Protein 3GEE (pdb70)

Structure (mmCIF, N/CA/C/O backbone):
data_3GEE
#
_entry.id   3GEE
#
_cell.length_a   130.804
_cell.length_b   130.804
_cell.length_c   200.611
_cell.angle_alpha   90.00
_cell.angle_beta   90.00
_cell.angle_gamma   90.00
#
_symmetry.space_group_name_H-M   'I 41 2 2'
#
loop_
_entity.id
_entity.type
_entity.pdbx_description
1 polymer 'tRNA modification GTPase mnmE'
2 non-polymer "GUANOSINE-5'-DIPHOSPHATE"
3 non-polymer 'N-{[4-({[(6R)-2-amino-5-formyl-4-oxo-1,4,5,6,7,8-hexahydropteridin-6-yl]methyl}amino)phenyl]carbonyl}-L-glutamic acid'
#
loop_
_atom_site.group_PDB
_atom_site.id
_atom_site.type_symbol
_atom_site.label_atom_id
_atom_site.label_alt_id
_atom_site.label_comp_id
_atom_site.label_asym_id
_atom_site.label_entity_id
_atom_site.label_seq_id
_atom_site.pdbx_PDB_ins_code
_atom_site.Cartn_x
_atom_site.Cartn_y
_atom_site.Cartn_z
_atom_site.occupancy
_atom_site.B_iso_or_equiv
_atom_site.auth_seq_id
_atom_site.auth_comp_id
_atom_site.auth_asym_id
_atom_site.auth_atom_id
_atom_site.pdbx_PDB_model_num
ATOM 1 N N . PRO A 1 12 ? 12.104 21.881 47.739 1.00 103.99 9 PRO A N 1
ATOM 2 C CA . PRO A 1 12 ? 11.693 20.802 46.839 1.00 103.95 9 PRO A CA 1
ATOM 3 C C . PRO A 1 12 ? 10.446 21.147 46.010 1.00 103.75 9 PRO A C 1
ATOM 4 O O . PRO A 1 12 ? 9.662 20.251 45.683 1.00 104.15 9 PRO A O 1
ATOM 8 N N . VAL A 1 13 ? 10.304 22.427 45.656 1.00 103.27 10 VAL A N 1
ATOM 9 C CA . VAL A 1 13 ? 9.147 22.987 44.933 1.00 102.85 10 VAL A CA 1
ATOM 10 C C . VAL A 1 13 ? 8.450 22.052 43.933 1.00 102.74 10 VAL A C 1
ATOM 11 O O . VAL A 1 13 ? 9.074 21.590 42.975 1.00 102.82 10 VAL A O 1
ATOM 15 N N . PRO A 1 14 ? 7.148 21.780 44.147 1.00 102.52 11 PRO A N 1
ATOM 16 C CA . PRO A 1 14 ? 6.393 20.973 43.187 1.00 102.36 11 PRO A CA 1
ATOM 17 C C . PRO A 1 14 ? 6.021 21.771 41.939 1.00 102.24 11 PRO A C 1
ATOM 18 O O . PRO A 1 14 ? 5.876 22.994 42.010 1.00 102.23 11 PRO A O 1
ATOM 22 N N . GLY A 1 15 ? 5.873 21.080 40.808 1.00 102.04 12 GLY A N 1
ATOM 23 C CA . GLY A 1 15 ? 5.492 21.728 39.551 1.00 101.65 12 GLY A CA 1
ATOM 24 C C . GLY A 1 15 ? 3.987 21.810 39.385 1.00 101.38 12 GLY A C 1
ATOM 25 O O . GLY A 1 15 ? 3.236 21.358 40.254 1.00 101.56 12 GLY A O 1
ATOM 26 N N . HIS A 1 16 ? 3.542 22.387 38.271 1.00 100.89 13 HIS A N 1
ATOM 27 C CA . HIS A 1 16 ? 2.124 22.379 37.919 1.00 100.42 13 HIS A CA 1
ATOM 28 C C . HIS A 1 16 ? 1.618 20.933 37.844 1.00 100.36 13 HIS A C 1
ATOM 29 O O . HIS A 1 16 ? 2.323 20.058 37.333 1.00 100.14 13 HIS A O 1
ATOM 36 N N . PRO A 1 17 ? 0.409 20.664 38.376 1.00 100.30 14 PRO A N 1
ATOM 37 C CA . PRO A 1 17 ? -0.127 19.315 38.192 1.00 100.31 14 PRO A CA 1
ATOM 38 C C . PRO A 1 17 ? -0.251 18.993 36.708 1.00 100.37 14 PRO A C 1
ATOM 39 O O . PRO A 1 17 ? -0.795 19.791 35.938 1.00 100.47 14 PRO A O 1
ATOM 43 N N . ILE A 1 18 ? 0.295 17.850 36.313 1.00 100.31 15 ILE A N 1
ATOM 44 C CA . ILE A 1 18 ? 0.265 17.420 34.925 1.00 100.33 15 ILE A CA 1
ATOM 45 C C . ILE A 1 18 ? -0.248 15.996 34.849 1.00 100.59 15 ILE A C 1
ATOM 46 O O . ILE A 1 18 ? -0.002 15.200 35.756 1.00 100.77 15 ILE A O 1
ATOM 51 N N . ALA A 1 19 ? -0.963 15.686 33.769 1.00 100.69 16 ALA A N 1
ATOM 52 C CA . ALA A 1 19 ? -1.516 14.352 33.544 1.00 100.75 16 ALA A CA 1
ATOM 53 C C . ALA A 1 19 ? -1.090 13.828 32.175 1.00 100.89 16 ALA A C 1
ATOM 54 O O . ALA A 1 19 ? -0.792 14.617 31.274 1.00 101.16 16 ALA A O 1
ATOM 56 N N . ALA A 1 20 ? -1.068 12.502 32.028 1.00 100.72 17 ALA A N 1
ATOM 57 C CA . ALA A 1 20 ? -0.677 11.841 30.790 1.00 100.64 17 ALA A CA 1
ATOM 58 C C . ALA A 1 20 ? -1.021 10.358 30.808 1.00 100.92 17 ALA A C 1
ATOM 59 O O . ALA A 1 20 ? -0.944 9.705 31.851 1.00 101.13 17 ALA A O 1
ATOM 61 N N . ILE A 1 21 ? -1.410 9.835 29.647 1.00 101.17 18 ILE A N 1
ATOM 62 C CA . ILE A 1 21 ? -1.508 8.398 29.421 1.00 101.28 18 ILE A CA 1
ATOM 63 C C . ILE A 1 21 ? -0.071 7.913 29.454 1.00 101.78 18 ILE A C 1
ATOM 64 O O . ILE A 1 21 ? 0.779 8.485 28.781 1.00 102.01 18 ILE A O 1
ATOM 69 N N . ALA A 1 22 ? 0.216 6.885 30.245 1.00 102.41 19 ALA A N 1
ATOM 70 C CA . ALA A 1 22 ? 1.605 6.471 30.468 1.00 102.92 19 ALA A CA 1
ATOM 71 C C . ALA A 1 22 ? 1.941 5.169 29.757 1.00 103.42 19 ALA A C 1
ATOM 72 O O . ALA A 1 22 ? 3.112 4.793 29.635 1.00 103.36 19 ALA A O 1
ATOM 74 N N . THR A 1 23 ? 0.896 4.492 29.295 1.00 104.00 20 THR A N 1
ATOM 75 C CA . THR A 1 23 ? 1.006 3.210 28.606 1.00 104.43 20 THR A CA 1
ATOM 76 C C . THR A 1 23 ? 0.880 3.386 27.085 1.00 104.54 20 THR A C 1
ATOM 77 O O . THR A 1 23 ? 0.394 4.421 26.625 1.00 104.59 20 THR A O 1
ATOM 81 N N . PRO A 1 24 ? 1.326 2.387 26.297 1.00 104.68 21 PRO A N 1
ATOM 82 C CA . PRO A 1 24 ? 1.271 2.516 24.839 1.00 104.71 21 PRO A CA 1
ATOM 83 C C . PRO A 1 24 ? -0.152 2.659 24.331 1.00 104.75 21 PRO A C 1
ATOM 84 O O . PRO A 1 24 ? -1.077 2.112 24.920 1.00 104.99 21 PRO A O 1
ATOM 88 N N . VAL A 1 25 ? -0.312 3.399 23.242 1.00 104.94 22 VAL A N 1
ATOM 89 C CA . VAL A 1 25 ? -1.604 3.565 22.584 1.00 104.91 22 VAL A CA 1
ATOM 90 C C . VAL A 1 25 ? -2.149 2.206 22.155 1.00 104.86 22 VAL A C 1
ATOM 91 O O . VAL A 1 25 ? -1.392 1.337 21.709 1.00 105.09 22 VAL A O 1
ATOM 95 N N . GLY A 1 26 ? -3.454 2.018 22.295 1.00 104.58 23 GLY A N 1
ATOM 96 C CA . GLY A 1 26 ? -4.075 0.828 21.753 1.00 104.53 23 GLY A CA 1
ATOM 97 C C . GLY A 1 26 ? -5.028 0.105 22.669 1.00 104.64 23 GLY A C 1
ATOM 98 O O . GLY A 1 26 ? -5.602 0.686 23.592 1.00 104.80 23 GLY A O 1
ATOM 99 N N . VAL A 1 27 ? -5.198 -1.179 22.394 1.00 104.62 24 VAL A N 1
ATOM 100 C CA . VAL A 1 27 ? -6.175 -1.987 23.086 1.00 104.67 24 VAL A CA 1
ATOM 101 C C . VAL A 1 27 ? -5.452 -2.972 23.982 1.00 104.82 24 VAL A C 1
ATOM 102 O O . VAL A 1 27 ? -4.584 -3.727 23.529 1.00 105.01 24 VAL A O 1
ATOM 106 N N . GLY A 1 28 ? -5.808 -2.943 25.262 1.00 104.89 25 GLY A N 1
ATOM 107 C CA . GLY A 1 28 ? -5.262 -3.875 26.238 1.00 104.83 25 GLY A CA 1
ATOM 108 C C . GLY A 1 28 ? -6.180 -4.069 27.426 1.00 104.79 25 GLY A C 1
ATOM 109 O O . GLY A 1 28 ? -7.219 -3.412 27.538 1.00 104.71 25 GLY A O 1
ATOM 110 N N . ALA A 1 29 ? -5.792 -4.980 28.314 1.00 104.74 26 ALA A N 1
ATOM 111 C CA . ALA A 1 29 ? -6.498 -5.179 29.570 1.00 104.70 26 ALA A CA 1
ATOM 112 C C . ALA A 1 29 ? -6.456 -3.921 30.436 1.00 104.74 26 ALA A C 1
ATOM 113 O O . ALA A 1 29 ? -7.472 -3.510 30.991 1.00 105.18 26 ALA A O 1
ATOM 115 N N . LEU A 1 30 ? -5.289 -3.299 30.544 1.00 104.47 27 LEU A N 1
ATOM 116 C CA . LEU A 1 30 ? -5.139 -2.185 31.459 1.00 104.47 27 LEU A CA 1
ATOM 117 C C . LEU A 1 30 ? -4.355 -1.054 30.847 1.00 104.93 27 LEU A C 1
ATOM 118 O O . LEU A 1 30 ? -3.525 -1.276 29.970 1.00 105.51 27 LEU A O 1
ATOM 123 N N . ALA A 1 31 ? -4.612 0.154 31.337 1.00 105.14 28 ALA A N 1
ATOM 124 C CA . ALA A 1 31 ? -3.845 1.341 30.990 1.00 105.31 28 ALA A CA 1
ATOM 125 C C . ALA A 1 31 ? -3.553 2.131 32.267 1.00 105.67 28 ALA A C 1
ATOM 126 O O . ALA A 1 31 ? -4.242 1.960 33.272 1.00 105.74 28 ALA A O 1
ATOM 128 N N . ILE A 1 32 ? -2.550 3.005 32.217 1.00 105.82 29 ILE A N 1
ATOM 129 C CA . ILE A 1 32 ? -2.191 3.852 33.349 1.00 106.03 29 ILE A CA 1
ATOM 130 C C . ILE A 1 32 ? -2.232 5.332 32.961 1.00 106.48 29 ILE A C 1
ATOM 131 O O . ILE A 1 32 ? -1.458 5.777 32.106 1.00 106.82 29 ILE A O 1
ATOM 136 N N . VAL A 1 33 ? -3.127 6.092 33.582 1.00 106.65 30 VAL A N 1
ATOM 137 C CA . VAL A 1 33 ? -3.038 7.547 33.528 1.00 106.96 30 VAL A CA 1
ATOM 138 C C . VAL A 1 33 ? -2.262 7.977 34.766 1.00 107.34 30 VAL A C 1
ATOM 139 O O . VAL A 1 33 ? -2.653 7.626 35.891 1.00 107.80 30 VAL A O 1
ATOM 143 N N . ARG A 1 34 ? -1.159 8.706 34.576 1.00 107.29 31 ARG A N 1
ATOM 144 C CA . ARG A 1 34 ? -0.364 9.161 35.728 1.00 107.13 31 ARG A CA 1
ATOM 145 C C . ARG A 1 34 ? -0.284 10.676 35.865 1.00 106.97 31 ARG A C 1
ATOM 146 O O . ARG A 1 34 ? 0.106 11.379 34.935 1.00 107.18 31 ARG A O 1
ATOM 154 N N . ILE A 1 35 ? -0.681 11.175 37.033 1.00 106.70 32 ILE A N 1
ATOM 155 C CA . ILE A 1 35 ? -0.657 12.611 37.304 1.00 106.38 32 ILE A CA 1
ATOM 156 C C . ILE A 1 35 ? 0.340 12.954 38.408 1.00 105.90 32 ILE A C 1
ATOM 157 O O . ILE A 1 35 ? 0.564 12.153 39.312 1.00 106.02 32 ILE A O 1
ATOM 162 N N . SER A 1 36 ? 0.948 14.134 38.314 1.00 105.24 33 SER A N 1
ATOM 163 C CA . SER A 1 36 ? 2.009 14.533 39.233 1.00 104.80 33 SER A CA 1
ATOM 164 C C . SER A 1 36 ? 2.046 16.041 39.417 1.00 104.54 33 SER A C 1
ATOM 165 O O . SER A 1 36 ? 1.616 16.788 38.542 1.00 104.63 33 SER A O 1
ATOM 168 N N . GLY A 1 37 ? 2.554 16.485 40.563 1.00 104.21 34 GLY A N 1
ATOM 169 C CA . GLY A 1 37 ? 2.672 17.910 40.841 1.00 103.86 34 GLY A CA 1
ATOM 170 C C . GLY A 1 37 ? 1.911 18.401 42.054 1.00 103.54 34 GLY A C 1
ATOM 171 O O . GLY A 1 37 ? 1.338 17.618 42.807 1.00 103.46 34 GLY A O 1
ATOM 172 N N . ALA A 1 38 ? 1.903 19.717 42.221 1.00 103.32 35 ALA A N 1
ATOM 173 C CA . ALA A 1 38 ? 1.359 20.360 43.405 1.00 103.28 35 ALA A CA 1
ATOM 174 C C . ALA A 1 38 ? -0.112 20.050 43.661 1.00 103.28 35 ALA A C 1
ATOM 175 O O . ALA A 1 38 ? -0.977 20.417 42.868 1.00 103.41 35 ALA A O 1
ATOM 177 N N . GLY A 1 39 ? -0.382 19.375 44.776 1.00 103.30 36 GLY A N 1
ATOM 178 C CA . GLY A 1 39 ? -1.750 19.167 45.257 1.00 103.60 36 GLY A CA 1
ATOM 179 C C . GLY A 1 39 ? -2.506 18.125 44.465 1.00 103.83 36 GLY A C 1
ATOM 180 O O . GLY A 1 39 ? -3.737 18.115 44.423 1.00 103.77 36 GLY A O 1
ATOM 181 N N . VAL A 1 40 ? -1.749 17.233 43.848 1.00 104.11 37 VAL A N 1
ATOM 182 C CA . VAL A 1 40 ? -2.296 16.247 42.941 1.00 104.48 37 VAL A CA 1
ATOM 183 C C . VAL A 1 40 ? -3.327 15.304 43.583 1.00 104.77 37 VAL A C 1
ATOM 184 O O . VAL A 1 40 ? -4.384 15.048 43.003 1.00 104.84 37 VAL A O 1
ATOM 188 N N . LEU A 1 41 ? -3.052 14.811 44.786 1.00 105.05 38 LEU A N 1
ATOM 189 C CA . LEU A 1 41 ? -3.998 13.882 45.405 1.00 105.30 38 LEU A CA 1
ATOM 190 C C . LEU A 1 41 ? -5.226 14.557 46.031 1.00 105.29 38 LEU A C 1
ATOM 191 O O . LEU A 1 41 ? -6.224 13.894 46.317 1.00 105.16 38 LEU A O 1
ATOM 196 N N . ASP A 1 42 ? -5.162 15.874 46.214 1.00 105.44 39 ASP A N 1
ATOM 197 C CA . ASP A 1 42 ? -6.368 16.647 46.513 1.00 105.78 39 ASP A CA 1
ATOM 198 C C . ASP A 1 42 ? -7.248 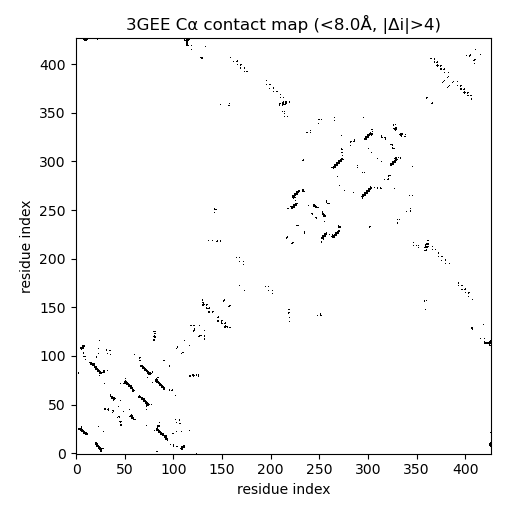16.742 45.277 1.00 105.77 39 ASP A C 1
ATOM 199 O O . ASP A 1 42 ? -8.471 16.669 45.376 1.00 105.84 39 ASP A O 1
ATOM 204 N N . LEU A 1 43 ? -6.611 16.904 44.118 1.00 105.79 40 LEU A N 1
ATOM 205 C CA . LEU A 1 43 ? -7.305 16.927 42.836 1.00 105.57 40 LEU A CA 1
ATOM 206 C C . LEU A 1 43 ? -7.935 15.570 42.577 1.00 105.53 40 LEU A C 1
ATOM 207 O O . LEU A 1 43 ? -9.112 15.480 42.233 1.00 105.60 40 LEU A O 1
ATOM 212 N N . ALA A 1 44 ? -7.147 14.517 42.774 1.00 105.47 41 ALA A N 1
ATOM 213 C CA . ALA A 1 44 ? -7.621 13.148 42.608 1.00 105.51 41 ALA A CA 1
ATOM 214 C C . ALA A 1 44 ? -8.892 12.921 43.403 1.00 105.62 41 ALA A C 1
ATOM 215 O O . ALA A 1 44 ? -9.826 12.286 42.922 1.00 105.86 41 ALA A O 1
ATOM 217 N N . ASP A 1 45 ? -8.924 13.472 44.613 1.00 105.71 42 ASP A N 1
ATOM 218 C CA . ASP A 1 45 ? -10.034 13.282 45.536 1.00 105.66 42 ASP A CA 1
ATOM 219 C C . ASP A 1 45 ? -11.355 13.860 45.048 1.00 105.75 42 ASP A C 1
ATOM 220 O O . ASP A 1 45 ? -12.419 13.404 45.465 1.00 105.74 42 ASP A O 1
ATOM 225 N N . ARG A 1 46 ? -11.292 14.855 44.167 1.00 106.01 43 ARG A N 1
ATOM 226 C CA . ARG A 1 46 ? -12.508 15.449 43.616 1.00 106.43 43 ARG A CA 1
ATOM 227 C C . ARG A 1 46 ? -13.246 14.449 42.732 1.00 106.33 43 ARG A C 1
ATOM 228 O O . ARG A 1 46 ? -14.469 14.501 42.619 1.00 106.38 43 ARG A O 1
ATOM 236 N N . VAL A 1 47 ? -12.496 13.532 42.122 1.00 106.25 44 VAL A N 1
ATOM 237 C CA . VAL A 1 47 ? -13.060 12.590 41.157 1.00 106.03 44 VAL A CA 1
ATOM 238 C C . VAL A 1 47 ? -13.010 11.118 41.593 1.00 106.10 44 VAL A C 1
ATOM 239 O O . VAL A 1 47 ? -13.848 10.320 41.167 1.00 106.13 44 VAL A O 1
ATOM 243 N N . PHE A 1 48 ? -12.037 10.759 42.430 1.00 106.01 45 PHE A N 1
ATOM 244 C CA . PHE A 1 48 ? -11.931 9.392 42.942 1.00 106.06 45 PHE A CA 1
ATOM 245 C C . PHE A 1 48 ? -12.872 9.170 44.127 1.00 106.26 45 PHE A C 1
ATOM 246 O O . PHE A 1 48 ? -13.014 10.040 44.979 1.00 106.47 45 PHE A O 1
ATOM 254 N N . ARG A 1 49 ? -13.515 8.007 44.168 1.00 106.60 46 ARG A N 1
ATOM 255 C CA . ARG A 1 49 ? -14.401 7.635 45.270 1.00 107.13 46 ARG A CA 1
ATOM 256 C C . ARG A 1 49 ? -14.121 6.199 45.681 1.00 107.51 46 ARG A C 1
ATOM 257 O O . ARG A 1 49 ? -14.410 5.276 44.924 1.00 107.50 46 ARG A O 1
ATOM 265 N N . LYS A 1 50 ? -13.563 6.018 46.877 1.00 108.13 47 LYS A N 1
ATOM 266 C CA . LYS A 1 50 ? -13.215 4.691 47.394 1.00 108.64 47 LYS A CA 1
ATOM 267 C C . LYS A 1 50 ? -14.472 3.838 47.522 1.00 108.97 47 LYS A C 1
ATOM 268 O O . LYS A 1 50 ? -15.488 4.301 48.042 1.00 108.90 47 LYS A O 1
ATOM 274 N N . VAL A 1 51 ? -14.406 2.603 47.033 1.00 109.49 48 VAL A N 1
ATOM 275 C CA . VAL A 1 51 ? -15.599 1.756 46.922 1.00 110.17 48 VAL A CA 1
ATOM 276 C C . VAL A 1 51 ? -16.106 1.243 48.277 1.00 110.53 48 VAL A C 1
ATOM 277 O O . VAL A 1 51 ? -17.308 1.297 48.555 1.00 110.74 48 VAL A O 1
ATOM 281 N N . HIS A 1 52 ? -15.192 0.741 49.105 1.00 110.88 49 HIS A N 1
ATOM 282 C CA . HIS A 1 52 ? -15.528 0.348 50.471 1.00 111.11 49 HIS A CA 1
ATOM 283 C C . HIS A 1 52 ? -14.871 1.320 51.444 1.00 111.06 49 HIS A C 1
ATOM 284 O O . HIS A 1 52 ? -13.645 1.502 51.434 1.00 110.98 49 HIS A O 1
ATOM 291 N N . GLY A 1 53 ? -15.701 1.962 52.264 1.00 110.96 50 GLY A N 1
ATOM 292 C CA . GLY A 1 53 ? -15.240 3.028 53.149 1.00 110.89 50 GLY A CA 1
ATOM 293 C C . GLY A 1 53 ? -14.854 4.271 52.367 1.00 110.77 50 GLY A C 1
ATOM 294 O O . GLY A 1 53 ? -14.854 4.264 51.131 1.00 110.76 50 GLY A O 1
ATOM 295 N N . SER A 1 54 ? -14.512 5.340 53.084 1.00 110.54 51 SER A N 1
ATOM 296 C CA . SER A 1 54 ? -14.215 6.620 52.441 1.00 110.23 51 SER A CA 1
ATOM 297 C C . SER A 1 54 ? -12.821 7.182 52.755 1.00 109.88 51 SER A C 1
ATOM 298 O O . SER A 1 54 ? -12.634 8.403 52.774 1.00 109.94 51 SER A O 1
ATOM 301 N N . GLY A 1 55 ? -11.849 6.297 52.985 1.00 109.34 52 GLY A N 1
ATOM 302 C CA . GLY A 1 55 ? -10.466 6.719 53.221 1.00 108.63 52 GLY A CA 1
ATOM 303 C C . GLY A 1 55 ? -9.959 7.563 52.065 1.00 108.13 52 GLY A C 1
ATOM 304 O O . GLY A 1 55 ? -9.637 7.033 50.998 1.00 108.34 52 GLY A O 1
ATOM 305 N N . LYS A 1 56 ? -9.910 8.879 52.263 1.00 107.34 53 LYS A N 1
ATOM 306 C CA . LYS A 1 56 ? -9.500 9.800 51.202 1.00 106.70 53 LYS A CA 1
ATOM 307 C C . LYS A 1 56 ? -8.046 9.596 50.774 1.00 106.37 53 LYS A C 1
ATOM 308 O O . LYS A 1 56 ? -7.194 9.218 51.580 1.00 106.46 53 LYS A O 1
ATOM 314 N N . LEU A 1 57 ? -7.784 9.840 49.494 1.00 105.78 54 LEU A N 1
ATOM 315 C CA . LEU A 1 57 ? -6.447 9.709 48.923 1.00 105.24 54 LEU A CA 1
ATOM 316 C C . LEU A 1 57 ? -5.439 10.663 49.562 1.00 104.79 54 LEU A C 1
ATOM 317 O O . LEU A 1 57 ? -4.312 10.270 49.861 1.00 104.62 54 LEU A O 1
ATOM 322 N N . ALA A 1 58 ? -5.849 11.911 49.772 1.00 104.26 55 ALA A N 1
ATOM 323 C CA . ALA A 1 58 ? -4.987 12.908 50.396 1.00 103.94 55 ALA A CA 1
ATOM 324 C C . ALA A 1 58 ? -4.600 12.527 51.829 1.00 103.80 55 ALA A C 1
ATOM 325 O O . ALA A 1 58 ? -3.690 13.119 52.406 1.00 103.77 55 ALA A O 1
ATOM 327 N N . GLU A 1 59 ? -5.286 11.530 52.383 1.00 103.50 56 GLU A N 1
ATOM 328 C CA . GLU A 1 59 ? -5.032 11.046 53.734 1.00 103.30 56 GLU A CA 1
ATOM 329 C C . GLU A 1 59 ? -4.221 9.752 53.747 1.00 102.83 56 GLU A C 1
ATOM 330 O O . GLU A 1 59 ? -3.995 9.170 54.805 1.00 103.00 56 GLU A O 1
ATOM 336 N N . ALA A 1 60 ? -3.783 9.304 52.578 1.00 102.47 57 ALA A N 1
ATOM 337 C CA . ALA A 1 60 ? -3.175 7.982 52.440 1.00 101.88 57 ALA A CA 1
ATOM 338 C C . ALA A 1 60 ? -1.655 8.020 52.479 1.00 101.53 57 ALA A C 1
ATOM 339 O O . ALA A 1 60 ? -1.037 9.011 52.094 1.00 101.32 57 ALA A O 1
ATOM 341 N N . ALA A 1 61 ? -1.063 6.925 52.945 1.00 101.18 58 ALA A N 1
ATOM 342 C CA . ALA A 1 61 ? 0.386 6.781 52.973 1.00 101.11 58 ALA A CA 1
ATOM 343 C C . ALA A 1 61 ? 0.942 6.558 51.568 1.00 101.22 58 ALA A C 1
ATOM 344 O O . ALA A 1 61 ? 0.240 6.088 50.677 1.00 101.36 58 ALA A O 1
ATOM 346 N N . GLY A 1 62 ? 2.210 6.895 51.368 1.00 101.24 59 GLY A N 1
ATOM 347 C CA . GLY A 1 62 ? 2.891 6.588 50.112 1.00 101.00 59 GLY A CA 1
ATOM 348 C C . GLY A 1 62 ? 2.982 5.092 49.872 1.00 100.86 59 GLY A C 1
ATOM 349 O O . GLY A 1 62 ? 3.013 4.306 50.815 1.00 100.78 59 GLY A O 1
ATOM 350 N N . TYR A 1 63 ? 3.011 4.714 48.597 1.00 100.96 60 TYR A N 1
ATOM 351 C CA . TYR A 1 63 ? 3.102 3.318 48.151 1.00 101.09 60 TYR A CA 1
ATOM 352 C C . TYR A 1 63 ? 1.891 2.463 48.503 1.00 100.79 60 TYR A C 1
ATOM 353 O O . TYR A 1 63 ? 1.997 1.252 48.705 1.00 100.66 60 TYR A O 1
ATOM 362 N N . THR A 1 64 ? 0.731 3.108 48.520 1.00 100.57 61 THR A N 1
ATOM 363 C CA . THR A 1 64 ? -0.505 2.483 48.957 1.00 100.41 61 THR A CA 1
ATOM 364 C C . THR A 1 64 ? -1.560 2.568 47.844 1.00 100.48 61 THR A C 1
ATOM 365 O O . THR A 1 64 ? -1.732 3.612 47.211 1.00 100.73 61 THR A O 1
ATOM 369 N N . ALA A 1 65 ? -2.240 1.457 47.588 1.00 100.62 62 ALA A N 1
ATOM 370 C CA . ALA A 1 65 ? -3.168 1.350 46.458 1.00 100.67 62 ALA A CA 1
ATOM 371 C C . ALA A 1 65 ? -4.617 1.370 46.918 1.00 100.78 62 ALA A C 1
ATOM 372 O O . ALA A 1 65 ? -4.936 0.868 47.995 1.00 101.18 62 ALA A O 1
ATOM 374 N N . HIS A 1 66 ? -5.493 1.942 46.096 1.00 100.80 63 HIS A N 1
ATOM 375 C CA . HIS A 1 66 ? -6.893 2.130 46.470 1.00 100.82 63 HIS A CA 1
ATOM 376 C C . HIS A 1 66 ? -7.862 1.820 45.340 1.00 101.06 63 HIS A C 1
ATOM 377 O O . HIS A 1 66 ? -7.793 2.413 44.262 1.00 101.25 63 HIS A O 1
ATOM 384 N N . PHE A 1 67 ? -8.769 0.890 45.601 1.00 101.25 64 PHE A N 1
ATOM 385 C CA . PHE A 1 67 ? -9.747 0.480 44.611 1.00 101.40 64 PHE A CA 1
ATOM 386 C C . PHE A 1 67 ? -11.009 1.310 44.735 1.00 101.67 64 PHE A C 1
ATOM 387 O O . PHE A 1 67 ? -11.722 1.226 45.737 1.00 101.92 64 PHE A O 1
ATOM 395 N N . GLY A 1 68 ? -11.286 2.109 43.712 1.00 101.95 65 GLY A N 1
ATOM 396 C CA . GLY A 1 68 ? -12.502 2.916 43.685 1.00 102.33 65 GLY A CA 1
ATOM 397 C C . GLY A 1 68 ? -13.012 3.212 42.290 1.00 102.51 65 GLY A C 1
ATOM 398 O O . GLY A 1 68 ? -12.659 2.523 41.329 1.00 102.80 65 GLY A O 1
ATOM 399 N N . ARG A 1 69 ? -13.843 4.244 42.183 1.00 102.54 66 ARG A N 1
ATOM 400 C CA . ARG A 1 69 ? -14.447 4.631 40.914 1.00 102.70 66 ARG A CA 1
ATOM 401 C C . ARG A 1 69 ? -14.137 6.079 40.572 1.00 102.91 66 ARG A C 1
ATOM 402 O O . ARG A 1 69 ? -14.033 6.923 41.463 1.00 103.23 66 ARG A O 1
ATOM 410 N N . LEU A 1 70 ? -13.981 6.363 39.282 1.00 102.84 67 LEU A N 1
ATOM 411 C CA . LEU A 1 70 ? -13.843 7.739 38.823 1.00 102.73 67 LEU A CA 1
ATOM 412 C C . LEU A 1 70 ? -15.204 8.252 38.380 1.00 102.81 67 LEU A C 1
ATOM 413 O O . LEU A 1 70 ? -16.031 7.486 37.890 1.00 103.05 67 LEU A O 1
ATOM 418 N N . TYR A 1 71 ? -15.443 9.543 38.570 1.00 102.87 68 TYR A N 1
ATOM 419 C CA . TYR A 1 71 ? -16.755 10.118 38.310 1.00 102.98 68 TYR A CA 1
ATOM 420 C C . TYR A 1 71 ? -16.654 11.491 37.685 1.00 103.20 68 TYR A C 1
ATOM 421 O O . TYR A 1 71 ? -15.809 12.302 38.072 1.00 103.21 68 TYR A O 1
ATOM 430 N N . ASP A 1 72 ? -17.523 11.744 36.713 1.00 103.46 69 ASP A N 1
ATOM 431 C CA . ASP A 1 72 ? -17.705 13.084 36.186 1.00 103.78 69 ASP A CA 1
ATOM 432 C C . ASP A 1 72 ? -19.036 13.594 36.722 1.00 103.85 69 ASP A C 1
ATOM 433 O O . ASP A 1 72 ? -19.961 13.867 35.962 1.00 103.83 69 ASP A O 1
ATOM 438 N N . GLY A 1 73 ? -19.111 13.700 38.048 1.00 104.04 70 GLY A N 1
ATOM 439 C CA . GLY A 1 73 ? -20.326 14.082 38.751 1.00 104.22 70 GLY A CA 1
ATOM 440 C C . GLY A 1 73 ? -21.471 13.142 38.435 1.00 104.54 70 GLY A C 1
ATOM 441 O O . GLY A 1 73 ? -22.211 13.363 37.472 1.00 104.75 70 GLY A O 1
ATOM 442 N N . GLU A 1 74 ? -21.615 12.090 39.241 1.00 104.65 71 GLU A N 1
ATOM 443 C CA . GLU A 1 74 ? -22.677 11.077 39.056 1.00 104.72 71 GLU A CA 1
ATOM 444 C C . GLU A 1 74 ? -22.566 10.278 37.756 1.00 104.59 71 GLU A C 1
ATOM 445 O O . GLU A 1 74 ? -23.433 9.457 37.457 1.00 104.69 71 GLU A O 1
ATOM 451 N N . GLU A 1 75 ? -21.504 10.524 36.991 1.00 104.39 72 GLU A N 1
ATOM 452 C CA . GLU A 1 75 ? -21.249 9.776 35.771 1.00 104.22 72 GLU A CA 1
ATOM 453 C C . GLU A 1 75 ? -20.019 8.904 35.961 1.00 103.87 72 GLU A C 1
ATOM 454 O O . GLU A 1 75 ? -18.889 9.388 35.943 1.00 104.00 72 GLU A O 1
ATOM 460 N N . MET A 1 76 ? -20.253 7.613 36.158 1.00 103.44 73 MET A N 1
ATOM 461 C CA . MET A 1 76 ? -19.178 6.674 36.448 1.00 103.06 73 MET A CA 1
ATOM 462 C C . MET A 1 76 ? -18.274 6.509 35.233 1.00 102.82 73 MET A C 1
ATOM 463 O O . MET A 1 76 ? -18.675 5.942 34.219 1.00 102.95 73 MET A O 1
ATOM 468 N N . VAL A 1 77 ? -17.059 7.031 35.334 1.00 102.50 74 VAL A N 1
ATOM 469 C CA . VAL A 1 77 ? -16.111 6.977 34.230 1.00 102.36 74 VAL A CA 1
ATOM 470 C C . VAL A 1 77 ? -15.495 5.586 34.086 1.00 102.59 74 VAL A C 1
ATOM 471 O O . VAL A 1 77 ? -15.491 5.014 32.993 1.00 102.59 74 VAL A O 1
ATOM 475 N N . ASP A 1 78 ? -14.990 5.045 35.191 1.00 102.85 75 ASP A N 1
ATOM 476 C CA . ASP A 1 78 ? -14.439 3.688 35.215 1.00 103.01 75 ASP A CA 1
ATOM 477 C C . ASP A 1 78 ? -14.206 3.197 36.644 1.00 103.08 75 ASP A C 1
ATOM 478 O O . ASP A 1 78 ? -14.277 3.967 37.603 1.00 103.32 75 ASP A O 1
ATOM 483 N N . GLU A 1 79 ? -13.948 1.901 36.765 1.00 103.08 76 GLU A N 1
ATOM 484 C CA . GLU A 1 79 ? -13.506 1.293 38.000 1.00 103.11 76 GLU A CA 1
ATOM 485 C C . GLU A 1 79 ? -11.999 1.201 37.901 1.00 102.79 76 GLU A C 1
ATOM 486 O O . GLU A 1 79 ? -11.483 0.517 37.021 1.00 102.87 76 GLU A O 1
ATOM 492 N N . VAL A 1 80 ? -11.286 1.893 38.783 1.00 102.55 77 VAL A N 1
ATOM 493 C CA . VAL A 1 80 ? -9.818 1.939 38.707 1.00 102.17 77 VAL A CA 1
ATOM 494 C C . VAL A 1 80 ? -9.140 1.526 40.012 1.00 101.71 77 VAL A C 1
ATOM 495 O O . VAL A 1 80 ? -9.814 1.160 40.977 1.00 101.82 77 VAL A O 1
ATOM 499 N N . ILE A 1 81 ? -7.808 1.563 40.016 1.00 101.02 78 ILE A N 1
ATOM 500 C CA . ILE A 1 81 ? -7.019 1.423 41.237 1.00 100.54 78 ILE A CA 1
ATOM 501 C C . ILE A 1 81 ? -6.042 2.585 41.321 1.00 100.61 78 ILE A C 1
ATOM 502 O O . ILE A 1 81 ? -5.210 2.780 40.422 1.00 100.92 78 ILE A O 1
ATOM 507 N N . ALA A 1 82 ? -6.159 3.373 42.386 1.00 100.34 79 ALA A N 1
ATOM 508 C CA . ALA A 1 82 ? -5.299 4.538 42.551 1.00 100.26 79 ALA A CA 1
ATOM 509 C C . ALA A 1 82 ? -4.076 4.163 43.368 1.00 100.23 79 ALA A C 1
ATOM 510 O O . ALA A 1 82 ? -4.189 3.473 44.384 1.00 100.47 79 ALA A O 1
ATOM 512 N N . LEU A 1 83 ? -2.907 4.595 42.906 1.00 99.98 80 LEU A N 1
ATOM 513 C CA . LEU A 1 83 ? -1.668 4.361 43.629 1.00 99.76 80 LEU A CA 1
ATOM 514 C C . LEU A 1 83 ? -1.101 5.689 44.094 1.00 99.99 80 LEU A C 1
ATOM 515 O O . LEU A 1 83 ? -0.660 6.511 43.280 1.00 100.29 80 LEU A O 1
ATOM 520 N N . VAL A 1 84 ? -1.119 5.893 45.408 1.00 99.67 81 VAL A N 1
ATOM 521 C CA . VAL A 1 84 ? -0.607 7.118 46.003 1.00 99.50 81 VAL A CA 1
ATOM 522 C C . VAL A 1 84 ? 0.913 7.028 46.158 1.00 99.33 81 VAL A C 1
ATOM 523 O O . VAL A 1 84 ? 1.440 5.995 46.574 1.00 99.05 81 VAL A O 1
ATOM 527 N N . PHE A 1 85 ? 1.599 8.101 45.771 1.00 99.25 82 PHE A N 1
ATOM 528 C CA . PHE A 1 85 ? 3.019 8.288 46.048 1.00 99.40 82 PHE A CA 1
ATOM 529 C C . PHE A 1 85 ? 3.148 9.650 46.695 1.00 100.00 82 PHE A C 1
ATOM 530 O O . PHE A 1 85 ? 2.455 10.599 46.304 1.00 99.88 82 PHE A O 1
ATOM 538 N N . ARG A 1 86 ? 4.061 9.765 47.655 1.00 100.71 83 ARG A N 1
ATOM 539 C CA . ARG A 1 86 ? 4.201 11.001 48.411 1.00 101.20 83 ARG A CA 1
ATOM 540 C C . ARG A 1 86 ? 5.611 11.552 48.460 1.00 101.81 83 ARG A C 1
ATOM 541 O O . ARG A 1 86 ? 6.576 10.881 48.087 1.00 101.70 83 ARG A O 1
ATOM 549 N N . ALA A 1 87 ? 5.702 12.793 48.937 1.00 102.83 84 ALA A N 1
ATOM 550 C CA . ALA A 1 87 ? 6.953 13.376 49.429 1.00 103.59 84 ALA A CA 1
ATOM 551 C C . ALA A 1 87 ? 8.021 13.313 48.341 1.00 104.15 84 ALA A C 1
ATOM 552 O O . ALA A 1 87 ? 7.727 13.710 47.207 1.00 104.28 84 ALA A O 1
ATOM 554 N N . PRO A 1 88 ? 9.246 12.825 48.660 1.00 104.58 85 PRO A N 1
ATOM 555 C CA . PRO A 1 88 ? 10.218 12.637 47.591 1.00 105.07 85 PRO A CA 1
ATOM 556 C C . PRO A 1 88 ? 10.174 11.213 47.036 1.00 105.59 85 PRO A C 1
ATOM 557 O O . PRO A 1 88 ? 10.878 10.900 46.074 1.00 105.82 85 PRO A O 1
ATOM 561 N N . ARG A 1 89 ? 9.343 10.372 47.645 1.00 106.03 86 ARG A N 1
ATOM 562 C CA . ARG A 1 89 ? 9.388 8.937 47.427 1.00 106.68 86 ARG A CA 1
ATOM 563 C C . ARG A 1 89 ? 8.435 8.524 46.304 1.00 106.34 86 ARG A C 1
ATOM 564 O O . ARG A 1 89 ? 7.517 7.718 46.499 1.00 106.53 86 ARG A O 1
ATOM 572 N N . SER A 1 90 ? 8.675 9.108 45.130 1.00 106.11 87 SER A N 1
ATOM 573 C CA . SER A 1 90 ? 7.953 8.812 43.896 1.00 105.80 87 SER A CA 1
ATOM 574 C C . SER A 1 90 ? 8.930 8.920 42.727 1.00 105.79 87 SER A C 1
ATOM 575 O O . SER A 1 90 ? 10.083 9.308 42.917 1.00 105.77 87 SER A O 1
ATOM 578 N N . PHE A 1 91 ? 8.472 8.586 41.520 1.00 105.80 88 PHE A N 1
ATOM 579 C CA . PHE A 1 91 ? 9.316 8.714 40.330 1.00 105.67 88 PHE A CA 1
ATOM 580 C C . PHE A 1 91 ? 9.760 10.162 40.084 1.00 105.27 88 PHE A C 1
ATOM 581 O O . PHE A 1 91 ? 10.951 10.421 39.899 1.00 105.11 88 PHE A O 1
ATOM 589 N N . THR A 1 92 ? 8.804 11.091 40.088 1.00 104.81 89 THR A N 1
ATOM 590 C CA . THR A 1 92 ? 9.102 12.507 39.860 1.00 104.52 89 THR A CA 1
ATOM 591 C C . THR A 1 92 ? 9.674 13.177 41.094 1.00 104.43 89 THR A C 1
ATOM 592 O O . THR A 1 92 ? 10.119 14.329 41.031 1.00 104.40 89 THR A O 1
ATOM 596 N N . ALA A 1 93 ? 9.660 12.445 42.210 1.00 104.29 90 ALA A N 1
ATOM 597 C CA . ALA A 1 93 ? 10.047 12.963 43.529 1.00 104.00 90 ALA A CA 1
ATOM 598 C C . ALA A 1 93 ? 9.090 14.041 44.047 1.00 103.69 90 ALA A C 1
ATOM 599 O O . ALA A 1 93 ? 9.442 14.816 44.933 1.00 103.81 90 ALA A O 1
ATOM 601 N N . GLU A 1 94 ? 7.891 14.092 43.479 1.00 103.31 91 GLU A N 1
ATOM 602 C CA . GLU A 1 94 ? 6.831 14.927 44.007 1.00 103.17 91 GLU A CA 1
ATOM 603 C C . GLU A 1 94 ? 5.592 14.081 44.209 1.00 103.37 91 GLU A C 1
ATOM 604 O O . GLU A 1 94 ? 5.597 12.867 43.995 1.00 103.11 91 GLU A O 1
ATOM 610 N N . GLN A 1 95 ? 4.516 14.755 44.592 1.00 103.73 92 GLN A N 1
ATOM 611 C CA . GLN A 1 95 ? 3.247 14.120 44.865 1.00 104.18 92 GLN A CA 1
ATOM 612 C C . GLN A 1 95 ? 2.620 13.591 43.582 1.00 104.72 92 GLN A C 1
ATOM 613 O O . GLN A 1 95 ? 2.346 14.349 42.648 1.00 104.93 92 GLN A O 1
ATOM 619 N N . MET A 1 96 ? 2.386 12.289 43.532 1.00 105.19 93 MET A N 1
ATOM 620 C CA . MET A 1 96 ? 1.680 11.732 42.394 1.00 105.65 93 MET A CA 1
ATOM 621 C C . MET A 1 96 ? 0.742 10.597 42.737 1.00 105.68 93 MET A C 1
ATOM 622 O O . MET A 1 96 ? 0.979 9.833 43.676 1.00 105.72 93 MET A O 1
ATOM 627 N N . VAL A 1 97 ? -0.343 10.521 41.973 1.00 105.68 94 VAL A N 1
ATOM 628 C CA . VAL A 1 97 ? -1.213 9.352 41.975 1.00 105.73 94 VAL A CA 1
ATOM 629 C C . VAL A 1 97 ? -1.239 8.775 40.569 1.00 105.76 94 VAL A C 1
ATOM 630 O O . VAL A 1 97 ? -1.096 9.513 39.596 1.00 106.00 94 VAL A O 1
ATOM 634 N N . GLU A 1 98 ? -1.369 7.453 40.480 1.00 105.80 95 GLU A N 1
ATOM 635 C CA . GLU A 1 98 ? -1.397 6.741 39.206 1.00 105.95 95 GLU A CA 1
ATOM 636 C C . GLU A 1 98 ? -2.638 5.866 39.122 1.00 106.25 95 GLU A C 1
ATOM 637 O O . GLU A 1 98 ? -2.731 4.817 39.780 1.00 106.42 95 GLU A O 1
ATOM 643 N N . PHE A 1 99 ? -3.596 6.297 38.312 1.00 106.45 96 PHE A N 1
ATOM 644 C CA . PHE A 1 99 ? -4.778 5.498 38.066 1.00 106.75 96 PHE A CA 1
ATOM 645 C C . PHE A 1 99 ? -4.447 4.458 37.011 1.00 106.86 96 PHE A C 1
ATOM 646 O O . PHE A 1 99 ? -3.976 4.798 35.928 1.00 107.18 96 PHE A O 1
ATOM 654 N N . THR A 1 100 ? -4.649 3.188 37.325 1.00 106.83 97 THR A N 1
ATOM 655 C CA . THR A 1 100 ? -4.590 2.204 36.271 1.00 107.01 97 THR A CA 1
ATOM 656 C C . THR A 1 100 ? -6.012 1.720 36.030 1.00 107.32 97 THR A C 1
ATOM 657 O O . THR A 1 100 ? -6.654 1.188 36.935 1.00 107.16 97 THR A O 1
ATOM 661 N N . CYS A 1 101 ? -6.500 1.944 34.809 1.00 107.62 98 CYS A N 1
ATOM 662 C CA . CYS A 1 101 ? -7.897 1.687 34.448 1.00 107.89 98 CYS A CA 1
ATOM 663 C C . CYS A 1 101 ? -7.994 0.619 33.371 1.00 107.44 98 CYS A C 1
ATOM 664 O O . CYS A 1 101 ? -6.971 0.091 32.936 1.00 107.69 98 CYS A O 1
ATOM 667 N N . HIS A 1 102 ? -9.219 0.308 32.942 1.00 106.95 99 HIS A N 1
ATOM 668 C CA . HIS A 1 102 ? -9.434 -0.618 31.823 1.00 106.53 99 HIS A CA 1
ATOM 669 C C . HIS A 1 102 ? -8.820 -0.067 30.541 1.00 106.36 99 HIS A C 1
ATOM 670 O O . HIS A 1 102 ? -8.968 1.118 30.226 1.00 106.23 99 HIS A O 1
ATOM 677 N N . GLY A 1 103 ? -8.126 -0.934 29.812 1.00 106.15 100 GLY A N 1
ATOM 678 C CA . GLY A 1 103 ? -7.262 -0.497 28.721 1.00 106.03 100 GLY A CA 1
ATOM 679 C C . GLY A 1 103 ? -7.921 -0.273 27.375 1.00 105.78 100 GLY A C 1
ATOM 680 O O . GLY A 1 103 ? -7.350 -0.616 26.345 1.00 106.15 100 GLY A O 1
ATOM 681 N N . GLY A 1 104 ? -9.119 0.301 27.381 1.00 105.41 101 GLY A N 1
ATOM 682 C CA . GLY A 1 104 ? -9.802 0.676 26.151 1.00 104.97 101 GLY A CA 1
ATOM 683 C C . GLY A 1 104 ? -9.517 2.121 25.785 1.00 104.67 101 GLY A C 1
ATOM 684 O O . GLY A 1 104 ? -9.566 2.996 26.649 1.00 104.71 101 GLY A O 1
ATOM 685 N N . PRO A 1 105 ? -9.221 2.386 24.497 1.00 104.44 102 PRO A N 1
ATOM 686 C CA . PRO A 1 105 ? -8.892 3.735 24.022 1.00 104.03 102 PRO A CA 1
ATOM 687 C C . PRO A 1 105 ? -9.926 4.782 24.413 1.00 103.74 102 PRO A C 1
ATOM 688 O O . PRO A 1 105 ? -9.550 5.878 24.821 1.00 103.77 102 PRO A O 1
ATOM 692 N N . VAL A 1 106 ? -11.211 4.445 24.307 1.00 103.57 103 VAL A N 1
ATOM 693 C CA . VAL A 1 106 ? -12.278 5.385 24.676 1.00 103.37 103 VAL A CA 1
ATOM 694 C C . VAL A 1 106 ? -12.259 5.668 26.179 1.00 103.32 103 VAL A C 1
ATOM 695 O O . VAL A 1 106 ? -12.330 6.828 26.593 1.00 103.28 103 VAL A O 1
ATOM 699 N N . VAL A 1 107 ? -12.139 4.604 26.976 1.00 103.22 104 VAL A N 1
ATOM 700 C CA . VAL A 1 107 ? -12.073 4.701 28.435 1.00 103.05 104 VAL A CA 1
ATOM 701 C C . VAL A 1 107 ? -10.880 5.531 28.869 1.00 102.82 104 VAL A C 1
ATOM 702 O O . VAL A 1 107 ? -11.041 6.553 29.530 1.00 102.73 104 VAL A O 1
ATOM 706 N N . VAL A 1 108 ? -9.683 5.083 28.495 1.00 102.65 105 VAL A N 1
ATOM 707 C CA . VAL A 1 108 ? -8.456 5.737 28.926 1.00 102.79 105 VAL A CA 1
ATOM 708 C C . VAL A 1 108 ? -8.478 7.229 28.594 1.00 102.88 105 VAL A C 1
ATOM 709 O O . VAL A 1 108 ? -8.098 8.055 29.423 1.00 103.09 105 VAL A O 1
ATOM 713 N N . GLY A 1 109 ? -8.966 7.563 27.399 1.00 103.04 106 GLY A N 1
ATOM 714 C CA . GLY A 1 109 ? -9.095 8.951 26.961 1.00 102.87 106 GLY A CA 1
ATOM 715 C C . GLY A 1 109 ? -10.055 9.737 27.828 1.00 102.92 106 GLY A C 1
ATOM 716 O O . GLY A 1 109 ? -9.831 10.913 28.098 1.00 102.88 106 GLY A O 1
ATOM 717 N N . ARG A 1 110 ? -11.130 9.084 28.255 1.00 103.18 107 ARG A N 1
ATOM 718 C CA . ARG A 1 110 ? -12.079 9.682 29.178 1.00 103.68 107 ARG A CA 1
ATOM 719 C C . ARG A 1 110 ? -11.413 10.014 30.509 1.00 104.06 107 ARG A C 1
ATOM 720 O O . ARG A 1 110 ? -11.639 11.097 31.068 1.00 104.30 107 ARG A O 1
ATOM 728 N N . VAL A 1 111 ? -10.595 9.082 31.004 1.00 104.13 108 VAL A N 1
ATOM 729 C CA . VAL A 1 111 ? -9.873 9.264 32.254 1.00 104.32 108 VAL A CA 1
ATOM 730 C C . VAL A 1 111 ? -8.941 10.466 32.156 1.00 104.47 108 VAL A C 1
ATOM 731 O O . VAL A 1 111 ? -8.962 11.343 33.028 1.00 104.74 108 VAL A O 1
ATOM 735 N N . LEU A 1 112 ? -8.134 10.511 31.094 1.00 104.36 109 LEU A N 1
ATOM 736 C CA . LEU A 1 112 ? -7.211 11.622 30.893 1.00 104.20 109 LEU A CA 1
ATOM 737 C C . LEU A 1 112 ? -7.955 12.955 30.878 1.00 104.30 109 LEU A C 1
ATOM 738 O O . LEU A 1 112 ? -7.507 13.926 31.481 1.00 104.33 109 LEU A O 1
ATOM 743 N N . ARG A 1 113 ? -9.100 12.987 30.205 1.00 104.54 110 ARG A N 1
ATOM 744 C CA . ARG A 1 113 ? -9.897 14.201 30.118 1.00 104.93 110 ARG A CA 1
ATOM 745 C C . ARG A 1 113 ? -10.387 14.626 31.499 1.00 105.03 110 ARG A C 1
ATOM 746 O O . ARG A 1 113 ? -10.394 15.814 31.820 1.00 104.95 110 ARG A O 1
ATOM 754 N N . LEU A 1 114 ? -10.789 13.645 32.307 1.00 105.27 111 LEU A N 1
ATOM 755 C CA . LEU A 1 114 ? -11.306 13.899 33.649 1.00 105.47 111 LEU A CA 1
ATOM 756 C C . LEU A 1 114 ? -10.261 14.615 34.502 1.00 105.84 111 LEU A C 1
ATOM 757 O O . LEU A 1 114 ? -10.559 15.627 35.145 1.00 105.79 111 LEU A O 1
ATOM 762 N N . MET A 1 115 ? -9.039 14.085 34.486 1.00 106.21 112 MET A N 1
ATOM 763 C CA . MET A 1 115 ? -7.883 14.736 35.091 1.00 106.66 112 MET A CA 1
ATOM 764 C C . MET A 1 115 ? -7.688 16.154 34.561 1.00 106.57 112 MET A C 1
ATOM 765 O O . MET A 1 115 ? -7.501 17.093 35.337 1.00 106.85 112 MET A O 1
ATOM 770 N N . LEU A 1 116 ? -7.750 16.303 33.240 1.00 106.32 113 LEU A N 1
ATOM 771 C CA . LEU A 1 116 ? -7.506 17.583 32.582 1.00 105.97 113 LEU A CA 1
ATOM 772 C C . LEU A 1 116 ? -8.567 18.624 32.911 1.00 105.92 113 LEU A C 1
ATOM 773 O O . LEU A 1 116 ? -8.265 19.814 33.000 1.00 106.14 113 LEU A O 1
ATOM 778 N N . ASP A 1 117 ? -9.806 18.173 33.085 1.00 105.78 114 ASP A N 1
ATOM 779 C CA . ASP A 1 117 ? -10.915 19.057 33.437 1.00 105.64 114 ASP A CA 1
ATOM 780 C C . ASP A 1 117 ? -10.894 19.448 34.910 1.00 105.44 114 ASP A C 1
ATOM 781 O O . ASP A 1 117 ? -11.472 20.462 35.301 1.00 105.30 114 ASP A O 1
ATOM 786 N N . ASN A 1 118 ? -10.231 18.634 35.722 1.00 105.27 115 ASN A N 1
ATOM 787 C CA . ASN A 1 118 ? -10.223 18.843 37.160 1.00 105.15 115 ASN A CA 1
ATOM 788 C C . ASN A 1 118 ? -8.853 19.233 37.708 1.00 104.86 115 ASN A C 1
ATOM 789 O O . ASN A 1 118 ? -8.404 18.701 38.723 1.00 104.98 115 ASN A O 1
ATOM 794 N N . GLY A 1 119 ? -8.193 20.163 37.021 1.00 104.45 116 GLY A N 1
ATOM 795 C CA . GLY A 1 119 ? -6.982 20.785 37.541 1.00 103.89 116 GLY A CA 1
ATOM 796 C C . GLY A 1 119 ? -5.708 20.579 36.749 1.00 103.61 116 GLY A C 1
ATOM 797 O O . GLY A 1 119 ? -4.913 21.511 36.606 1.00 103.31 116 GLY A O 1
ATOM 798 N N . CYS A 1 120 ? -5.505 19.360 36.249 1.00 103.42 117 CYS A N 1
ATOM 799 C CA . CYS A 1 120 ? -4.263 18.999 35.564 1.00 103.41 117 CYS A CA 1
ATOM 800 C C . CYS A 1 120 ? -4.112 19.648 34.194 1.00 103.19 117 CYS A C 1
ATOM 801 O O . CYS A 1 120 ? -5.101 19.962 33.536 1.00 103.40 117 CYS A O 1
ATOM 804 N N . ARG A 1 121 ? -2.866 19.850 33.776 1.00 102.89 118 ARG A N 1
ATOM 805 C CA . ARG A 1 121 ? -2.572 20.210 32.394 1.00 102.69 118 ARG A CA 1
ATOM 806 C C . ARG A 1 121 ? -1.954 18.989 31.715 1.00 102.62 118 ARG A C 1
ATOM 807 O O . ARG A 1 121 ? -1.484 18.077 32.399 1.00 103.01 118 ARG A O 1
ATOM 815 N N . LEU A 1 122 ? -1.962 18.951 30.385 1.00 102.15 119 LEU A N 1
ATOM 816 C CA . LEU A 1 122 ? -1.366 17.825 29.671 1.00 101.90 119 LEU A CA 1
ATOM 817 C C . LEU A 1 122 ? 0.143 17.945 29.777 1.00 101.83 119 LEU A C 1
ATOM 818 O O . LEU A 1 122 ? 0.692 19.034 29.652 1.00 101.79 119 LEU A O 1
ATOM 823 N N . ALA A 1 123 ? 0.804 16.826 30.042 1.00 101.99 120 ALA A N 1
ATOM 824 C CA . ALA A 1 123 ? 2.249 16.812 30.227 1.00 102.29 120 ALA A CA 1
ATOM 825 C C . ALA A 1 123 ? 2.988 17.075 28.922 1.00 102.59 120 ALA A C 1
ATOM 826 O O . ALA A 1 123 ? 2.608 16.566 27.871 1.00 102.65 120 ALA A O 1
ATOM 828 N N . GLU A 1 124 ? 4.043 17.879 28.994 1.00 103.05 121 GLU A N 1
ATOM 829 C CA . GLU A 1 124 ? 4.957 18.050 27.869 1.00 103.42 121 GLU A CA 1
ATOM 830 C C . GLU A 1 124 ? 5.730 16.745 27.686 1.00 103.24 121 GLU A C 1
ATOM 831 O O . GLU A 1 124 ? 5.700 15.891 28.568 1.00 103.29 121 GLU A O 1
ATOM 837 N N . PRO A 1 125 ? 6.417 16.569 26.544 1.00 103.30 122 PRO A N 1
ATOM 838 C CA . PRO A 1 125 ? 7.067 15.269 26.389 1.00 103.22 122 PRO A CA 1
ATOM 839 C C . PRO A 1 125 ? 8.282 15.150 27.306 1.00 102.99 122 PRO A C 1
ATOM 840 O O . PRO A 1 125 ? 9.049 16.109 27.449 1.00 103.00 122 PRO A O 1
ATOM 844 N N . GLY A 1 126 ? 8.424 13.990 27.945 1.00 102.70 123 GLY A N 1
ATOM 845 C CA . GLY A 1 126 ? 9.525 13.735 28.870 1.00 102.45 123 GLY A CA 1
ATOM 846 C C . GLY A 1 126 ? 9.525 14.532 30.168 1.00 102.23 123 GLY A C 1
ATOM 847 O O . GLY A 1 126 ? 10.487 14.465 30.931 1.00 102.46 123 GLY A O 1
ATOM 848 N N . GLU A 1 127 ? 8.449 15.269 30.434 1.00 101.76 124 GLU A N 1
ATOM 849 C CA . GLU A 1 127 ? 8.388 16.143 31.602 1.00 101.30 124 GLU A CA 1
ATOM 850 C C . GLU A 1 127 ? 8.526 15.392 32.929 1.00 101.05 124 GLU A C 1
ATOM 851 O O . GLU A 1 127 ? 9.136 15.900 33.870 1.00 101.06 124 GLU A O 1
ATOM 857 N N . PHE A 1 128 ? 7.967 14.187 32.998 1.00 100.59 125 PHE A N 1
ATOM 858 C CA . PHE A 1 128 ? 8.067 13.380 34.201 1.00 100.30 125 PHE A CA 1
ATOM 859 C C . PHE A 1 128 ? 9.518 13.078 34.547 1.00 100.12 125 PHE A C 1
ATOM 860 O O . PHE A 1 128 ? 9.944 13.305 35.679 1.00 100.40 125 PHE A O 1
ATOM 868 N N . THR A 1 129 ? 10.280 12.593 33.574 1.00 99.83 126 THR A N 1
ATOM 869 C CA . THR A 1 129 ? 11.687 12.285 33.805 1.00 99.69 126 THR A CA 1
ATOM 870 C C . THR A 1 129 ? 12.478 13.573 34.007 1.00 99.63 126 THR A C 1
ATOM 871 O O . THR A 1 129 ? 13.416 13.616 34.804 1.00 99.90 126 THR A O 1
ATOM 875 N N . ARG A 1 130 ? 12.083 14.624 33.296 1.00 99.29 127 ARG A N 1
ATOM 876 C CA . ARG A 1 130 ? 12.684 15.938 33.473 1.00 99.07 127 ARG A CA 1
ATOM 877 C C . ARG A 1 130 ? 12.577 16.383 34.935 1.00 99.11 127 ARG A C 1
ATOM 878 O O . ARG A 1 130 ? 13.539 16.911 35.511 1.00 99.31 127 ARG A O 1
ATOM 886 N N . ARG A 1 131 ? 11.407 16.164 35.531 1.00 98.73 128 ARG A N 1
ATOM 887 C CA . ARG A 1 131 ? 11.188 16.529 36.923 1.00 98.30 128 ARG A CA 1
ATOM 888 C C . ARG A 1 131 ? 12.013 15.648 37.845 1.00 98.34 128 ARG A C 1
ATOM 889 O O . ARG A 1 131 ? 12.554 16.130 38.839 1.00 98.31 128 ARG A O 1
ATOM 897 N N . ALA A 1 132 ? 12.123 14.365 37.499 1.00 98.20 129 ALA A N 1
ATOM 898 C CA . ALA A 1 132 ? 12.920 13.423 38.279 1.00 98.19 129 ALA A CA 1
ATOM 899 C C . ALA A 1 132 ? 14.380 13.869 38.326 1.00 98.33 129 ALA A C 1
ATOM 900 O O . ALA A 1 132 ? 15.048 13.743 39.360 1.00 98.32 129 ALA A O 1
ATOM 902 N N . PHE A 1 133 ? 14.865 14.400 37.205 1.00 98.33 130 PHE A N 1
ATOM 903 C CA . PHE A 1 133 ? 16.222 14.914 37.136 1.00 98.17 130 PHE A CA 1
ATOM 904 C C . PHE A 1 133 ? 16.356 16.241 37.876 1.00 98.33 130 PHE A C 1
ATOM 905 O O . PHE A 1 133 ? 17.310 16.439 38.630 1.00 98.47 130 PHE A O 1
ATOM 913 N N . LEU A 1 134 ? 15.410 17.147 37.638 1.00 98.39 131 LEU A N 1
ATOM 914 C CA . LEU A 1 134 ? 15.427 18.476 38.249 1.00 98.37 131 LEU A CA 1
ATOM 915 C C . LEU A 1 134 ? 15.326 18.419 39.774 1.00 98.28 131 LEU A C 1
ATOM 916 O O . LEU A 1 134 ? 15.969 19.196 40.473 1.00 98.21 131 LEU A O 1
ATOM 921 N N . ASN A 1 135 ? 14.527 17.485 40.279 1.00 98.34 132 ASN A N 1
ATOM 922 C CA . ASN A 1 135 ? 14.450 17.224 41.715 1.00 98.34 132 ASN A CA 1
ATOM 923 C C . ASN A 1 135 ? 15.640 16.431 42.247 1.00 98.48 132 ASN A C 1
ATOM 924 O O . ASN A 1 135 ? 15.732 16.181 43.446 1.00 98.63 132 ASN A O 1
ATOM 929 N N . GLY A 1 136 ? 16.537 16.023 41.353 1.00 98.60 133 GLY A N 1
ATOM 930 C CA . GLY A 1 136 ? 17.789 15.386 41.746 1.00 98.61 133 GLY A CA 1
ATOM 931 C C . GLY A 1 136 ? 17.695 13.927 42.143 1.00 98.74 133 GLY A C 1
ATOM 932 O O . GLY A 1 136 ? 18.676 13.350 42.607 1.00 98.76 133 GLY A O 1
ATOM 933 N N . ARG A 1 137 ? 16.526 13.319 41.963 1.00 98.90 134 ARG A N 1
ATOM 934 C CA . ARG A 1 137 ? 16.370 11.899 42.254 1.00 99.23 134 ARG A CA 1
ATOM 935 C C . ARG A 1 137 ? 17.245 11.069 41.316 1.00 99.31 134 ARG A C 1
ATOM 936 O O . ARG A 1 137 ? 17.700 9.980 41.672 1.00 99.48 134 ARG A O 1
ATOM 944 N N . ILE A 1 138 ? 17.489 11.616 40.127 1.00 99.36 135 ILE A N 1
ATOM 945 C CA . ILE A 1 138 ? 18.158 10.906 39.047 1.00 99.28 135 ILE A CA 1
ATOM 946 C C . ILE A 1 138 ? 18.992 11.913 38.242 1.00 99.31 135 ILE A C 1
ATOM 947 O O . ILE A 1 138 ? 18.654 13.099 38.211 1.00 99.42 135 ILE A O 1
ATOM 952 N N . ASP A 1 139 ? 20.089 11.463 37.626 1.00 99.27 136 ASP A N 1
ATOM 953 C CA . ASP A 1 139 ? 20.947 12.369 36.831 1.00 99.20 136 ASP A CA 1
ATOM 954 C C . ASP A 1 139 ? 20.686 12.307 35.317 1.00 99.26 136 ASP A C 1
ATOM 955 O O . ASP A 1 139 ? 19.902 11.476 34.853 1.00 99.25 136 ASP A O 1
ATOM 960 N N . LEU A 1 140 ? 21.344 13.185 34.558 1.00 99.40 137 LEU A N 1
ATOM 961 C CA . LEU A 1 140 ? 21.148 13.262 33.107 1.00 99.52 137 LEU A CA 1
ATOM 962 C C . LEU A 1 140 ? 21.408 11.952 32.389 1.00 99.72 137 LEU A C 1
ATOM 963 O O . LEU A 1 140 ? 20.659 11.585 31.482 1.00 99.78 137 LEU A O 1
ATOM 968 N N . LEU A 1 141 ? 22.469 11.256 32.789 1.00 99.90 138 LEU A N 1
ATOM 969 C CA . LEU A 1 141 ? 22.758 9.939 32.240 1.00 100.24 138 LEU A CA 1
ATOM 970 C C . LEU A 1 141 ? 21.576 9.004 32.475 1.00 100.43 138 LEU A C 1
ATOM 971 O O . LEU A 1 141 ? 21.055 8.396 31.534 1.00 100.42 138 LEU A O 1
ATOM 976 N N . GLN A 1 142 ? 21.146 8.922 33.734 1.00 100.58 139 GLN A N 1
ATOM 977 C CA . GLN A 1 142 ? 20.048 8.054 34.132 1.00 100.76 139 GLN A CA 1
ATOM 978 C C . GLN A 1 142 ? 18.754 8.461 33.445 1.00 100.88 139 GLN A C 1
ATOM 979 O O . GLN A 1 142 ? 17.986 7.606 33.006 1.00 101.06 139 GLN A O 1
ATOM 985 N N . ALA A 1 143 ? 18.524 9.767 33.345 1.00 101.02 140 ALA A N 1
ATOM 986 C CA . ALA A 1 143 ? 17.386 10.291 32.595 1.00 101.23 140 ALA A CA 1
ATOM 987 C C . ALA A 1 143 ? 17.391 9.769 31.152 1.00 101.35 140 ALA A C 1
ATOM 988 O O . ALA A 1 143 ? 16.416 9.157 30.702 1.00 101.23 140 ALA A O 1
ATOM 990 N N . GLU A 1 144 ? 18.502 9.993 30.449 1.00 101.46 141 GLU A N 1
ATOM 991 C CA . GLU A 1 144 ? 18.662 9.542 29.071 1.00 101.66 141 GLU A CA 1
ATOM 992 C C . GLU A 1 144 ? 18.525 8.027 28.974 1.00 101.71 141 GLU A C 1
ATOM 993 O O . GLU A 1 144 ? 17.995 7.508 27.990 1.00 101.80 141 GLU A O 1
ATOM 999 N N . ALA A 1 145 ? 18.997 7.329 30.005 1.00 101.67 142 ALA A N 1
ATOM 1000 C CA . ALA A 1 145 ? 18.969 5.872 30.037 1.00 101.66 142 ALA A CA 1
ATOM 1001 C C . ALA A 1 145 ? 17.545 5.332 30.027 1.00 101.72 142 ALA A C 1
ATOM 1002 O O . ALA A 1 145 ? 17.278 4.295 29.421 1.00 101.68 142 ALA A O 1
ATOM 1004 N N . ILE A 1 146 ? 16.635 6.034 30.697 1.00 101.84 143 ILE A N 1
ATOM 1005 C CA . ILE A 1 146 ? 15.237 5.616 30.725 1.00 102.00 143 ILE A CA 1
ATOM 1006 C C . ILE A 1 146 ? 14.683 5.608 29.309 1.00 102.41 143 ILE A C 1
ATOM 1007 O O . ILE A 1 146 ? 14.068 4.620 28.887 1.00 102.57 143 ILE A O 1
ATOM 1012 N N . GLY A 1 147 ? 14.917 6.706 28.586 1.00 102.72 144 GLY A N 1
ATOM 1013 C CA . GLY A 1 147 ? 14.514 6.830 27.188 1.00 102.98 144 GLY A CA 1
ATOM 1014 C C . GLY A 1 147 ? 15.130 5.721 26.365 1.00 103.35 144 GLY A C 1
ATOM 1015 O O . GLY A 1 147 ? 14.426 4.965 25.701 1.00 103.23 144 GLY A O 1
ATOM 1016 N N . GLU A 1 148 ? 16.451 5.607 26.448 1.00 103.89 145 GLU A N 1
ATOM 1017 C CA . GLU A 1 148 ? 17.206 4.607 25.699 1.00 104.70 145 GLU A CA 1
ATOM 1018 C C . GLU A 1 148 ? 16.664 3.188 25.865 1.00 104.95 145 GLU A C 1
ATOM 1019 O O . GLU A 1 148 ? 16.750 2.376 24.949 1.00 105.24 145 GLU A O 1
ATOM 1025 N N . MET A 1 149 ? 16.102 2.898 27.029 1.00 105.37 146 MET A N 1
ATOM 1026 C CA . MET A 1 149 ? 15.599 1.563 27.328 1.00 105.87 146 MET A CA 1
ATOM 1027 C C . MET A 1 149 ? 14.269 1.286 26.648 1.00 105.59 146 MET A C 1
ATOM 1028 O O . MET A 1 149 ? 14.049 0.198 26.112 1.00 105.65 146 MET A O 1
ATOM 1033 N N . ILE A 1 150 ? 13.383 2.276 26.703 1.00 105.41 147 ILE A N 1
ATOM 1034 C CA . ILE A 1 150 ? 12.051 2.183 26.128 1.00 105.26 147 ILE A CA 1
ATOM 1035 C C . ILE A 1 150 ? 12.113 2.039 24.601 1.00 105.25 147 ILE A C 1
ATOM 1036 O O . ILE A 1 150 ? 11.369 1.251 24.009 1.00 105.35 147 ILE A O 1
ATOM 1041 N N . HIS A 1 151 ? 13.021 2.782 23.975 1.00 105.10 148 HIS A N 1
ATOM 1042 C CA . HIS A 1 151 ? 13.153 2.764 22.524 1.00 104.86 148 HIS A CA 1
ATOM 1043 C C . HIS A 1 151 ? 14.035 1.621 22.018 1.00 105.07 148 HIS A C 1
ATOM 1044 O O . HIS A 1 151 ? 13.972 1.276 20.839 1.00 105.36 148 HIS A O 1
ATOM 1051 N N . ALA A 1 152 ? 14.838 1.029 22.902 1.00 105.22 149 ALA A N 1
ATOM 1052 C CA . ALA A 1 152 ? 15.783 -0.029 22.520 1.00 105.60 149 ALA A CA 1
ATOM 1053 C C . ALA A 1 152 ? 15.133 -1.109 21.666 1.00 106.00 149 ALA A C 1
ATOM 1054 O O . ALA A 1 152 ? 14.018 -1.537 21.948 1.00 106.27 149 ALA A O 1
ATOM 1056 N N . ARG A 1 153 ? 15.827 -1.541 20.618 1.00 106.46 150 ARG A N 1
ATOM 1057 C CA . ARG A 1 153 ? 15.319 -2.619 19.762 1.00 106.88 150 ARG A CA 1
ATOM 1058 C C . ARG A 1 153 ? 16.283 -3.797 19.628 1.00 106.64 150 ARG A C 1
ATOM 1059 O O . ARG A 1 153 ? 15.973 -4.788 18.973 1.00 106.63 150 ARG A O 1
ATOM 1067 N N . THR A 1 154 ? 17.441 -3.682 20.271 1.00 106.60 151 THR A N 1
ATOM 1068 C CA . THR A 1 154 ? 18.426 -4.757 20.329 1.00 106.57 151 THR A CA 1
ATOM 1069 C C . THR A 1 154 ? 18.650 -5.166 21.781 1.00 106.52 151 THR A C 1
ATOM 1070 O O . THR A 1 154 ? 18.460 -4.358 22.690 1.00 106.48 151 THR A O 1
ATOM 1074 N N . GLU A 1 155 ? 19.060 -6.416 21.995 1.00 106.54 152 GLU A N 1
ATOM 1075 C CA . GLU A 1 155 ? 19.437 -6.891 23.328 1.00 106.66 152 GLU A CA 1
ATOM 1076 C C . GLU A 1 155 ? 20.571 -6.052 23.905 1.00 106.19 152 GLU A C 1
ATOM 1077 O O . GLU A 1 155 ? 20.473 -5.554 25.031 1.00 106.25 152 GLU A O 1
ATOM 1083 N N . SER A 1 156 ? 21.632 -5.881 23.118 1.00 105.65 153 SER A N 1
ATOM 1084 C CA . SER A 1 156 ? 22.799 -5.112 23.536 1.00 105.18 153 SER A CA 1
ATOM 1085 C C . SER A 1 156 ? 22.476 -3.641 23.800 1.00 104.63 153 SER A C 1
ATOM 1086 O O . SER A 1 156 ? 23.128 -3.003 24.625 1.00 104.54 153 SER A O 1
ATOM 1089 N N . ALA A 1 157 ? 21.476 -3.108 23.099 1.00 103.99 154 ALA A N 1
ATOM 1090 C CA . ALA A 1 157 ? 21.007 -1.740 23.337 1.00 103.44 154 ALA A CA 1
ATOM 1091 C C . ALA A 1 157 ? 20.242 -1.657 24.652 1.00 103.08 154 ALA A C 1
ATOM 1092 O O . ALA A 1 157 ? 20.390 -0.699 25.414 1.00 102.92 154 ALA A O 1
ATOM 1094 N N . TYR A 1 158 ? 19.423 -2.675 24.899 1.00 102.73 155 TYR A N 1
ATOM 1095 C CA . TYR A 1 158 ? 18.657 -2.818 26.135 1.00 102.34 155 TYR A CA 1
ATOM 1096 C C . TYR A 1 158 ? 19.580 -2.939 27.353 1.00 102.07 155 TYR A C 1
ATOM 1097 O O . TYR A 1 158 ? 19.430 -2.205 28.332 1.00 101.92 155 TYR A O 1
ATOM 1106 N N . ARG A 1 159 ? 20.541 -3.857 27.269 1.00 101.69 156 ARG A N 1
ATOM 1107 C CA . ARG A 1 159 ? 21.493 -4.100 28.348 1.00 101.37 156 ARG A CA 1
ATOM 1108 C C . ARG A 1 159 ? 22.356 -2.883 28.661 1.00 101.04 156 ARG A C 1
ATOM 1109 O O . ARG A 1 159 ? 22.741 -2.668 29.811 1.00 101.16 156 ARG A O 1
ATOM 1117 N N . THR A 1 160 ? 22.647 -2.090 27.635 1.00 100.60 157 THR A N 1
ATOM 1118 C CA . THR A 1 160 ? 23.437 -0.874 27.788 1.00 100.14 157 THR A CA 1
ATOM 1119 C C . THR A 1 160 ? 22.671 0.184 28.580 1.00 99.98 157 THR A C 1
ATOM 1120 O O . THR A 1 160 ? 23.244 0.850 29.443 1.00 100.05 157 THR A O 1
ATOM 1124 N N . ALA A 1 161 ? 21.378 0.322 28.301 1.00 99.68 158 ALA A N 1
ATOM 1125 C CA . ALA A 1 161 ? 20.545 1.283 29.017 1.00 99.53 158 ALA A CA 1
ATOM 1126 C C . ALA A 1 161 ? 20.362 0.883 30.478 1.00 99.53 158 ALA A C 1
ATOM 1127 O O . ALA A 1 161 ? 20.364 1.740 31.365 1.00 99.67 158 ALA A O 1
ATOM 1129 N N . VAL A 1 162 ? 20.211 -0.419 30.723 1.00 99.33 159 VAL A N 1
ATOM 1130 C CA . VAL A 1 162 ? 20.097 -0.939 32.084 1.00 99.08 159 VAL A CA 1
ATOM 1131 C C . VAL A 1 162 ? 21.315 -0.526 32.904 1.00 98.95 159 VAL A C 1
ATOM 1132 O O . VAL A 1 162 ? 21.174 -0.003 34.006 1.00 99.10 159 VAL A O 1
ATOM 1136 N N . SER A 1 163 ? 22.501 -0.742 32.345 1.00 98.78 160 SER A N 1
ATOM 1137 C CA . SER A 1 163 ? 23.750 -0.327 32.976 1.00 98.61 160 SER A CA 1
ATOM 1138 C C . SER A 1 163 ? 23.754 1.169 33.303 1.00 98.50 160 SER A C 1
ATOM 1139 O O . SER A 1 163 ? 24.119 1.570 34.412 1.00 98.57 160 SER A O 1
ATOM 1142 N N . GLN A 1 164 ? 23.333 1.984 32.340 1.00 98.24 161 GLN A N 1
ATOM 1143 C CA . GLN A 1 164 ? 23.331 3.433 32.509 1.00 98.07 161 GLN A CA 1
ATOM 1144 C C . GLN A 1 164 ? 22.270 3.896 33.513 1.00 97.86 161 GLN A C 1
ATOM 1145 O O . GLN A 1 164 ? 22.456 4.906 34.200 1.00 97.86 161 GLN A O 1
ATOM 1151 N N . MET A 1 165 ? 21.168 3.153 33.589 1.00 97.56 162 MET A N 1
ATOM 1152 C CA . MET A 1 165 ? 20.085 3.443 34.528 1.00 97.55 162 MET A CA 1
ATOM 1153 C C . MET A 1 165 ? 20.545 3.110 35.952 1.00 96.80 162 MET A C 1
ATOM 1154 O O . MET A 1 165 ? 20.339 3.886 36.888 1.00 96.63 162 MET A O 1
ATOM 1159 N N . LYS A 1 166 ? 21.191 1.954 36.084 1.00 96.13 163 LYS A N 1
ATOM 1160 C CA . LYS A 1 166 ? 21.855 1.525 37.310 1.00 95.46 163 LYS A CA 1
ATOM 1161 C C . LYS A 1 166 ? 22.933 2.535 37.744 1.00 94.92 163 LYS A C 1
ATOM 1162 O O . LYS A 1 166 ? 23.273 2.617 38.928 1.00 95.13 163 LYS A O 1
ATOM 1168 N N . GLY A 1 167 ? 23.476 3.282 36.780 1.00 94.12 164 GLY A N 1
ATOM 1169 C CA . GLY A 1 167 ? 24.398 4.389 37.058 1.00 92.92 164 GLY A CA 1
ATOM 1170 C C . GLY A 1 167 ? 25.883 4.086 36.922 1.00 92.10 164 GLY A C 1
ATOM 1171 O O . GLY A 1 167 ? 26.722 4.909 37.303 1.00 92.15 164 GLY A O 1
ATOM 1172 N N . ASP A 1 168 ? 26.206 2.912 36.376 1.00 91.07 165 ASP A N 1
ATOM 1173 C CA . ASP A 1 168 ? 27.593 2.460 36.208 1.00 90.16 165 ASP A CA 1
ATOM 1174 C C . ASP A 1 168 ? 28.542 3.545 35.675 1.00 89.36 165 ASP A C 1
ATOM 1175 O O . ASP A 1 168 ? 29.643 3.738 36.210 1.00 89.35 165 ASP A O 1
ATOM 1180 N N . LEU A 1 169 ? 28.112 4.249 34.627 1.00 88.22 166 LEU A N 1
ATOM 1181 C CA . LEU A 1 169 ? 28.916 5.322 34.048 1.00 87.14 166 LEU A CA 1
ATOM 1182 C C . LEU A 1 169 ? 29.073 6.444 35.065 1.00 86.39 166 LEU A C 1
ATOM 1183 O O . LEU A 1 169 ? 30.176 6.966 35.270 1.00 86.26 166 LEU A O 1
ATOM 1188 N N . SER A 1 170 ? 27.955 6.788 35.706 1.00 85.60 167 SER A N 1
ATOM 1189 C CA . SER A 1 170 ? 27.901 7.861 36.696 1.00 85.10 167 SER A CA 1
ATOM 1190 C C . SER A 1 170 ? 28.868 7.614 37.848 1.00 85.33 167 SER A C 1
ATOM 1191 O O . SER A 1 170 ? 29.539 8.544 38.304 1.00 85.33 167 SER A O 1
ATOM 1194 N N . VAL A 1 171 ? 28.937 6.362 38.303 1.00 85.80 168 VAL A N 1
ATOM 1195 C CA . VAL A 1 171 ? 29.930 5.946 39.295 1.00 86.61 168 VAL A CA 1
ATOM 1196 C C . VAL A 1 171 ? 31.346 6.263 38.787 1.00 87.48 168 VAL A C 1
ATOM 1197 O O . VAL A 1 171 ? 32.110 6.951 39.469 1.00 87.49 168 VAL A O 1
ATOM 1201 N N . ARG A 1 172 ? 31.671 5.790 37.582 1.00 88.71 169 ARG A N 1
ATOM 1202 C CA . ARG A 1 172 ? 32.990 6.029 36.978 1.00 90.05 169 ARG A CA 1
ATOM 1203 C C . ARG A 1 172 ? 33.289 7.518 36.809 1.00 90.82 169 ARG A C 1
ATOM 1204 O O . ARG A 1 172 ? 34.407 7.964 37.087 1.00 90.96 169 ARG A O 1
ATOM 1212 N N . LEU A 1 173 ? 32.288 8.279 36.367 1.00 91.88 170 LEU A N 1
ATOM 1213 C CA . LEU A 1 173 ? 32.442 9.722 36.162 1.00 93.01 170 LEU A CA 1
ATOM 1214 C C . LEU A 1 173 ? 32.530 10.484 37.481 1.00 93.93 170 LEU A C 1
ATOM 1215 O O . LEU A 1 173 ? 33.231 11.499 37.572 1.00 94.03 170 LEU A O 1
ATOM 1220 N N . GLY A 1 174 ? 31.818 9.985 38.494 1.00 94.98 171 GLY A N 1
ATOM 1221 C CA . GLY A 1 174 ? 31.939 10.485 39.863 1.00 96.21 171 GLY A CA 1
ATOM 1222 C C . GLY A 1 174 ? 33.337 10.237 40.407 1.00 97.22 171 GLY A C 1
ATOM 1223 O O . GLY A 1 174 ? 33.871 11.049 41.163 1.00 97.27 171 GLY A O 1
ATOM 1224 N N . GLY A 1 175 ? 33.932 9.114 40.001 1.00 98.19 172 GLY A N 1
ATOM 1225 C CA . GLY A 1 175 ? 35.308 8.769 40.360 1.00 99.50 172 GLY A CA 1
ATOM 1226 C C . GLY A 1 175 ? 36.354 9.594 39.629 1.00 100.48 172 GLY A C 1
ATOM 1227 O O . GLY A 1 175 ? 37.552 9.447 39.880 1.00 100.48 172 GLY A O 1
ATOM 1228 N N . LEU A 1 176 ? 35.899 10.450 38.715 1.00 101.51 173 LEU A N 1
ATOM 1229 C CA . LEU A 1 176 ? 36.770 11.396 38.016 1.00 102.64 173 LEU A CA 1
ATOM 1230 C C . LEU A 1 176 ? 36.583 12.799 38.583 1.00 103.43 173 LEU A C 1
ATOM 1231 O O . LEU A 1 176 ? 37.541 13.571 38.677 1.00 103.45 173 LEU A O 1
ATOM 1236 N N . ARG A 1 177 ? 35.343 13.116 38.955 1.00 104.52 174 ARG A N 1
ATOM 1237 C CA . ARG A 1 177 ? 35.030 14.339 39.691 1.00 105.78 174 ARG A CA 1
ATOM 1238 C C . ARG A 1 177 ? 35.821 14.387 41.001 1.00 106.45 174 ARG A C 1
ATOM 1239 O O . ARG A 1 177 ? 36.060 15.462 41.554 1.00 106.52 174 ARG A O 1
ATOM 1247 N N . GLU A 1 178 ? 36.226 13.206 41.469 1.00 107.41 175 GLU A N 1
ATOM 1248 C CA . GLU A 1 178 ? 37.031 13.032 42.675 1.00 108.33 175 GLU A CA 1
ATOM 1249 C C . GLU A 1 178 ? 38.297 13.893 42.639 1.00 108.96 175 GLU A C 1
ATOM 1250 O O . GLU A 1 178 ? 38.447 14.815 43.443 1.00 109.04 175 GLU A O 1
ATOM 1256 N N . GLN A 1 179 ? 39.192 13.592 41.697 1.00 109.80 176 GLN A N 1
ATOM 1257 C CA . GLN A 1 179 ? 40.453 14.322 41.546 1.00 110.65 176 GLN A CA 1
ATOM 1258 C C . GLN A 1 179 ? 40.216 15.749 41.072 1.00 111.22 176 GLN A C 1
ATOM 1259 O O . GLN A 1 179 ? 40.975 16.655 41.415 1.00 111.24 176 GLN A O 1
ATOM 1265 N N . LEU A 1 180 ? 39.158 15.941 40.286 1.00 112.02 177 LEU A N 1
ATOM 1266 C CA . LEU A 1 180 ? 38.779 17.270 39.803 1.00 112.81 177 LEU A CA 1
ATOM 1267 C C . LEU A 1 180 ? 38.142 18.144 40.891 1.00 113.32 177 LEU A C 1
ATOM 1268 O O . LEU A 1 180 ? 37.852 19.317 40.659 1.00 113.46 177 LEU A O 1
ATOM 1273 N N . ILE A 1 181 ? 37.916 17.563 42.068 1.00 113.88 178 ILE A N 1
ATOM 1274 C CA . ILE A 1 181 ? 37.628 18.338 43.273 1.00 114.40 178 ILE A CA 1
ATOM 1275 C C . ILE A 1 181 ? 38.922 18.431 44.086 1.00 114.77 178 ILE A C 1
ATOM 1276 O O . ILE A 1 181 ? 39.273 19.498 44.596 1.00 114.76 178 ILE A O 1
ATOM 1281 N N . ARG A 1 182 ? 39.632 17.305 44.171 1.00 115.25 179 ARG A N 1
ATOM 1282 C CA . ARG A 1 182 ? 40.879 17.194 44.926 1.00 115.74 179 ARG A CA 1
ATOM 1283 C C . ARG A 1 182 ? 41.966 18.134 44.406 1.00 116.05 179 ARG A C 1
ATOM 1284 O O . ARG A 1 182 ? 42.440 19.001 45.139 1.00 116.15 179 ARG A O 1
ATOM 1292 N N . SER A 1 183 ? 42.349 17.958 43.145 1.00 116.41 180 SER A N 1
ATOM 1293 C CA . SER A 1 183 ? 43.442 18.726 42.553 1.00 116.77 180 SER A CA 1
ATOM 1294 C C . SER A 1 183 ? 43.037 20.152 42.174 1.00 117.02 180 SER A C 1
ATOM 1295 O O . SER A 1 183 ? 43.893 21.032 42.062 1.00 117.09 180 SER A O 1
ATOM 1298 N N . CYS A 1 184 ? 41.738 20.376 41.986 1.00 117.37 181 CYS A N 1
ATOM 1299 C CA . CYS A 1 184 ? 41.225 21.692 41.601 1.00 117.60 181 CYS A CA 1
ATOM 1300 C C . CYS A 1 184 ? 41.184 22.663 42.781 1.00 117.78 181 CYS A C 1
ATOM 1301 O O . CYS A 1 184 ? 41.806 23.725 42.728 1.00 117.79 181 CYS A O 1
ATOM 1304 N N . ALA A 1 185 ? 40.461 22.291 43.839 1.00 118.03 182 ALA A N 1
ATOM 1305 C CA . ALA A 1 185 ? 40.355 23.110 45.052 1.00 118.29 182 ALA A CA 1
ATOM 1306 C C . ALA A 1 185 ? 41.705 23.288 45.751 1.00 118.53 182 ALA A C 1
ATOM 1307 O O . ALA A 1 185 ? 41.878 24.196 46.569 1.00 118.53 182 ALA A O 1
ATOM 1309 N N . LEU A 1 186 ? 42.651 22.413 45.411 1.00 118.85 183 LEU A N 1
ATOM 1310 C CA . LEU A 1 186 ? 44.027 22.477 45.897 1.00 119.15 183 LEU A CA 1
ATOM 1311 C C . LEU A 1 186 ? 44.735 23.724 45.365 1.00 119.42 183 LEU A C 1
ATOM 1312 O O . LEU A 1 186 ? 45.647 24.250 46.007 1.00 119.45 183 LEU A O 1
ATOM 1317 N N . ILE A 1 187 ? 44.309 24.183 44.191 1.00 119.76 184 ILE A N 1
ATOM 1318 C CA . ILE A 1 187 ? 44.866 25.384 43.566 1.00 120.11 184 ILE A CA 1
ATOM 1319 C C . ILE A 1 187 ? 43.837 26.526 43.554 1.00 120.35 184 ILE A C 1
ATOM 1320 O O . ILE A 1 187 ? 44.186 27.685 43.324 1.00 120.38 184 ILE A O 1
ATOM 1325 N N . GLU A 1 188 ? 42.575 26.194 43.829 1.00 120.66 185 GLU A N 1
ATOM 1326 C CA . GLU A 1 188 ? 41.516 27.203 43.957 1.00 121.00 185 GLU A CA 1
ATOM 1327 C C . GLU A 1 188 ? 41.630 28.006 45.258 1.00 121.19 185 GLU A C 1
ATOM 1328 O O . GLU A 1 188 ? 40.887 28.970 45.467 1.00 121.27 185 GLU A O 1
ATOM 1334 N N . LEU A 1 189 ? 42.559 27.599 46.124 1.00 121.40 186 LEU A N 1
ATOM 1335 C CA . LEU A 1 189 ? 42.858 28.320 47.363 1.00 121.53 186 LEU A CA 1
ATOM 1336 C C . LEU A 1 189 ? 44.161 29.116 47.256 1.00 121.63 186 LEU A C 1
ATOM 1337 O O . LEU A 1 189 ? 44.883 29.285 48.243 1.00 121.68 186 LEU A O 1
ATOM 1342 N N . GLU A 1 190 ? 44.453 29.598 46.050 1.00 121.77 187 GLU A N 1
ATOM 1343 C CA . GLU A 1 190 ? 45.576 30.507 45.816 1.00 121.90 187 GLU A CA 1
ATOM 1344 C C . GLU A 1 190 ? 45.076 31.952 45.773 1.00 122.04 187 GLU A C 1
ATOM 1345 O O . GLU A 1 190 ? 45.846 32.880 45.509 1.00 122.01 187 GLU A O 1
ATOM 1351 N N . LEU A 1 191 ? 43.781 32.122 46.048 1.00 122.23 188 LEU A N 1
ATOM 1352 C CA . LEU A 1 191 ? 43.081 33.409 45.933 1.00 122.38 188 LEU A CA 1
ATOM 1353 C C . LEU A 1 191 ? 43.634 34.543 46.804 1.00 122.55 188 LEU A C 1
ATOM 1354 O O . LEU A 1 191 ? 43.749 35.680 46.342 1.00 122.59 188 LEU A O 1
ATOM 1359 N N . ASP A 1 192 ? 43.980 34.229 48.051 1.00 122.70 189 ASP A N 1
ATOM 1360 C CA . ASP A 1 192 ? 44.438 35.233 49.014 1.00 122.82 189 ASP A CA 1
ATOM 1361 C C . ASP A 1 192 ? 45.678 34.782 49.779 1.00 122.88 189 ASP A C 1
ATOM 1362 O O . ASP A 1 192 ? 46.488 35.607 50.212 1.00 122.90 189 ASP A O 1
ATOM 1367 N N . PHE A 1 193 ? 45.818 33.468 49.936 1.00 122.94 190 PHE A N 1
ATOM 1368 C CA . PHE A 1 193 ? 46.863 32.883 50.773 1.00 122.99 190 PHE A CA 1
ATOM 1369 C C . PHE A 1 193 ? 48.134 32.561 49.975 1.00 123.03 190 PHE A C 1
ATOM 1370 O O . PHE A 1 193 ? 48.754 31.512 50.168 1.00 123.03 190 PHE A O 1
ATOM 1378 N N . SER A 1 194 ? 48.522 33.479 49.090 1.00 123.06 191 SER A N 1
ATOM 1379 C CA . SER A 1 194 ? 49.684 33.282 48.227 1.00 123.11 191 SER A CA 1
ATOM 1380 C C . SER A 1 194 ? 50.839 34.208 48.598 1.00 123.15 191 SER A C 1
ATOM 1381 O O . SER A 1 194 ? 50.957 35.318 48.073 1.00 123.17 191 SER A O 1
ATOM 1384 N N . GLU A 1 195 ? 51.677 33.740 49.521 1.00 123.20 192 GLU A N 1
ATOM 1385 C CA . GLU A 1 195 ? 52.898 34.444 49.917 1.00 123.25 192 GLU A CA 1
ATOM 1386 C C . GLU A 1 195 ? 54.110 33.524 49.771 1.00 123.27 192 GLU A C 1
ATOM 1387 O O . GLU A 1 195 ? 55.140 33.925 49.222 1.00 123.29 192 GLU A O 1
ATOM 1393 N N . GLU A 1 196 ? 53.972 32.297 50.274 1.00 123.25 193 GLU A N 1
ATOM 1394 C CA . GLU A 1 196 ? 54.970 31.238 50.104 1.00 123.23 193 GLU A CA 1
ATOM 1395 C C . GLU A 1 196 ? 54.290 29.874 50.279 1.00 123.22 193 GLU A C 1
ATOM 1396 O O . GLU A 1 196 ? 54.685 29.064 51.125 1.00 123.21 193 GLU A O 1
ATOM 1402 N N . ASP A 1 197 ? 53.263 29.636 49.465 1.00 123.21 194 ASP A N 1
ATOM 1403 C CA . ASP A 1 197 ? 52.428 28.439 49.572 1.00 123.20 194 ASP A CA 1
ATOM 1404 C C . ASP A 1 197 ? 53.081 27.210 48.942 1.00 123.16 194 ASP A C 1
ATOM 1405 O O . ASP A 1 197 ? 53.493 27.240 47.780 1.00 123.19 194 ASP A O 1
ATOM 1410 N N . VAL A 1 198 ? 53.158 26.135 49.725 1.00 123.11 195 VAL A N 1
ATOM 1411 C CA . VAL A 1 198 ? 53.748 24.858 49.300 1.00 123.04 195 VAL A CA 1
ATOM 1412 C C . VAL A 1 198 ? 53.083 23.662 49.998 1.00 123.00 195 VAL A C 1
ATOM 1413 O O . VAL A 1 198 ? 52.346 23.833 50.973 1.00 123.01 195 VAL A O 1
ATOM 1417 N N . GLU A 1 199 ? 53.333 22.460 49.475 1.00 122.90 196 GLU A N 1
ATOM 1418 C CA . GLU A 1 199 ? 53.018 21.207 50.174 1.00 122.78 196 GLU A CA 1
ATOM 1419 C C . GLU A 1 199 ? 54.208 20.235 50.104 1.00 122.75 196 GLU A C 1
ATOM 1420 O O . GLU A 1 199 ? 54.021 19.018 49.990 1.00 122.74 196 GLU A O 1
ATOM 1426 N N . PHE A 1 200 ? 55.421 20.793 50.184 1.00 122.69 197 PHE A N 1
ATOM 1427 C CA . PHE A 1 200 ? 56.695 20.054 50.081 1.00 122.59 197 PHE A CA 1
ATOM 1428 C C . PHE A 1 200 ? 56.824 19.231 48.792 1.00 122.53 197 PHE A C 1
ATOM 1429 O O . PHE A 1 200 ? 56.516 18.035 48.774 1.00 122.55 197 PHE A O 1
ATOM 1431 N N . GLN A 1 201 ? 57.294 19.887 47.728 1.00 122.40 198 GLN A N 1
ATOM 1432 C CA . GLN A 1 201 ? 57.339 19.318 46.371 1.00 122.28 198 GLN A CA 1
ATOM 1433 C C . GLN A 1 201 ? 55.961 18.807 45.929 1.00 122.19 198 GLN A C 1
ATOM 1434 O O . GLN A 1 201 ? 55.773 17.615 45.665 1.00 122.18 198 GLN A O 1
ATOM 1436 N N . SER A 1 202 ? 55.007 19.734 45.849 1.00 122.06 199 SER A N 1
ATOM 1437 C CA . SER A 1 202 ? 53.594 19.412 45.631 1.00 121.91 199 SER A CA 1
ATOM 1438 C C . SER A 1 202 ? 53.210 19.237 44.164 1.00 121.81 199 SER A C 1
ATOM 1439 O O . SER A 1 202 ? 52.353 18.411 43.840 1.00 121.82 199 SER A O 1
ATOM 1442 N N . ARG A 1 203 ? 53.838 20.018 43.286 1.00 121.65 200 ARG A N 1
ATOM 1443 C CA . ARG A 1 203 ? 53.526 20.001 41.853 1.00 121.48 200 ARG A CA 1
ATOM 1444 C C . ARG A 1 203 ? 53.973 18.727 41.139 1.00 121.48 200 ARG A C 1
ATOM 1445 O O . ARG A 1 203 ? 53.522 18.441 40.027 1.00 121.51 200 ARG A O 1
ATOM 1453 N N . ASP A 1 204 ? 54.862 17.974 41.783 1.00 121.43 201 ASP A N 1
ATOM 1454 C CA . ASP A 1 204 ? 55.357 16.711 41.246 1.00 121.37 201 ASP A CA 1
ATOM 1455 C C . ASP A 1 204 ? 54.259 15.643 41.233 1.00 121.35 201 ASP A C 1
ATOM 1456 O O . ASP A 1 204 ? 54.174 14.843 40.297 1.00 121.36 201 ASP A O 1
ATOM 1461 N N . GLU A 1 205 ? 53.424 15.645 42.271 1.00 121.29 202 GLU A N 1
ATOM 1462 C CA . GLU A 1 205 ? 52.303 14.709 42.391 1.00 121.19 202 GLU A CA 1
ATOM 1463 C C . GLU A 1 205 ? 51.082 15.160 41.589 1.00 121.12 202 GLU A C 1
ATOM 1464 O O . GLU A 1 205 ? 50.255 14.334 41.196 1.00 121.10 202 GLU A O 1
ATOM 1470 N N . LEU A 1 206 ? 50.978 16.469 41.359 1.00 121.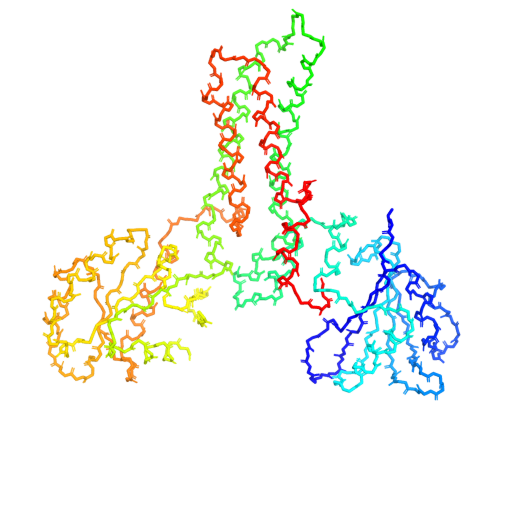03 203 LEU A N 1
ATOM 1471 C CA . LEU A 1 206 ? 49.865 17.057 40.608 1.00 120.94 203 LEU A CA 1
ATOM 1472 C C . LEU A 1 206 ? 49.863 16.615 39.144 1.00 120.88 203 LEU A C 1
ATOM 1473 O O . LEU A 1 206 ? 48.802 16.351 38.576 1.00 120.85 203 LEU A O 1
ATOM 1478 N N . THR A 1 207 ? 51.053 16.540 38.545 1.00 120.80 204 THR A N 1
ATOM 1479 C CA . THR A 1 207 ? 51.214 16.053 37.172 1.00 120.73 204 THR A CA 1
ATOM 1480 C C . THR A 1 207 ? 50.840 14.570 37.086 1.00 120.70 204 THR A C 1
ATOM 1481 O O . THR A 1 207 ? 50.202 14.140 36.121 1.00 120.75 204 THR A O 1
ATOM 1485 N N . MET A 1 208 ? 51.227 13.803 38.105 1.00 120.60 205 MET A N 1
ATOM 1486 C CA . MET A 1 208 ? 50.857 12.390 38.204 1.00 120.48 205 MET A CA 1
ATOM 1487 C C . MET A 1 208 ? 49.361 12.176 38.437 1.00 120.30 205 MET A C 1
ATOM 1488 O O . MET A 1 208 ? 48.804 11.158 38.015 1.00 120.29 205 MET A O 1
ATOM 1493 N N . GLN A 1 209 ? 48.723 13.133 39.110 1.00 120.09 206 GLN A N 1
ATOM 1494 C CA . GLN A 1 209 ? 47.269 13.137 39.277 1.00 119.86 206 GLN A CA 1
ATOM 1495 C C . GLN A 1 209 ? 46.570 13.337 37.931 1.00 119.62 206 GLN A C 1
ATOM 1496 O O . GLN A 1 209 ? 45.599 12.646 37.628 1.00 119.58 206 GLN A O 1
ATOM 1502 N N . ILE A 1 210 ? 47.085 14.272 37.131 1.00 119.34 207 ILE A N 1
ATOM 1503 C CA . ILE A 1 210 ? 46.522 14.603 35.817 1.00 119.04 207 ILE A CA 1
ATOM 1504 C C . ILE A 1 210 ? 46.761 13.495 34.784 1.00 118.84 207 ILE A C 1
ATOM 1505 O O . ILE A 1 210 ? 45.850 13.141 34.034 1.00 118.78 207 ILE A O 1
ATOM 1510 N N . GLU A 1 211 ? 47.979 12.953 34.755 1.00 118.60 208 GLU A N 1
ATOM 1511 C CA . GLU A 1 211 ? 48.351 11.904 33.796 1.00 118.37 208 GLU A CA 1
ATOM 1512 C C . GLU A 1 211 ? 47.507 10.637 33.932 1.00 118.18 208 GLU A C 1
ATOM 1513 O O . GLU A 1 211 ? 47.181 9.994 32.933 1.00 118.14 208 GLU A O 1
ATOM 1519 N N . THR A 1 212 ? 47.162 10.287 35.169 1.00 117.94 209 THR A N 1
ATOM 1520 C CA . THR A 1 212 ? 46.297 9.140 35.440 1.00 117.69 209 THR A CA 1
ATOM 1521 C C . THR A 1 212 ? 44.827 9.531 35.255 1.00 117.50 209 THR A C 1
ATOM 1522 O O . THR A 1 212 ? 43.977 8.680 34.979 1.00 117.46 209 THR A O 1
ATOM 1526 N N . LEU A 1 213 ? 44.545 10.825 35.398 1.00 117.25 210 LEU A N 1
ATOM 1527 C CA . LEU A 1 213 ? 43.193 11.365 35.251 1.00 117.00 210 LEU A CA 1
ATOM 1528 C C . LEU A 1 213 ? 42.801 11.494 33.778 1.00 116.82 210 LEU A C 1
ATOM 1529 O O . LEU A 1 213 ? 41.678 11.159 33.400 1.00 116.81 210 LEU A O 1
ATOM 1534 N N . ARG A 1 214 ? 43.736 11.967 32.955 1.00 116.59 211 ARG A N 1
ATOM 1535 C CA . ARG A 1 214 ? 43.494 12.165 31.526 1.00 116.36 211 ARG A CA 1
ATOM 1536 C C . ARG A 1 214 ? 43.418 10.837 30.772 1.00 116.12 211 ARG A C 1
ATOM 1537 O O . ARG A 1 214 ? 42.635 10.698 29.830 1.00 116.13 211 ARG A O 1
ATOM 1545 N N . SER A 1 215 ? 44.229 9.869 31.197 1.00 115.79 212 SER A N 1
ATOM 1546 C CA . SER A 1 215 ? 44.235 8.533 30.600 1.00 115.49 212 SER A CA 1
ATOM 1547 C C . SER A 1 215 ? 42.960 7.762 30.935 1.00 115.26 212 SER A C 1
ATOM 1548 O O . SER A 1 215 ? 42.530 6.900 30.167 1.00 115.27 212 SER A O 1
ATOM 1551 N N . GLU A 1 216 ? 42.371 8.078 32.087 1.00 114.94 213 GLU A N 1
ATOM 1552 C CA . GLU A 1 216 ? 41.079 7.526 32.491 1.00 114.62 213 GLU A CA 1
ATOM 1553 C C . GLU A 1 216 ? 39.943 8.062 31.623 1.00 114.28 213 GLU A C 1
ATOM 1554 O O . GLU A 1 216 ? 38.993 7.339 31.317 1.00 114.24 213 GLU A O 1
ATOM 1560 N N . VAL A 1 217 ? 40.051 9.333 31.239 1.00 113.88 214 VAL A N 1
ATOM 1561 C CA . VAL A 1 217 ? 39.105 9.965 30.319 1.00 113.50 214 VAL A CA 1
ATOM 1562 C C . VAL A 1 217 ? 39.281 9.397 28.910 1.00 113.30 214 VAL A C 1
ATOM 1563 O O . VAL A 1 217 ? 38.301 9.188 28.192 1.00 113.32 214 VAL A O 1
ATOM 1567 N N . ASN A 1 218 ? 40.532 9.142 28.530 1.00 113.01 215 ASN A N 1
ATOM 1568 C CA . ASN A 1 218 ? 40.840 8.560 27.225 1.00 112.74 215 ASN A CA 1
ATOM 1569 C C . ASN A 1 218 ? 40.331 7.136 27.038 1.00 112.52 215 ASN A C 1
ATOM 1570 O O . ASN A 1 218 ? 39.945 6.759 25.932 1.00 112.50 215 ASN A O 1
ATOM 1575 N N . ARG A 1 219 ? 40.322 6.350 28.114 1.00 112.23 216 ARG A N 1
ATOM 1576 C CA . ARG A 1 219 ? 39.725 5.014 28.077 1.00 111.99 216 ARG A CA 1
ATOM 1577 C C . ARG A 1 219 ? 38.251 5.113 27.673 1.00 111.64 216 ARG A C 1
ATOM 1578 O O . ARG A 1 219 ? 37.748 4.280 26.915 1.00 111.60 216 ARG A O 1
ATOM 1586 N N . LEU A 1 220 ? 37.581 6.153 28.169 1.00 111.25 217 LEU A N 1
ATOM 1587 C CA . LEU A 1 220 ? 36.169 6.387 27.883 1.00 110.84 217 LEU A CA 1
ATOM 1588 C C . LEU A 1 220 ? 35.931 6.891 26.460 1.00 110.64 217 LEU A C 1
ATOM 1589 O O . LEU A 1 220 ? 35.158 6.282 25.720 1.00 110.59 217 LEU A O 1
ATOM 1594 N N . ILE A 1 221 ? 36.601 7.979 26.071 1.00 110.37 218 ILE A N 1
ATOM 1595 C CA . ILE A 1 221 ? 36.443 8.541 24.717 1.00 110.15 218 ILE A CA 1
ATOM 1596 C C . ILE A 1 221 ? 36.628 7.474 23.636 1.00 109.94 218 ILE A C 1
ATOM 1597 O O . ILE A 1 221 ? 36.107 7.607 22.527 1.00 109.88 218 ILE A O 1
ATOM 1602 N N . ASP A 1 222 ? 37.362 6.417 23.981 1.00 109.75 219 ASP A N 1
ATOM 1603 C CA . ASP A 1 222 ? 37.624 5.307 23.072 1.00 109.62 219 ASP A CA 1
ATOM 1604 C C . ASP A 1 222 ? 36.403 4.412 22.868 1.00 109.47 219 ASP A C 1
ATOM 1605 O O . ASP A 1 222 ? 36.149 3.957 21.752 1.00 109.62 219 ASP A O 1
ATOM 1610 N N . SER A 1 223 ? 35.648 4.170 23.939 1.00 109.16 220 SER A N 1
ATOM 1611 C CA . SER A 1 223 ? 34.511 3.247 23.890 1.00 108.91 220 SER A CA 1
ATOM 1612 C C . SER A 1 223 ? 33.353 3.728 23.009 1.00 108.70 220 SER A C 1
ATOM 1613 O O . SER A 1 223 ? 32.518 2.924 22.588 1.00 108.69 220 SER A O 1
ATOM 1616 N N . TYR A 1 224 ? 33.317 5.029 22.727 1.00 108.40 221 TYR A N 1
ATOM 1617 C CA . TYR A 1 224 ? 32.253 5.626 21.916 1.00 108.14 221 TYR A CA 1
ATOM 1618 C C . TYR A 1 224 ? 32.157 5.021 20.514 1.00 108.01 221 TYR A C 1
ATOM 1619 O O . TYR A 1 224 ? 31.084 5.024 19.906 1.00 108.02 221 TYR A O 1
ATOM 1628 N N . GLN A 1 225 ? 33.279 4.503 20.014 1.00 107.79 222 GLN A N 1
ATOM 1629 C CA . GLN A 1 225 ? 33.324 3.832 18.717 1.00 107.57 222 GLN A CA 1
ATOM 1630 C C . GLN A 1 225 ? 32.416 2.599 18.718 1.00 107.39 222 GLN A C 1
ATOM 1631 O O . GLN A 1 225 ? 31.618 2.413 17.797 1.00 107.39 222 GLN A O 1
ATOM 1637 N N . HIS A 1 226 ? 32.533 1.776 19.760 1.00 107.14 223 HIS A N 1
ATOM 1638 C CA . HIS A 1 226 ? 31.644 0.627 19.961 1.00 106.93 223 HIS A CA 1
ATOM 1639 C C . HIS A 1 226 ? 30.267 1.073 20.427 1.00 106.53 223 HIS A C 1
ATOM 1640 O O . HIS A 1 226 ? 29.251 0.547 19.971 1.00 106.47 223 HIS A O 1
ATOM 1647 N N . GLY A 1 227 ? 30.255 2.044 21.339 1.00 106.15 224 GLY A N 1
ATOM 1648 C CA . GLY A 1 227 ? 29.040 2.539 21.981 1.00 105.63 224 GLY A CA 1
ATOM 1649 C C . GLY A 1 227 ? 27.982 3.063 21.034 1.00 105.36 224 GLY A C 1
ATOM 1650 O O . GLY A 1 227 ? 26.817 2.693 21.148 1.00 105.28 224 GLY A O 1
ATOM 1651 N N . ARG A 1 228 ? 28.389 3.919 20.096 1.00 105.22 225 ARG A N 1
ATOM 1652 C CA . ARG A 1 228 ? 27.474 4.485 19.098 1.00 105.07 225 ARG A CA 1
ATOM 1653 C C . ARG A 1 228 ? 26.796 3.387 18.274 1.00 104.83 225 ARG A C 1
ATOM 1654 O O . ARG A 1 228 ? 25.608 3.482 17.951 1.00 104.69 225 ARG A O 1
ATOM 1662 N N . ILE A 1 229 ? 27.564 2.348 17.952 1.00 104.65 226 ILE A N 1
ATOM 1663 C CA . ILE A 1 229 ? 27.058 1.182 17.238 1.00 104.47 226 ILE A CA 1
ATOM 1664 C C . ILE A 1 229 ? 25.980 0.467 18.049 1.00 104.45 226 ILE A C 1
ATOM 1665 O O . ILE A 1 229 ? 24.915 0.151 17.526 1.00 104.40 226 ILE A O 1
ATOM 1670 N N . VAL A 1 230 ? 26.259 0.229 19.328 1.00 104.49 227 VAL A N 1
ATOM 1671 C CA . VAL A 1 230 ? 25.311 -0.452 20.212 1.00 104.60 227 VAL A CA 1
ATOM 1672 C C . VAL A 1 230 ? 24.038 0.380 20.410 1.00 104.63 227 VAL A C 1
ATOM 1673 O O . VAL A 1 230 ? 22.927 -0.148 20.349 1.00 104.57 227 VAL A O 1
ATOM 1677 N N . SER A 1 231 ? 24.218 1.682 20.623 1.00 104.73 228 SER A N 1
ATOM 1678 C CA . SER A 1 231 ? 23.116 2.616 20.833 1.00 104.83 228 SER A CA 1
ATOM 1679 C C . SER A 1 231 ? 22.267 2.873 19.597 1.00 104.82 228 SER A C 1
ATOM 1680 O O . SER A 1 231 ? 21.073 2.566 19.593 1.00 104.77 228 SER A O 1
ATOM 1683 N N . GLU A 1 232 ? 22.875 3.468 18.569 1.00 104.81 229 GLU A N 1
ATOM 1684 C CA . GLU A 1 232 ? 22.134 3.858 17.368 1.00 104.79 229 GLU A CA 1
ATOM 1685 C C . GLU A 1 232 ? 22.472 3.032 16.124 1.00 104.80 229 GLU A C 1
ATOM 1686 O O . GLU A 1 232 ? 22.093 3.400 15.013 1.00 104.96 229 GLU A O 1
ATOM 1692 N N . GLY A 1 233 ? 23.175 1.919 16.314 1.00 104.71 230 GLY A N 1
ATOM 1693 C CA . GLY A 1 233 ? 23.440 0.985 15.221 1.00 104.58 230 GLY A CA 1
ATOM 1694 C C . GLY A 1 233 ? 24.495 1.429 14.227 1.00 104.53 230 GLY A C 1
ATOM 1695 O O . GLY A 1 233 ? 24.896 2.595 14.197 1.00 104.50 230 GLY A O 1
ATOM 1696 N N . VAL A 1 234 ? 24.942 0.480 13.410 1.00 104.53 231 VAL A N 1
ATOM 1697 C CA . VAL A 1 234 ? 25.914 0.739 12.355 1.00 104.46 231 VAL A CA 1
ATOM 1698 C C . VAL A 1 234 ? 25.226 1.494 11.223 1.00 104.50 231 VAL A C 1
ATOM 1699 O O . VAL A 1 234 ? 24.377 0.939 10.521 1.00 104.56 231 VAL A O 1
ATOM 1703 N N . SER A 1 235 ? 25.581 2.766 11.065 1.00 104.52 232 SER A N 1
ATOM 1704 C CA . SER A 1 235 ? 25.019 3.592 10.001 1.00 104.61 232 SER A CA 1
ATOM 1705 C C . SER A 1 235 ? 25.628 3.190 8.667 1.00 104.71 232 SER A C 1
ATOM 1706 O O . SER A 1 235 ? 26.850 3.180 8.508 1.00 104.78 232 SER A O 1
ATOM 1709 N N . THR A 1 236 ? 24.770 2.837 7.719 1.00 104.83 233 THR A N 1
ATOM 1710 C CA . THR A 1 236 ? 25.223 2.335 6.429 1.00 104.94 233 THR A CA 1
ATOM 1711 C C . THR A 1 236 ? 24.579 3.104 5.279 1.00 105.00 233 THR A C 1
ATOM 1712 O O . THR A 1 236 ? 23.359 3.294 5.247 1.00 104.95 233 THR A O 1
ATOM 1716 N N . VAL A 1 237 ? 25.410 3.552 4.343 1.00 105.11 234 VAL A N 1
ATOM 1717 C CA . VAL A 1 237 ? 24.924 4.226 3.143 1.00 105.20 234 VAL A CA 1
ATOM 1718 C C . VAL A 1 237 ? 24.896 3.243 1.978 1.00 105.19 234 VAL A C 1
ATOM 1719 O O . VAL A 1 237 ? 25.827 2.457 1.792 1.00 105.24 234 VAL A O 1
ATOM 1723 N N . ILE A 1 238 ? 23.809 3.281 1.213 1.00 105.21 235 ILE A N 1
ATOM 1724 C CA . ILE A 1 238 ? 23.706 2.508 -0.016 1.00 105.18 235 ILE A CA 1
ATOM 1725 C C . ILE A 1 238 ? 23.817 3.470 -1.198 1.00 105.14 235 ILE A C 1
ATOM 1726 O O . ILE A 1 238 ? 22.896 4.244 -1.479 1.00 105.08 235 ILE A O 1
ATOM 1731 N N . ALA A 1 239 ? 24.968 3.421 -1.867 1.00 105.14 236 ALA A N 1
ATOM 1732 C CA . ALA A 1 239 ? 25.281 4.319 -2.977 1.00 105.10 236 ALA A CA 1
ATOM 1733 C C . ALA A 1 239 ? 25.242 3.606 -4.329 1.00 105.06 236 ALA A C 1
ATOM 1734 O O . ALA A 1 239 ? 25.161 2.375 -4.399 1.00 105.11 236 ALA A O 1
ATOM 1736 N N . GLY A 1 240 ? 25.305 4.393 -5.397 1.00 104.91 237 GLY A N 1
ATOM 1737 C CA . GLY A 1 240 ? 25.210 3.874 -6.754 1.00 104.69 237 GLY A CA 1
ATOM 1738 C C . GLY A 1 240 ? 24.306 4.754 -7.587 1.00 104.52 237 GLY A C 1
ATOM 1739 O O . GLY A 1 240 ? 23.420 5.421 -7.055 1.00 104.54 237 GLY A O 1
ATOM 1740 N N . LYS A 1 241 ? 24.535 4.757 -8.897 1.00 104.37 238 LYS A N 1
ATOM 1741 C CA . LYS A 1 241 ? 23.755 5.577 -9.823 1.00 104.12 238 LYS A CA 1
ATOM 1742 C C . LYS A 1 241 ? 22.356 4.990 -10.039 1.00 103.95 238 LYS A C 1
ATOM 1743 O O . LYS A 1 241 ? 22.136 3.813 -9.747 1.00 103.91 238 LYS A O 1
ATOM 1749 N N . PRO A 1 242 ? 21.396 5.813 -10.520 1.00 103.77 239 PRO A N 1
ATOM 1750 C CA . PRO A 1 242 ? 20.041 5.328 -10.784 1.00 103.61 239 PRO A CA 1
ATOM 1751 C C . PRO A 1 242 ? 20.002 3.978 -11.502 1.00 103.49 239 PRO A C 1
ATOM 1752 O O . PRO A 1 242 ? 20.851 3.701 -12.356 1.00 103.45 239 PRO A O 1
ATOM 1756 N N . ASN A 1 243 ? 19.024 3.153 -11.129 1.00 103.39 240 ASN A N 1
ATOM 1757 C CA . ASN A 1 243 ? 18.781 1.833 -11.731 1.00 103.28 240 ASN A CA 1
ATOM 1758 C C . ASN A 1 243 ? 19.800 0.759 -11.318 1.00 103.19 240 ASN A C 1
ATOM 1759 O O . ASN A 1 243 ? 19.820 -0.338 -11.880 1.00 103.23 240 ASN A O 1
ATOM 1764 N N . ALA A 1 244 ? 20.627 1.074 -10.321 1.00 103.04 241 ALA A N 1
ATOM 1765 C CA . ALA A 1 244 ? 21.612 0.125 -9.797 1.00 102.94 241 ALA A CA 1
ATOM 1766 C C . ALA A 1 244 ? 20.962 -1.063 -9.087 1.00 102.88 241 ALA A C 1
ATOM 1767 O O . ALA A 1 244 ? 21.478 -2.180 -9.133 1.00 102.83 241 ALA A O 1
ATOM 1769 N N . GLY A 1 245 ? 19.830 -0.813 -8.433 1.00 102.82 242 GLY A N 1
ATOM 1770 C CA . GLY A 1 245 ? 19.143 -1.836 -7.650 1.00 102.77 242 GLY A CA 1
ATOM 1771 C C . GLY A 1 245 ? 19.039 -1.464 -6.184 1.00 102.75 242 GLY A C 1
ATOM 1772 O O . GLY A 1 245 ? 18.753 -2.317 -5.340 1.00 102.70 242 GLY A O 1
ATOM 1773 N N . LYS A 1 246 ? 19.263 -0.182 -5.890 1.00 102.72 243 LYS A N 1
ATOM 1774 C CA . LYS A 1 246 ? 19.278 0.331 -4.519 1.00 102.68 243 LYS A CA 1
ATOM 1775 C C . LYS A 1 246 ? 17.978 0.040 -3.779 1.00 102.72 243 LYS A C 1
ATOM 1776 O O . LYS A 1 246 ? 17.994 -0.509 -2.677 1.00 102.78 243 LYS A O 1
ATOM 1782 N N . SER A 1 247 ? 16.856 0.397 -4.396 1.00 102.70 244 SER A N 1
ATOM 1783 C CA . SER A 1 247 ? 15.544 0.142 -3.817 1.00 102.73 244 SER A CA 1
ATOM 1784 C C . SER A 1 247 ? 15.310 -1.357 -3.610 1.00 102.75 244 SER A C 1
ATOM 1785 O O . SER A 1 247 ? 14.856 -1.772 -2.545 1.00 102.79 244 SER A O 1
ATOM 1788 N N . THR A 1 248 ? 15.650 -2.155 -4.622 1.00 102.83 245 THR A N 1
ATOM 1789 C CA . THR A 1 248 ? 15.436 -3.608 -4.610 1.00 102.86 245 THR A CA 1
ATOM 1790 C C . THR A 1 248 ? 16.212 -4.314 -3.499 1.00 102.92 245 THR A C 1
ATOM 1791 O O . THR A 1 248 ? 15.723 -5.283 -2.918 1.00 102.85 245 THR A O 1
ATOM 1795 N N . LEU A 1 249 ? 17.422 -3.835 -3.218 1.00 103.05 246 LEU A N 1
ATOM 1796 C CA . LEU A 1 249 ? 18.236 -4.395 -2.144 1.00 103.21 246 LEU A CA 1
ATOM 1797 C C . LEU A 1 249 ? 17.630 -4.014 -0.799 1.00 103.40 246 LEU A C 1
ATOM 1798 O O . LEU A 1 249 ? 17.449 -4.860 0.083 1.00 103.43 246 LEU A O 1
ATOM 1803 N N . LEU A 1 250 ? 17.314 -2.729 -0.667 1.00 103.58 247 LEU A N 1
ATOM 1804 C CA . LEU A 1 250 ? 16.821 -2.153 0.571 1.00 103.76 247 LEU A CA 1
ATOM 1805 C C . LEU A 1 250 ? 15.662 -2.968 1.145 1.00 103.91 247 LEU A C 1
ATOM 1806 O O . LEU A 1 250 ? 15.750 -3.462 2.269 1.00 104.00 247 LEU A O 1
ATOM 1811 N N . ASN A 1 251 ? 14.603 -3.143 0.360 1.00 104.00 248 ASN A N 1
ATOM 1812 C CA . ASN A 1 251 ? 13.408 -3.840 0.836 1.00 104.16 248 ASN A CA 1
ATOM 1813 C C . ASN A 1 251 ? 13.557 -5.361 0.972 1.00 104.14 248 ASN A C 1
ATOM 1814 O O . ASN A 1 251 ? 12.749 -6.008 1.645 1.00 104.27 248 ASN A O 1
ATOM 1819 N N . THR A 1 252 ? 14.580 -5.930 0.337 1.00 104.03 249 THR A N 1
ATOM 1820 C CA . THR A 1 252 ? 14.857 -7.361 0.491 1.00 103.95 249 THR A CA 1
ATOM 1821 C C . THR A 1 252 ? 15.670 -7.637 1.754 1.00 103.87 249 THR A C 1
ATOM 1822 O O . THR A 1 252 ? 15.616 -8.737 2.307 1.00 103.90 249 THR A O 1
ATOM 1826 N N . LEU A 1 253 ? 16.408 -6.628 2.211 1.00 103.74 250 LEU A N 1
ATOM 1827 C CA . LEU A 1 253 ? 17.177 -6.726 3.451 1.00 103.58 250 LEU A CA 1
ATOM 1828 C C . LEU A 1 253 ? 16.315 -6.583 4.710 1.00 103.50 250 LEU A C 1
ATOM 1829 O O . LEU A 1 253 ? 16.819 -6.735 5.825 1.00 103.57 250 LEU A O 1
ATOM 1834 N N . LEU A 1 254 ? 15.024 -6.302 4.534 1.00 103.31 251 LEU A N 1
ATOM 1835 C CA . LEU A 1 254 ? 14.127 -6.041 5.661 1.00 103.14 251 LEU A CA 1
ATOM 1836 C C . LEU A 1 254 ? 13.052 -7.116 5.801 1.00 103.09 251 LEU A C 1
ATOM 1837 O O . LEU A 1 254 ? 12.077 -7.141 5.048 1.00 103.02 251 LEU A O 1
ATOM 1842 N N . GLU A 1 273 ? 16.949 5.956 7.291 1.00 103.43 270 GLU A N 1
ATOM 1843 C CA . GLU A 1 273 ? 15.493 6.013 7.399 1.00 103.43 270 GLU A CA 1
ATOM 1844 C C . GLU A 1 273 ? 14.908 4.679 7.880 1.00 103.34 270 GLU A C 1
ATOM 1845 O O . GLU A 1 273 ? 13.971 4.658 8.683 1.00 103.32 270 GLU A O 1
ATOM 1851 N N . GLU A 1 274 ? 15.464 3.578 7.378 1.00 103.18 271 GLU A N 1
ATOM 1852 C CA . GLU A 1 274 ? 15.023 2.234 7.749 1.00 102.95 271 GLU A CA 1
ATOM 1853 C C . GLU A 1 274 ? 16.190 1.396 8.259 1.00 102.73 271 GLU A C 1
ATOM 1854 O O . GLU A 1 274 ? 17.346 1.647 7.902 1.00 102.66 271 GLU A O 1
ATOM 1860 N N . CYS A 1 275 ? 15.883 0.406 9.097 1.00 102.43 272 CYS A N 1
ATOM 1861 C CA . CYS A 1 275 ? 16.916 -0.458 9.675 1.00 102.19 272 CYS A CA 1
ATOM 1862 C C . CYS A 1 275 ? 16.473 -1.893 9.957 1.00 101.85 272 CYS A C 1
ATOM 1863 O O . CYS A 1 275 ? 15.294 -2.160 10.193 1.00 101.82 272 CYS A O 1
ATOM 1866 N N . PHE A 1 276 ? 17.446 -2.802 9.926 1.00 101.49 273 PHE A N 1
ATOM 1867 C CA . PHE A 1 276 ? 17.222 -4.223 10.169 1.00 101.13 273 PHE A CA 1
ATOM 1868 C C . PHE A 1 276 ? 18.302 -4.787 11.095 1.00 100.93 273 PHE A C 1
ATOM 1869 O O . PHE A 1 276 ? 19.345 -4.162 11.298 1.00 100.84 273 PHE A O 1
ATOM 1877 N N . ILE A 1 277 ? 18.048 -5.971 11.644 1.00 100.71 274 ILE A N 1
ATOM 1878 C CA . ILE A 1 277 ? 18.966 -6.596 12.596 1.00 100.49 274 ILE A CA 1
ATOM 1879 C C . ILE A 1 277 ? 19.623 -7.845 12.007 1.00 100.38 274 ILE A C 1
ATOM 1880 O O . ILE A 1 277 ? 18.991 -8.606 11.277 1.00 100.41 274 ILE A O 1
ATOM 1885 N N . HIS A 1 278 ? 20.900 -8.033 12.329 1.00 100.28 275 HIS A N 1
ATOM 1886 C CA . HIS A 1 278 ? 21.659 -9.219 11.944 1.00 100.36 275 HIS A CA 1
ATOM 1887 C C . HIS A 1 278 ? 22.816 -9.395 12.923 1.00 100.34 275 HIS A C 1
ATOM 1888 O O . HIS A 1 278 ? 23.532 -8.435 13.218 1.00 100.29 275 HIS A O 1
ATOM 1895 N N . ASP A 1 279 ? 22.994 -10.621 13.418 1.00 100.42 276 ASP A N 1
ATOM 1896 C CA . ASP A 1 279 ? 24.030 -10.943 14.413 1.00 100.57 276 ASP A CA 1
ATOM 1897 C C . ASP A 1 279 ? 23.996 -10.015 15.635 1.00 100.57 276 ASP A C 1
ATOM 1898 O O . ASP A 1 279 ? 25.035 -9.490 16.056 1.00 100.61 276 ASP A O 1
ATOM 1903 N N . LYS A 1 280 ? 22.793 -9.817 16.183 1.00 100.47 277 LYS A N 1
ATOM 1904 C CA . LYS A 1 280 ? 22.555 -8.961 17.361 1.00 100.36 277 LYS A CA 1
ATOM 1905 C C . LYS A 1 280 ? 23.005 -7.505 17.177 1.00 100.30 277 LYS A C 1
ATOM 1906 O O . LYS A 1 280 ? 23.291 -6.805 18.154 1.00 100.28 277 LYS A O 1
ATOM 1912 N N . THR A 1 281 ? 23.053 -7.059 15.922 1.00 100.27 278 THR A N 1
ATOM 1913 C CA . THR A 1 281 ? 23.504 -5.712 15.577 1.00 100.19 278 THR A CA 1
ATOM 1914 C C . THR A 1 281 ? 22.512 -5.047 14.628 1.00 100.24 278 THR A C 1
ATOM 1915 O O . THR A 1 281 ? 21.975 -5.691 13.726 1.00 100.14 278 THR A O 1
ATOM 1919 N N . MET A 1 282 ? 22.282 -3.755 14.838 1.00 100.42 279 MET A N 1
ATOM 1920 C CA . MET A 1 282 ? 21.341 -2.989 14.030 1.00 100.74 279 MET A CA 1
ATOM 1921 C C . MET A 1 282 ? 22.057 -2.186 12.939 1.00 100.87 279 MET A C 1
ATOM 1922 O O . MET A 1 282 ? 23.126 -1.618 13.171 1.00 100.76 279 MET A O 1
ATOM 1927 N N . PHE A 1 283 ? 21.458 -2.146 11.752 1.00 101.20 280 PHE A N 1
AT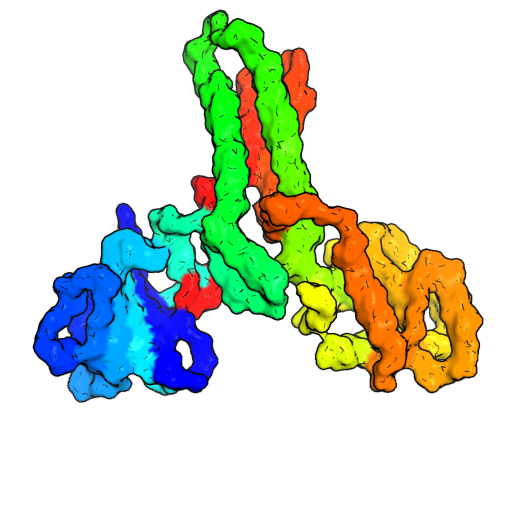OM 1928 C CA . PHE A 1 283 ? 22.023 -1.416 10.624 1.00 101.58 280 PHE A CA 1
ATOM 1929 C C . PHE A 1 283 ? 21.057 -0.351 10.122 1.00 102.08 280 PHE A C 1
ATOM 1930 O O . PHE A 1 283 ? 19.998 -0.677 9.590 1.00 101.98 280 PHE A O 1
ATOM 1938 N N . ARG A 1 284 ? 21.434 0.917 10.291 1.00 102.81 281 ARG A N 1
ATOM 1939 C CA . ARG A 1 284 ? 20.651 2.049 9.784 1.00 103.60 281 ARG A CA 1
ATOM 1940 C C . ARG A 1 284 ? 20.933 2.299 8.303 1.00 103.99 281 ARG A C 1
ATOM 1941 O O . ARG A 1 284 ? 21.947 2.908 7.951 1.00 103.97 281 ARG A O 1
ATOM 1949 N N . LEU A 1 285 ? 20.034 1.823 7.442 1.00 104.57 282 LEU A N 1
ATOM 1950 C CA . LEU A 1 285 ? 20.162 2.016 5.997 1.00 105.05 282 LEU A CA 1
ATOM 1951 C C . LEU A 1 285 ? 19.590 3.369 5.595 1.00 105.41 282 LEU A C 1
ATOM 1952 O O . LEU A 1 285 ? 18.513 3.761 6.059 1.00 105.49 282 LEU A O 1
ATOM 1957 N N . THR A 1 286 ? 20.314 4.073 4.725 1.00 105.83 283 THR A N 1
ATOM 1958 C CA . THR A 1 286 ? 19.913 5.401 4.252 1.00 106.19 283 THR A CA 1
ATOM 1959 C C . THR A 1 286 ? 20.703 5.824 3.005 1.00 106.45 283 THR A C 1
ATOM 1960 O O . THR A 1 286 ? 21.518 5.051 2.486 1.00 106.46 283 THR A O 1
ATOM 1964 N N . ASP A 1 287 ? 20.446 7.045 2.529 1.00 106.77 284 ASP A N 1
ATOM 1965 C CA . ASP A 1 287 ? 21.189 7.631 1.406 1.00 107.04 284 ASP A CA 1
ATOM 1966 C C . ASP A 1 287 ? 22.484 8.307 1.865 1.00 107.17 284 ASP A C 1
ATOM 1967 O O . ASP A 1 287 ? 22.468 9.216 2.700 1.00 107.29 284 ASP A O 1
ATOM 1972 N N . MET A 1 308 ? 22.871 14.160 0.390 1.00 121.86 305 MET A N 1
ATOM 1973 C CA . MET A 1 308 ? 23.040 13.066 1.347 1.00 121.89 305 MET A CA 1
ATOM 1974 C C . MET A 1 308 ? 24.410 13.086 2.039 1.00 121.70 305 MET A C 1
ATOM 1975 O O . MET A 1 308 ? 25.456 13.108 1.379 1.00 121.67 305 MET A O 1
ATOM 1980 N N . LYS A 1 309 ? 24.384 13.084 3.372 1.00 121.46 306 LYS A N 1
ATOM 1981 C CA . LYS A 1 309 ? 25.599 13.132 4.188 1.00 121.16 306 LYS A CA 1
ATOM 1982 C C . LYS A 1 309 ? 26.237 11.754 4.346 1.00 120.88 306 LYS A C 1
ATOM 1983 O O . LYS A 1 309 ? 25.676 10.864 4.996 1.00 120.77 306 LYS A O 1
ATOM 1989 N N . MET A 1 310 ? 27.408 11.589 3.736 1.00 120.50 307 MET A N 1
ATOM 1990 C CA . MET A 1 310 ? 28.197 10.368 3.883 1.00 120.11 307 MET A CA 1
ATOM 1991 C C . MET A 1 310 ? 29.363 10.554 4.850 1.00 119.67 307 MET A C 1
ATOM 1992 O O . MET A 1 310 ? 30.010 9.581 5.245 1.00 119.71 307 MET A O 1
ATOM 1997 N N . ALA A 1 311 ? 29.632 11.807 5.216 1.00 119.11 308 ALA A N 1
ATOM 1998 C CA . ALA A 1 311 ? 30.486 12.108 6.357 1.00 118.53 308 ALA A CA 1
ATOM 1999 C C . ALA A 1 311 ? 29.787 11.539 7.589 1.00 118.10 308 ALA A C 1
ATOM 2000 O O . ALA A 1 311 ? 28.621 11.861 7.852 1.00 118.14 308 ALA A O 1
ATOM 2002 N N . GLU A 1 312 ? 30.500 10.686 8.325 1.00 117.37 309 GLU A N 1
ATOM 2003 C CA . GLU A 1 312 ? 29.920 9.875 9.406 1.00 116.67 309 GLU A CA 1
ATOM 2004 C C . GLU A 1 312 ? 28.982 8.810 8.837 1.00 115.89 309 GLU A C 1
ATOM 2005 O O . GLU A 1 312 ? 27.771 9.010 8.724 1.00 115.79 309 GLU A O 1
ATOM 2011 N N . ALA A 1 313 ? 29.582 7.688 8.455 1.00 115.00 310 ALA A N 1
ATOM 2012 C CA . ALA A 1 313 ? 28.879 6.511 7.961 1.00 114.13 310 ALA A CA 1
ATOM 2013 C C . ALA A 1 313 ? 29.829 5.338 8.146 1.00 113.50 310 ALA A C 1
ATOM 2014 O O . ALA A 1 313 ? 30.943 5.356 7.629 1.00 113.54 310 ALA A O 1
ATOM 2016 N N . ASP A 1 314 ? 29.398 4.333 8.899 1.00 112.64 311 ASP A N 1
ATOM 2017 C CA . ASP A 1 314 ? 30.275 3.225 9.277 1.00 111.80 311 ASP A CA 1
ATOM 2018 C C . ASP A 1 314 ? 30.579 2.290 8.114 1.00 111.09 311 ASP A C 1
ATOM 2019 O O . ASP A 1 314 ? 31.697 1.789 7.989 1.00 111.01 311 ASP A O 1
ATOM 2024 N N . LEU A 1 315 ? 29.576 2.061 7.271 1.00 110.24 312 LEU A N 1
ATOM 2025 C CA . LEU A 1 315 ? 29.678 1.098 6.185 1.00 109.47 312 LEU A CA 1
ATOM 2026 C C . LEU A 1 315 ? 29.028 1.638 4.922 1.00 109.13 312 LEU A C 1
ATOM 2027 O O . LEU A 1 315 ? 27.859 2.017 4.929 1.00 108.98 312 LEU A O 1
ATOM 2032 N N . ILE A 1 316 ? 29.800 1.685 3.841 1.00 108.75 313 ILE A N 1
ATOM 2033 C CA . ILE A 1 316 ? 29.269 2.077 2.542 1.00 108.27 313 ILE A CA 1
ATOM 2034 C C . ILE A 1 316 ? 29.141 0.847 1.655 1.00 108.09 313 ILE A C 1
ATOM 2035 O O . ILE A 1 316 ? 30.099 0.088 1.489 1.00 108.02 313 ILE A O 1
ATOM 2040 N N . LEU A 1 317 ? 27.941 0.642 1.118 1.00 107.84 314 LEU A N 1
ATOM 2041 C CA . LEU A 1 317 ? 27.716 -0.375 0.106 1.00 107.72 314 LEU A CA 1
ATOM 2042 C C . LEU A 1 317 ? 27.517 0.325 -1.227 1.00 107.81 314 LEU A C 1
ATOM 2043 O O . LEU A 1 317 ? 26.517 1.023 -1.420 1.00 107.78 314 LEU A O 1
ATOM 2048 N N . TYR A 1 318 ? 28.478 0.162 -2.135 1.00 107.94 315 TYR A N 1
ATOM 2049 C CA . TYR A 1 318 ? 28.316 0.666 -3.493 1.00 108.00 315 TYR A CA 1
ATOM 2050 C C . TYR A 1 318 ? 27.699 -0.399 -4.388 1.00 108.17 315 TYR A C 1
ATOM 2051 O O . TYR A 1 318 ? 28.291 -1.454 -4.622 1.00 108.12 315 TYR A O 1
ATOM 2060 N N . LEU A 1 319 ? 26.495 -0.110 -4.869 1.00 108.45 316 LEU A N 1
ATOM 2061 C CA . LEU A 1 319 ? 25.793 -0.992 -5.782 1.00 108.73 316 LEU A CA 1
ATOM 2062 C C . LEU A 1 319 ? 26.063 -0.595 -7.220 1.00 108.89 316 LEU A C 1
ATOM 2063 O O . LEU A 1 319 ? 25.941 0.575 -7.592 1.00 108.99 316 LEU A O 1
ATOM 2068 N N . LEU A 1 320 ? 26.436 -1.579 -8.026 1.00 109.02 317 LEU A N 1
ATOM 2069 C CA . LEU A 1 320 ? 26.582 -1.373 -9.455 1.00 109.15 317 LEU A CA 1
ATOM 2070 C C . LEU A 1 320 ? 26.083 -2.625 -10.175 1.00 109.33 317 LEU A C 1
ATOM 2071 O O . LEU A 1 320 ? 26.388 -3.744 -9.750 1.00 109.27 317 LEU A O 1
ATOM 2076 N N . ASP A 1 321 ? 25.293 -2.452 -11.234 1.00 109.56 318 ASP A N 1
ATOM 2077 C CA . ASP A 1 321 ? 24.722 -3.624 -11.910 1.00 109.97 318 ASP A CA 1
ATOM 2078 C C . ASP A 1 321 ? 25.721 -4.413 -12.766 1.00 110.25 318 ASP A C 1
ATOM 2079 O O . ASP A 1 321 ? 26.069 -4.030 -13.887 1.00 110.22 318 ASP A O 1
ATOM 2084 N N . LEU A 1 322 ? 26.174 -5.517 -12.178 1.00 110.62 319 LEU A N 1
ATOM 2085 C CA . LEU A 1 322 ? 27.165 -6.418 -12.746 1.00 110.96 319 LEU A CA 1
ATOM 2086 C C . LEU A 1 322 ? 26.786 -6.849 -14.152 1.00 111.29 319 LEU A C 1
ATOM 2087 O O . LEU A 1 322 ? 25.653 -7.273 -14.393 1.00 111.42 319 LEU A O 1
ATOM 2092 N N . GLY A 1 323 ? 27.737 -6.716 -15.075 1.00 111.65 320 GLY A N 1
ATOM 2093 C CA . GLY A 1 323 ? 27.550 -7.115 -16.468 1.00 111.99 320 GLY A CA 1
ATOM 2094 C C . GLY A 1 323 ? 26.485 -6.330 -17.204 1.00 112.26 320 GLY A C 1
ATOM 2095 O O . GLY A 1 323 ? 26.263 -6.545 -18.397 1.00 112.41 320 GLY A O 1
ATOM 2096 N N . THR A 1 324 ? 25.830 -5.419 -16.489 1.00 112.45 321 THR A N 1
ATOM 2097 C CA . THR A 1 324 ? 24.731 -4.637 -17.041 1.00 112.72 321 THR A CA 1
ATOM 2098 C C . THR A 1 324 ? 25.147 -3.197 -17.326 1.00 112.81 321 THR A C 1
ATOM 2099 O O . THR A 1 324 ? 24.554 -2.529 -18.176 1.00 112.88 321 THR A O 1
ATOM 2101 N N . GLU A 1 325 ? 26.172 -2.729 -16.621 1.00 112.89 322 GLU A N 1
ATOM 2102 C CA . GLU A 1 325 ? 26.641 -1.359 -16.776 1.00 113.09 322 GLU A CA 1
ATOM 2103 C C . GLU A 1 325 ? 27.354 -1.156 -18.096 1.00 112.74 322 GLU A C 1
ATOM 2104 O O . GLU A 1 325 ? 28.355 -1.816 -18.384 1.00 112.76 322 GLU A O 1
ATOM 2110 N N . ARG A 1 326 ? 26.814 -0.244 -18.897 1.00 112.37 323 ARG A N 1
ATOM 2111 C CA . ARG A 1 326 ? 27.433 0.144 -20.156 1.00 112.00 323 ARG A CA 1
ATOM 2112 C C . ARG A 1 326 ? 28.732 0.898 -19.874 1.00 111.75 323 ARG A C 1
ATOM 2113 O O . ARG A 1 326 ? 29.813 0.443 -20.257 1.00 111.76 323 ARG A O 1
ATOM 2121 N N . LEU A 1 327 ? 28.621 2.032 -19.184 1.00 111.37 324 LEU A N 1
ATOM 2122 C CA . LEU A 1 327 ? 29.791 2.820 -18.799 1.00 110.99 324 LEU A CA 1
ATOM 2123 C C . LEU A 1 327 ? 30.398 2.266 -17.506 1.00 110.64 324 LEU A C 1
ATOM 2124 O O . LEU A 1 327 ? 30.149 2.775 -16.411 1.00 110.62 324 LEU A O 1
ATOM 2129 N N . ASP A 1 328 ? 31.201 1.213 -17.656 1.00 110.15 325 ASP A N 1
ATOM 2130 C CA . ASP A 1 328 ? 31.752 0.470 -16.523 1.00 109.67 325 ASP A CA 1
ATOM 2131 C C . ASP A 1 328 ? 32.910 1.174 -15.811 1.00 109.41 325 ASP A C 1
ATOM 2132 O O . ASP A 1 328 ? 33.354 0.723 -14.756 1.00 109.41 325 ASP A O 1
ATOM 2137 N N . ASP A 1 329 ? 33.401 2.274 -16.376 1.00 109.03 326 ASP A N 1
ATOM 2138 C CA . ASP A 1 329 ? 34.428 3.064 -15.698 1.00 108.60 326 ASP A CA 1
ATOM 2139 C C . ASP A 1 329 ? 33.823 4.079 -14.728 1.00 108.22 326 ASP A 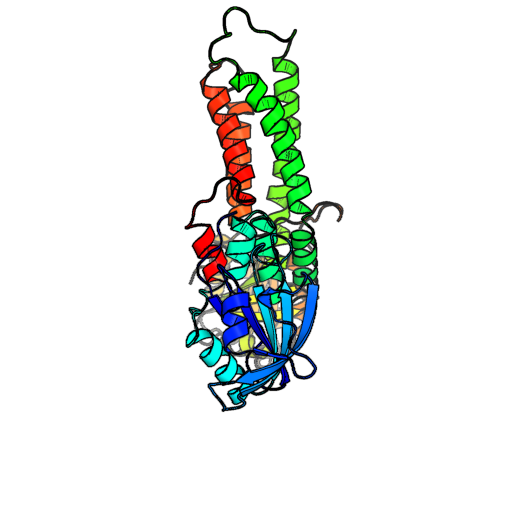C 1
ATOM 2140 O O . ASP A 1 329 ? 34.385 5.144 -14.479 1.00 108.31 326 ASP A O 1
ATOM 2145 N N . GLU A 1 330 ? 32.662 3.728 -14.187 1.00 107.63 327 GLU A N 1
ATOM 2146 C CA . GLU A 1 330 ? 32.152 4.370 -12.992 1.00 107.02 327 GLU A CA 1
ATOM 2147 C C . GLU A 1 330 ? 32.744 3.668 -11.767 1.00 106.53 327 GLU A C 1
ATOM 2148 O O . GLU A 1 330 ? 32.382 3.968 -10.630 1.00 106.49 327 GLU A O 1
ATOM 2154 N N . LEU A 1 331 ? 33.647 2.718 -12.011 1.00 105.88 328 LEU A N 1
ATOM 2155 C CA . LEU A 1 331 ? 34.478 2.153 -10.950 1.00 105.15 328 LEU A CA 1
ATOM 2156 C C . LEU A 1 331 ? 35.580 3.137 -10.548 1.00 104.66 328 LEU A C 1
ATOM 2157 O O . LEU A 1 331 ? 36.306 2.921 -9.574 1.00 104.50 328 LEU A O 1
ATOM 2162 N N . THR A 1 332 ? 35.681 4.221 -11.317 1.00 104.16 329 THR A N 1
ATOM 2163 C CA . THR A 1 332 ? 36.483 5.384 -10.960 1.00 103.65 329 THR A CA 1
ATOM 2164 C C . THR A 1 332 ? 35.743 6.138 -9.862 1.00 103.47 329 THR A C 1
ATOM 2165 O O . THR A 1 332 ? 36.354 6.666 -8.932 1.00 103.36 329 THR A O 1
ATOM 2169 N N . GLU A 1 333 ? 34.417 6.166 -9.983 1.00 103.33 330 GLU A N 1
ATOM 2170 C CA . GLU A 1 333 ? 33.536 6.774 -8.991 1.00 103.14 330 GLU A CA 1
ATOM 2171 C C . GLU A 1 333 ? 33.626 6.036 -7.657 1.00 102.68 330 GLU A C 1
ATOM 2172 O O . GLU A 1 333 ? 33.668 6.663 -6.596 1.00 102.83 330 GLU A O 1
ATOM 2178 N N . ILE A 1 334 ? 33.672 4.707 -7.709 1.00 101.99 331 ILE A N 1
ATOM 2179 C CA . ILE A 1 334 ? 33.749 3.925 -6.481 1.00 101.37 331 ILE A CA 1
ATOM 2180 C C . ILE A 1 334 ? 35.132 4.046 -5.831 1.00 100.99 331 ILE A C 1
ATOM 2181 O O . ILE A 1 334 ? 35.260 3.944 -4.611 1.00 101.12 331 ILE A O 1
ATOM 2186 N N . ARG A 1 335 ? 36.154 4.287 -6.648 1.00 100.43 332 ARG A N 1
ATOM 2187 C CA . ARG A 1 335 ? 37.501 4.522 -6.142 1.00 99.80 332 ARG A CA 1
ATOM 2188 C C . ARG A 1 335 ? 37.595 5.827 -5.353 1.00 99.76 332 ARG A C 1
ATOM 2189 O O . ARG A 1 335 ? 38.385 5.930 -4.412 1.00 99.62 332 ARG A O 1
ATOM 2197 N N . GLU A 1 336 ? 36.789 6.816 -5.737 1.00 99.61 333 GLU A N 1
ATOM 2198 C CA . GLU A 1 336 ? 36.855 8.134 -5.103 1.00 99.60 333 GLU A CA 1
ATOM 2199 C C . GLU A 1 336 ? 35.816 8.357 -4.011 1.00 99.49 333 GLU A C 1
ATOM 2200 O O . GLU A 1 336 ? 35.888 9.346 -3.280 1.00 99.45 333 GLU A O 1
ATOM 2206 N N . LEU A 1 337 ? 34.856 7.441 -3.903 1.00 99.38 334 LEU A N 1
ATOM 2207 C CA . LEU A 1 337 ? 34.032 7.360 -2.703 1.00 99.32 334 LEU A CA 1
ATOM 2208 C C . LEU A 1 337 ? 34.879 6.793 -1.568 1.00 99.08 334 LEU A C 1
ATOM 2209 O O . LEU A 1 337 ? 34.995 7.407 -0.510 1.00 99.16 334 LEU A O 1
ATOM 2214 N N . LYS A 1 338 ? 35.483 5.630 -1.810 1.00 98.73 335 LYS A N 1
ATOM 2215 C CA . LYS A 1 338 ? 36.400 5.001 -0.868 1.00 98.51 335 LYS A CA 1
ATOM 2216 C C . LYS A 1 338 ? 37.497 5.961 -0.413 1.00 98.43 335 LYS A C 1
ATOM 2217 O O . LYS A 1 338 ? 37.877 5.967 0.756 1.00 98.49 335 LYS A O 1
ATOM 2223 N N . ALA A 1 339 ? 37.996 6.774 -1.339 1.00 98.38 336 ALA A N 1
ATOM 2224 C CA . ALA A 1 339 ? 39.079 7.708 -1.035 1.00 98.36 336 ALA A CA 1
ATOM 2225 C C . ALA A 1 339 ? 38.595 8.886 -0.198 1.00 98.32 336 ALA A C 1
ATOM 2226 O O . ALA A 1 339 ? 39.344 9.423 0.618 1.00 98.17 336 ALA A O 1
ATOM 2228 N N . ALA A 1 340 ? 37.337 9.272 -0.403 1.00 98.41 337 ALA A N 1
ATOM 2229 C CA . ALA A 1 340 ? 36.739 10.412 0.287 1.00 98.48 337 ALA A CA 1
ATOM 2230 C C . ALA A 1 340 ? 36.238 10.061 1.686 1.00 98.52 337 ALA A C 1
ATOM 2231 O O . ALA A 1 340 ? 35.966 10.951 2.489 1.00 98.63 337 ALA A O 1
ATOM 2233 N N . HIS A 1 341 ? 36.112 8.767 1.969 1.00 98.53 338 HIS A N 1
ATOM 2234 C CA . HIS A 1 341 ? 35.654 8.301 3.274 1.00 98.63 338 HIS A CA 1
ATOM 2235 C C . HIS A 1 341 ? 36.500 7.127 3.784 1.00 98.70 338 HIS A C 1
ATOM 2236 O O . HIS A 1 341 ? 35.994 6.006 3.907 1.00 98.57 338 HIS A O 1
ATOM 2243 N N . PRO A 1 342 ? 37.792 7.383 4.097 1.00 98.86 339 PRO A N 1
ATOM 2244 C CA . PRO A 1 342 ? 38.727 6.325 4.500 1.00 99.11 339 PRO A CA 1
ATOM 2245 C C . PRO A 1 342 ? 38.369 5.670 5.831 1.00 99.53 339 PRO A C 1
ATOM 2246 O O . PRO A 1 342 ? 38.754 4.522 6.075 1.00 99.68 339 PRO A O 1
ATOM 2250 N N . ALA A 1 343 ? 37.644 6.403 6.674 1.00 99.88 340 ALA A N 1
ATOM 2251 C CA . ALA A 1 343 ? 37.206 5.914 7.975 1.00 100.18 340 ALA A CA 1
ATOM 2252 C C . ALA A 1 343 ? 36.163 4.808 7.836 1.00 100.44 340 ALA A C 1
ATOM 2253 O O . ALA A 1 343 ? 36.151 3.855 8.618 1.00 100.65 340 ALA A O 1
ATOM 2255 N N . ALA A 1 344 ? 35.297 4.943 6.833 1.00 100.63 341 ALA A N 1
ATOM 2256 C CA . ALA A 1 344 ? 34.219 3.987 6.580 1.00 100.76 341 ALA A CA 1
ATOM 2257 C C . ALA A 1 344 ? 34.733 2.626 6.124 1.00 100.89 341 ALA A C 1
ATOM 2258 O O . ALA A 1 344 ? 35.889 2.486 5.724 1.00 100.87 341 ALA A O 1
ATOM 2260 N N . LYS A 1 345 ? 33.869 1.622 6.203 1.00 101.18 342 LYS A N 1
ATOM 2261 C CA . LYS A 1 345 ? 34.152 0.343 5.582 1.00 101.64 342 LYS A CA 1
ATOM 2262 C C . LYS A 1 345 ? 33.500 0.328 4.208 1.00 101.82 342 LYS A C 1
ATOM 2263 O O . LYS A 1 345 ? 32.296 0.580 4.076 1.00 101.69 342 LYS A O 1
ATOM 2269 N N . PHE A 1 346 ? 34.305 0.039 3.188 1.00 102.01 343 PHE A N 1
ATOM 2270 C CA . PHE A 1 346 ? 33.803 -0.001 1.826 1.00 102.02 343 PHE A CA 1
ATOM 2271 C C . PHE A 1 346 ? 33.518 -1.423 1.378 1.00 102.03 343 PHE A C 1
ATOM 2272 O O . PHE A 1 346 ? 34.225 -2.359 1.749 1.00 102.13 343 PHE A O 1
ATOM 2280 N N . LEU A 1 347 ? 32.470 -1.572 0.576 1.00 102.04 344 LEU A N 1
ATOM 2281 C CA . LEU A 1 347 ? 32.006 -2.876 0.147 1.00 102.01 344 LEU A CA 1
ATOM 2282 C C . LEU A 1 347 ? 31.297 -2.716 -1.192 1.00 101.96 344 LEU A C 1
ATOM 2283 O O . LEU A 1 347 ? 30.245 -2.074 -1.269 1.00 101.93 344 LEU A O 1
ATOM 2288 N N . THR A 1 348 ? 31.889 -3.280 -2.246 1.00 101.82 345 THR A N 1
ATOM 2289 C CA . THR A 1 348 ? 31.334 -3.164 -3.597 1.00 101.64 345 THR A CA 1
ATOM 2290 C C . THR A 1 348 ? 30.353 -4.290 -3.863 1.00 101.58 345 THR A C 1
ATOM 2291 O O . THR A 1 348 ? 30.708 -5.470 -3.809 1.00 101.63 345 THR A O 1
ATOM 2295 N N . VAL A 1 349 ? 29.117 -3.906 -4.150 1.00 101.46 346 VAL A N 1
ATOM 2296 C CA . VAL A 1 349 ? 28.040 -4.861 -4.331 1.00 101.49 346 VAL A CA 1
ATOM 2297 C C . VAL A 1 349 ? 27.613 -4.896 -5.795 1.00 101.59 346 VAL A C 1
ATOM 2298 O O . VAL A 1 349 ? 26.913 -4.000 -6.283 1.00 101.51 346 VAL A O 1
ATOM 2302 N N . ALA A 1 350 ? 28.060 -5.938 -6.488 1.00 101.70 347 ALA A N 1
ATOM 2303 C CA . ALA A 1 350 ? 27.744 -6.133 -7.895 1.00 101.84 347 ALA A CA 1
ATOM 2304 C C . ALA A 1 350 ? 26.371 -6.780 -8.027 1.00 101.96 347 ALA A C 1
ATOM 2305 O O . ALA A 1 350 ? 26.196 -7.956 -7.704 1.00 101.90 347 ALA A O 1
ATOM 2307 N N . ASN A 1 351 ? 25.398 -5.998 -8.490 1.00 102.23 348 ASN A N 1
ATOM 2308 C CA . ASN A 1 351 ? 24.007 -6.444 -8.570 1.00 102.53 348 ASN A CA 1
ATOM 2309 C C . ASN A 1 351 ? 23.644 -7.064 -9.924 1.00 102.84 348 ASN A C 1
ATOM 2310 O O . ASN A 1 351 ? 24.390 -6.936 -10.897 1.00 102.94 348 ASN A O 1
ATOM 2315 N N . LYS A 1 352 ? 22.493 -7.736 -9.971 1.00 103.15 349 LYS A N 1
ATOM 2316 C CA . LYS A 1 352 ? 21.965 -8.354 -11.193 1.00 103.48 349 LYS A CA 1
ATOM 2317 C C . LYS A 1 352 ? 22.801 -9.560 -11.641 1.00 103.74 349 LYS A C 1
ATOM 2318 O O . LYS A 1 352 ? 23.061 -9.749 -12.831 1.00 103.80 349 LYS A O 1
ATOM 2324 N N . LEU A 1 353 ? 23.207 -10.371 -10.668 1.00 104.10 350 LEU A N 1
ATOM 2325 C CA . LEU A 1 353 ? 23.992 -11.583 -10.908 1.00 104.38 350 LEU A CA 1
ATOM 2326 C C . LEU A 1 353 ? 23.151 -12.711 -11.517 1.00 104.61 350 LEU A C 1
ATOM 2327 O O . LEU A 1 353 ? 23.694 -13.652 -12.103 1.00 104.64 350 LEU A O 1
ATOM 2332 N N . ASP A 1 354 ? 21.831 -12.610 -11.382 1.00 104.96 351 ASP A N 1
ATOM 2333 C CA . ASP A 1 354 ? 20.917 -13.643 -11.878 1.00 105.36 351 ASP A CA 1
ATOM 2334 C C . ASP A 1 354 ? 20.968 -13.829 -13.399 1.00 105.52 351 ASP A C 1
ATOM 2335 O O . ASP A 1 354 ? 20.709 -14.925 -13.899 1.00 105.55 351 ASP A O 1
ATOM 2340 N N . ARG A 1 355 ? 21.299 -12.759 -14.124 1.00 105.74 352 ARG A N 1
ATOM 2341 C CA . ARG A 1 355 ? 21.580 -12.854 -15.558 1.00 106.00 352 ARG A CA 1
ATOM 2342 C C . ARG A 1 355 ? 23.089 -12.816 -15.807 1.00 106.05 352 ARG A C 1
ATOM 2343 O O . ARG A 1 355 ? 23.854 -12.394 -14.937 1.00 106.06 352 ARG A O 1
ATOM 2351 N N . ALA A 1 356 ? 23.500 -13.253 -16.998 1.00 106.16 353 ALA A N 1
ATOM 2352 C CA . ALA A 1 356 ? 24.917 -13.387 -17.360 1.00 106.25 353 ALA A CA 1
ATOM 2353 C C . ALA A 1 356 ? 25.685 -14.272 -16.368 1.00 106.26 353 ALA A C 1
ATOM 2354 O O . ALA A 1 356 ? 26.398 -13.777 -15.486 1.00 106.24 353 ALA A O 1
ATOM 2356 N N . ALA A 1 357 ? 25.512 -15.586 -16.519 1.00 106.21 354 ALA A N 1
ATOM 2357 C CA . ALA A 1 357 ? 26.196 -16.575 -15.686 1.00 106.08 354 ALA A CA 1
ATOM 2358 C C . ALA A 1 357 ? 27.616 -16.821 -16.206 1.00 105.95 354 ALA A C 1
ATOM 2359 O O . ALA A 1 357 ? 27.889 -17.828 -16.867 1.00 105.88 354 ALA A O 1
ATOM 2361 N N . ASN A 1 358 ? 28.508 -15.881 -15.893 1.00 105.79 355 ASN A N 1
ATOM 2362 C CA . ASN A 1 358 ? 29.881 -15.861 -16.403 1.00 105.62 355 ASN A CA 1
ATOM 2363 C C . ASN A 1 358 ? 30.753 -14.893 -15.609 1.00 105.40 355 ASN A C 1
ATOM 2364 O O . ASN A 1 358 ? 31.985 -14.918 -15.705 1.00 105.39 355 ASN A O 1
ATOM 2369 N N . ALA A 1 359 ? 30.093 -14.051 -14.819 1.00 105.10 356 ALA A N 1
ATOM 2370 C CA . ALA A 1 359 ? 30.689 -12.834 -14.265 1.00 104.79 356 ALA A CA 1
ATOM 2371 C C . ALA A 1 359 ? 31.720 -13.010 -13.141 1.00 104.47 356 ALA A C 1
ATOM 2372 O O . ALA A 1 359 ? 31.950 -12.080 -12.364 1.00 104.48 356 ALA A O 1
ATOM 2374 N N . ASP A 1 360 ? 32.346 -14.185 -13.064 1.00 103.97 357 ASP A N 1
ATOM 2375 C CA . ASP A 1 360 ? 33.453 -14.406 -12.133 1.00 103.42 357 ASP A CA 1
ATOM 2376 C C . ASP A 1 360 ? 34.636 -13.512 -12.499 1.00 103.07 357 ASP A C 1
ATOM 2377 O O . ASP A 1 360 ? 35.221 -12.855 -11.634 1.00 102.98 357 ASP A O 1
ATOM 2382 N N . ALA A 1 361 ? 34.960 -13.485 -13.791 1.00 102.69 358 ALA A N 1
ATOM 2383 C CA . ALA A 1 361 ? 36.011 -12.628 -14.329 1.00 102.28 358 ALA A CA 1
ATOM 2384 C C . ALA A 1 361 ? 35.626 -11.152 -14.243 1.00 102.01 358 ALA A C 1
ATOM 2385 O O . ALA A 1 361 ? 36.482 -10.294 -14.034 1.00 102.00 358 ALA A O 1
ATOM 2387 N N . LEU A 1 362 ? 34.338 -10.865 -14.401 1.00 101.70 359 LEU A N 1
ATOM 2388 C CA . LEU A 1 362 ? 33.840 -9.499 -14.295 1.00 101.43 359 LEU A CA 1
ATOM 2389 C C . LEU A 1 362 ? 33.949 -9.000 -12.859 1.00 101.21 359 LEU A C 1
ATOM 2390 O O . LEU A 1 362 ? 34.387 -7.873 -12.627 1.00 101.30 359 LEU A O 1
ATOM 2395 N N . ILE A 1 363 ? 33.550 -9.843 -11.905 1.00 100.78 360 ILE A N 1
ATOM 2396 C CA . ILE A 1 363 ? 33.686 -9.539 -10.480 1.00 100.39 360 ILE A CA 1
ATOM 2397 C C . ILE A 1 363 ? 35.131 -9.166 -10.155 1.00 100.08 360 ILE A C 1
ATOM 2398 O O . ILE A 1 363 ? 35.387 -8.115 -9.565 1.00 99.97 360 ILE A O 1
ATOM 2403 N N . ARG A 1 364 ? 36.068 -10.012 -10.579 1.00 99.71 361 ARG A N 1
ATOM 2404 C CA . ARG A 1 364 ? 37.487 -9.795 -10.318 1.00 99.46 361 ARG A CA 1
ATOM 2405 C C . ARG A 1 364 ? 38.009 -8.522 -10.976 1.00 99.06 361 ARG A C 1
ATOM 2406 O O . ARG A 1 364 ? 38.923 -7.889 -10.458 1.00 99.15 361 ARG A O 1
ATOM 2414 N N . ALA A 1 365 ? 37.428 -8.149 -12.113 1.00 98.63 362 ALA A N 1
ATOM 2415 C CA . ALA A 1 365 ? 37.819 -6.923 -12.808 1.00 98.20 362 ALA A CA 1
ATOM 2416 C C . ALA A 1 365 ? 37.374 -5.673 -12.042 1.00 97.85 362 ALA A C 1
ATOM 2417 O O . ALA A 1 365 ? 38.115 -4.691 -11.960 1.00 97.77 362 ALA A O 1
ATOM 2419 N N . ILE A 1 366 ? 36.166 -5.719 -11.484 1.00 97.42 363 ILE A N 1
ATOM 2420 C CA . ILE A 1 366 ? 35.658 -4.638 -10.644 1.00 97.08 363 ILE A CA 1
ATOM 2421 C C . ILE A 1 366 ? 36.506 -4.551 -9.378 1.00 96.95 363 ILE A C 1
ATOM 2422 O O . ILE A 1 366 ? 36.799 -3.459 -8.892 1.00 96.99 363 ILE A O 1
ATOM 2427 N N . ALA A 1 367 ? 36.902 -5.714 -8.866 1.00 96.66 364 ALA A N 1
ATOM 2428 C CA . ALA A 1 367 ? 37.743 -5.816 -7.683 1.00 96.33 364 ALA A CA 1
ATOM 2429 C C . ALA A 1 367 ? 39.096 -5.178 -7.923 1.00 96.21 364 ALA A C 1
ATOM 2430 O O . ALA A 1 367 ? 39.502 -4.280 -7.186 1.00 96.33 364 ALA A O 1
ATOM 2432 N N . ASP A 1 368 ? 39.776 -5.642 -8.969 1.00 96.08 365 ASP A N 1
ATOM 2433 C CA . ASP A 1 368 ? 41.124 -5.199 -9.303 1.00 95.81 365 ASP A CA 1
ATOM 2434 C C . ASP A 1 368 ? 41.175 -3.735 -9.710 1.00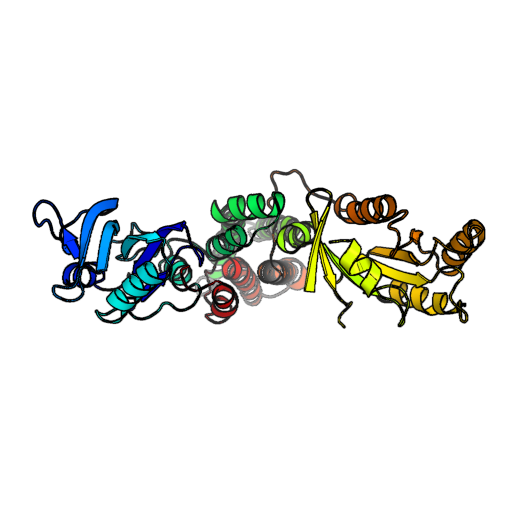 95.66 365 ASP A C 1
ATOM 2435 O O . ASP A 1 368 ? 42.127 -3.037 -9.389 1.00 95.76 365 ASP A O 1
ATOM 2440 N N . GLY A 1 369 ? 40.143 -3.272 -10.401 1.00 95.60 366 GLY A N 1
ATOM 2441 C CA . GLY A 1 369 ? 40.105 -1.898 -10.877 1.00 95.74 366 GLY A CA 1
ATOM 2442 C C . GLY A 1 369 ? 39.831 -0.860 -9.811 1.00 95.91 366 GLY A C 1
ATOM 2443 O O . GLY A 1 369 ? 39.994 0.333 -10.049 1.00 95.72 366 GLY A O 1
ATOM 2444 N N . THR A 1 370 ? 39.411 -1.311 -8.633 1.00 96.42 367 THR A N 1
ATOM 2445 C CA . THR A 1 370 ? 38.998 -0.404 -7.559 1.00 96.92 367 THR A CA 1
ATOM 2446 C C . THR A 1 370 ? 39.742 -0.645 -6.251 1.00 97.44 367 THR A C 1
ATOM 2447 O O . THR A 1 370 ? 39.805 0.238 -5.388 1.00 97.41 367 THR A O 1
ATOM 2451 N N . GLY A 1 371 ? 40.293 -1.848 -6.108 1.00 98.07 368 GLY A N 1
ATOM 2452 C CA . GLY A 1 371 ? 41.002 -2.241 -4.899 1.00 98.83 368 GLY A CA 1
ATOM 2453 C C . GLY A 1 371 ? 40.066 -2.444 -3.722 1.00 99.50 368 GLY A C 1
ATOM 2454 O O . GLY A 1 371 ? 40.511 -2.504 -2.576 1.00 99.69 368 GLY A O 1
ATOM 2455 N N . THR A 1 372 ? 38.770 -2.537 -4.005 1.00 99.93 369 THR A N 1
ATOM 2456 C CA . THR A 1 372 ? 37.768 -2.798 -2.984 1.00 100.52 369 THR A CA 1
ATOM 2457 C C . THR A 1 372 ? 37.425 -4.285 -2.990 1.00 101.00 369 THR A C 1
ATOM 2458 O O . THR A 1 372 ? 37.889 -5.026 -3.862 1.00 101.13 369 THR A O 1
ATOM 2462 N N . GLU A 1 373 ? 36.621 -4.717 -2.019 1.00 101.41 370 GLU A N 1
ATOM 2463 C CA . GLU A 1 373 ? 36.077 -6.066 -2.031 1.00 102.09 370 GLU A CA 1
ATOM 2464 C C . GLU A 1 373 ? 34.712 -6.110 -2.707 1.00 102.36 370 GLU A C 1
ATOM 2465 O O . GLU A 1 373 ? 33.828 -5.296 -2.413 1.00 102.50 370 GLU A O 1
ATOM 2471 N N . VAL A 1 374 ? 34.550 -7.077 -3.608 1.00 102.61 371 VAL A N 1
ATOM 2472 C CA . VAL A 1 374 ? 33.341 -7.194 -4.424 1.00 102.70 371 VAL A CA 1
ATOM 2473 C C . VAL A 1 374 ? 32.520 -8.422 -4.036 1.00 102.74 371 VAL A C 1
ATOM 2474 O O . VAL A 1 374 ? 33.073 -9.489 -3.753 1.00 102.69 371 VAL A O 1
ATOM 2478 N N . ILE A 1 375 ? 31.199 -8.253 -4.012 1.00 102.88 372 ILE A N 1
ATOM 2479 C CA . ILE A 1 375 ? 30.274 -9.355 -3.765 1.00 103.09 372 ILE A CA 1
ATOM 2480 C C . ILE A 1 375 ? 29.180 -9.407 -4.830 1.00 103.29 372 ILE A C 1
ATOM 2481 O O . ILE A 1 375 ? 28.542 -8.394 -5.134 1.00 103.31 372 ILE A O 1
ATOM 2486 N N . GLY A 1 376 ? 28.989 -10.598 -5.394 1.00 103.47 373 GLY A N 1
ATOM 2487 C CA . GLY A 1 376 ? 27.928 -10.852 -6.359 1.00 103.80 373 GLY A CA 1
ATOM 2488 C C . GLY A 1 376 ? 26.571 -10.934 -5.689 1.00 104.09 373 GLY A C 1
ATOM 2489 O O . GLY A 1 376 ? 26.383 -11.686 -4.727 1.00 104.04 373 GLY A O 1
ATOM 2490 N N . ILE A 1 377 ? 25.624 -10.159 -6.211 1.00 104.39 374 ILE A N 1
ATOM 2491 C CA . ILE A 1 377 ? 24.294 -10.035 -5.624 1.00 104.57 374 ILE A CA 1
ATOM 2492 C C . ILE A 1 377 ? 23.197 -10.053 -6.679 1.00 104.80 374 ILE A C 1
ATOM 2493 O O . ILE A 1 377 ? 23.316 -9.421 -7.731 1.00 104.78 374 ILE A O 1
ATOM 2498 N N . SER A 1 378 ? 22.146 -10.815 -6.393 1.00 105.09 375 SER A N 1
ATOM 2499 C CA . SER A 1 378 ? 20.882 -10.690 -7.095 1.00 105.38 375 SER A CA 1
ATOM 2500 C C . SER A 1 378 ? 19.874 -10.149 -6.091 1.00 105.69 375 SER A C 1
ATOM 2501 O O . SER A 1 378 ? 19.322 -10.901 -5.288 1.00 105.76 375 SER A O 1
ATOM 2504 N N . ALA A 1 379 ? 19.657 -8.837 -6.130 1.00 106.01 376 ALA A N 1
ATOM 2505 C CA . ALA A 1 379 ? 18.747 -8.165 -5.198 1.00 106.28 376 ALA A CA 1
ATOM 2506 C C . ALA A 1 379 ? 17.283 -8.553 -5.413 1.00 106.46 376 ALA A C 1
ATOM 2507 O O . ALA A 1 379 ? 16.466 -8.447 -4.497 1.00 106.40 376 ALA A O 1
ATOM 2509 N N . LEU A 1 380 ? 16.963 -9.001 -6.625 1.00 106.76 377 LEU A N 1
ATOM 2510 C CA . LEU A 1 380 ? 15.609 -9.422 -6.960 1.00 107.16 377 LEU A CA 1
ATOM 2511 C C . LEU A 1 380 ? 15.345 -10.842 -6.458 1.00 107.45 377 LEU A C 1
ATOM 2512 O O . LEU A 1 380 ? 14.373 -11.082 -5.740 1.00 107.45 377 LEU A O 1
ATOM 2517 N N . ASN A 1 381 ? 16.222 -11.770 -6.834 1.00 107.82 378 ASN A N 1
ATOM 2518 C CA . ASN A 1 381 ? 16.099 -13.175 -6.447 1.00 108.13 378 ASN A CA 1
ATOM 2519 C C . ASN A 1 381 ? 16.504 -13.419 -4.992 1.00 108.28 378 ASN A C 1
ATOM 2520 O O . ASN A 1 381 ? 15.885 -14.227 -4.293 1.00 108.30 378 ASN A O 1
ATOM 2525 N N . GLY A 1 382 ? 17.536 -12.708 -4.545 1.00 108.48 379 GLY A N 1
ATOM 2526 C CA . GLY A 1 382 ? 18.073 -12.870 -3.197 1.00 108.75 379 GLY A CA 1
ATOM 2527 C C . GLY A 1 382 ? 19.159 -13.927 -3.161 1.00 108.93 379 GLY A C 1
ATOM 2528 O O . GLY A 1 382 ? 19.037 -14.926 -2.452 1.00 109.04 379 GLY A O 1
ATOM 2529 N N . ASP A 1 383 ? 20.221 -13.704 -3.931 1.00 109.06 380 ASP A N 1
ATOM 2530 C CA . ASP A 1 383 ? 21.298 -14.680 -4.056 1.00 109.18 380 ASP A CA 1
ATOM 2531 C C . ASP A 1 383 ? 22.627 -14.074 -3.627 1.00 109.19 380 ASP A C 1
ATOM 2532 O O . ASP A 1 383 ? 23.031 -13.022 -4.127 1.00 109.20 380 ASP A O 1
ATOM 2537 N N . GLY A 1 384 ? 23.297 -14.749 -2.697 1.00 109.22 381 GLY A N 1
ATOM 2538 C CA . GLY A 1 384 ? 24.543 -14.251 -2.121 1.00 109.22 381 GLY A CA 1
ATOM 2539 C C . GLY A 1 384 ? 24.314 -13.194 -1.055 1.00 109.24 381 GLY A C 1
ATOM 2540 O O . GLY A 1 384 ? 25.266 -12.592 -0.557 1.00 109.21 381 GLY A O 1
ATOM 2541 N N . ILE A 1 385 ? 23.045 -12.967 -0.714 1.00 109.28 382 ILE A N 1
ATOM 2542 C CA . ILE A 1 385 ? 22.656 -12.010 0.324 1.00 109.27 382 ILE A CA 1
ATOM 2543 C C . ILE A 1 385 ? 23.171 -12.460 1.690 1.00 109.30 382 ILE A C 1
ATOM 2544 O O . ILE A 1 385 ? 23.623 -11.638 2.494 1.00 109.28 382 ILE A O 1
ATOM 2549 N N . ASP A 1 386 ? 23.107 -13.767 1.936 1.00 109.28 383 ASP A N 1
ATOM 2550 C CA . ASP A 1 386 ? 23.687 -14.363 3.135 1.00 109.37 383 ASP A CA 1
ATOM 2551 C C . ASP A 1 386 ? 25.179 -14.053 3.236 1.00 109.40 383 ASP A C 1
ATOM 2552 O O . ASP A 1 386 ? 25.698 -13.829 4.330 1.00 109.50 383 ASP A O 1
ATOM 2557 N N . THR A 1 387 ? 25.854 -14.031 2.088 1.00 109.39 384 THR A N 1
ATOM 2558 C CA . THR A 1 387 ? 27.271 -13.681 2.016 1.00 109.31 384 THR A CA 1
ATOM 2559 C C . THR A 1 387 ? 27.476 -12.180 2.220 1.00 109.31 384 THR A C 1
ATOM 2560 O O . THR A 1 387 ? 28.448 -11.768 2.854 1.00 109.35 384 THR A O 1
ATOM 2564 N N . LEU A 1 388 ? 26.560 -11.370 1.687 1.00 109.31 385 LEU A N 1
ATOM 2565 C CA . LEU A 1 388 ? 26.600 -9.919 1.894 1.00 109.30 385 LEU A CA 1
ATOM 2566 C C . LEU A 1 388 ? 26.371 -9.566 3.357 1.00 109.50 385 LEU A C 1
ATOM 2567 O O . LEU A 1 388 ? 27.095 -8.744 3.915 1.00 109.52 385 LEU A O 1
ATOM 2572 N N . LYS A 1 389 ? 25.368 -10.194 3.968 1.00 109.70 386 LYS A N 1
ATOM 2573 C CA . LYS A 1 389 ? 25.065 -9.971 5.380 1.00 109.95 386 LYS A CA 1
ATOM 2574 C C . LYS A 1 389 ? 26.244 -10.328 6.285 1.00 110.24 386 LYS A C 1
ATOM 2575 O O . LYS A 1 389 ? 26.552 -9.588 7.222 1.00 110.24 386 LYS A O 1
ATOM 2581 N N . GLN A 1 390 ? 26.910 -11.444 5.986 1.00 110.60 387 GLN A N 1
ATOM 2582 C CA . GLN A 1 390 ? 28.051 -11.901 6.782 1.00 111.07 387 GLN A CA 1
ATOM 2583 C C . GLN A 1 390 ? 29.220 -10.923 6.711 1.00 111.37 387 GLN A C 1
ATOM 2584 O O . GLN A 1 390 ? 29.924 -10.717 7.700 1.00 111.33 387 GLN A O 1
ATOM 2590 N N . HIS A 1 391 ? 29.412 -10.325 5.536 1.00 111.87 388 HIS A N 1
ATOM 2591 C CA . HIS A 1 391 ? 30.430 -9.296 5.335 1.00 112.33 388 HIS A CA 1
ATOM 2592 C C . HIS A 1 391 ? 30.089 -8.011 6.075 1.00 112.64 388 HIS A C 1
ATOM 2593 O O . HIS A 1 391 ? 30.981 -7.251 6.450 1.00 112.69 388 HIS A O 1
ATOM 2600 N N . MET A 1 392 ? 28.797 -7.770 6.274 1.00 113.04 389 MET A N 1
ATOM 2601 C CA . MET A 1 392 ? 28.347 -6.599 7.017 1.00 113.47 389 MET A CA 1
ATOM 2602 C C . MET A 1 392 ? 28.587 -6.779 8.513 1.00 113.77 389 MET A C 1
ATOM 2603 O O . MET A 1 392 ? 29.051 -5.857 9.186 1.00 113.81 389 MET A O 1
ATOM 2608 N N . GLY A 1 393 ? 28.296 -7.977 9.017 1.00 114.15 390 GLY A N 1
ATOM 2609 C CA . GLY A 1 393 ? 28.529 -8.315 10.421 1.00 114.74 390 GLY A CA 1
ATOM 2610 C C . GLY A 1 393 ? 29.998 -8.319 10.814 1.00 115.11 390 GLY A C 1
ATOM 2611 O O . GLY A 1 393 ? 30.329 -8.404 12.000 1.00 115.18 390 GLY A O 1
ATOM 2612 N N . ASP A 1 394 ? 30.873 -8.229 9.813 1.00 115.42 391 ASP A N 1
ATOM 2613 C CA . ASP A 1 394 ? 32.318 -8.171 10.028 1.00 115.81 391 ASP A CA 1
ATOM 2614 C C . ASP A 1 394 ? 32.761 -6.869 10.691 1.00 115.90 391 ASP A C 1
ATOM 2615 O O . ASP A 1 394 ? 33.750 -6.856 11.425 1.00 116.03 391 ASP A O 1
ATOM 2620 N N . LEU A 1 395 ? 32.034 -5.784 10.422 1.00 115.99 392 LEU A N 1
ATOM 2621 C CA . LEU A 1 395 ? 32.400 -4.450 10.906 1.00 116.00 392 LEU A CA 1
ATOM 2622 C C . LEU A 1 395 ? 32.540 -4.378 12.430 1.00 116.02 392 LEU A C 1
ATOM 2623 O O . LEU A 1 395 ? 33.541 -3.865 12.938 1.00 115.93 392 LEU A O 1
ATOM 2628 N N . VAL A 1 396 ? 31.540 -4.891 13.148 1.00 116.03 393 VAL A N 1
ATOM 2629 C CA . VAL A 1 396 ? 31.562 -4.880 14.615 1.00 116.15 393 VAL A CA 1
ATOM 2630 C C . VAL A 1 396 ? 32.618 -5.819 15.194 1.00 116.15 393 VAL A C 1
ATOM 2631 O O . VAL A 1 396 ? 33.241 -5.511 16.214 1.00 116.19 393 VAL A O 1
ATOM 2635 N N . LYS A 1 397 ? 32.815 -6.953 14.524 1.00 116.10 394 LYS A N 1
ATOM 2636 C CA . LYS A 1 397 ? 33.746 -7.983 14.968 1.00 116.05 394 LYS A CA 1
ATOM 2637 C C . LYS A 1 397 ? 35.174 -7.445 14.999 1.00 115.89 394 LYS A C 1
ATOM 2638 O O . LYS A 1 397 ? 35.916 -7.699 15.950 1.00 115.97 394 LYS A O 1
ATOM 2644 N N . ASN A 1 398 ? 35.538 -6.689 13.966 1.00 115.69 395 ASN A N 1
ATOM 2645 C CA . ASN A 1 398 ? 36.861 -6.083 13.863 1.00 115.46 395 ASN A CA 1
ATOM 2646 C C . ASN A 1 398 ? 36.866 -4.637 14.353 1.00 115.32 395 ASN A C 1
ATOM 2647 O O . ASN A 1 398 ? 36.598 -3.713 13.581 1.00 115.37 395 ASN A O 1
ATOM 2652 N N . LEU A 1 399 ? 37.159 -4.446 15.638 1.00 115.09 396 LEU A N 1
ATOM 2653 C CA . LEU A 1 399 ? 37.284 -3.104 16.215 1.00 114.85 396 LEU A CA 1
ATOM 2654 C C . LEU A 1 399 ? 38.315 -3.036 17.350 1.00 114.64 396 LEU A C 1
ATOM 2655 O O . LEU A 1 399 ? 39.479 -2.716 17.104 1.00 114.60 396 LEU A O 1
ATOM 2660 N N . ASP A 1 400 ? 37.890 -3.342 18.577 1.00 114.41 397 ASP A N 1
ATOM 2661 C CA . ASP A 1 400 ? 38.758 -3.248 19.756 1.00 114.15 397 ASP A CA 1
ATOM 2662 C C . ASP A 1 400 ? 38.149 -3.951 20.975 1.00 113.97 397 ASP A C 1
ATOM 2663 O O . ASP A 1 400 ? 38.453 -5.117 21.238 1.00 113.88 397 ASP A O 1
ATOM 2668 N N . LYS A 1 401 ? 37.298 -3.220 21.702 1.00 113.77 398 LYS A N 1
ATOM 2669 C CA . LYS A 1 401 ? 36.585 -3.696 22.907 1.00 113.55 398 LYS A CA 1
ATOM 2670 C C . LYS A 1 401 ? 37.479 -4.130 24.093 1.00 113.38 398 LYS A C 1
ATOM 2671 O O . LYS A 1 401 ? 38.070 -5.217 24.090 1.00 113.40 398 LYS A O 1
ATOM 2677 N N . LEU A 1 402 ? 37.581 -3.244 25.090 1.00 113.06 399 LEU A N 1
ATOM 2678 C CA . LEU A 1 402 ? 38.309 -3.520 26.339 1.00 112.72 399 LEU A CA 1
ATOM 2679 C C . LEU A 1 402 ? 37.634 -4.625 27.156 1.00 112.38 399 LEU A C 1
ATOM 2680 O O . LEU A 1 402 ? 36.564 -5.113 26.779 1.00 112.40 399 LEU A O 1
ATOM 2685 N N . HIS A 1 403 ? 38.270 -5.025 28.261 1.00 111.89 400 HIS A N 1
ATOM 2686 C CA . HIS A 1 403 ? 37.678 -5.984 29.200 1.00 111.38 400 HIS A CA 1
ATOM 2687 C C . HIS A 1 403 ? 36.292 -5.494 29.621 1.00 110.97 400 HIS A C 1
ATOM 2688 O O . HIS A 1 403 ? 36.125 -4.323 29.978 1.00 110.95 400 HIS A O 1
ATOM 2690 N N . GLU A 1 404 ? 35.309 -6.395 29.576 1.00 110.36 401 GLU A N 1
ATOM 2691 C CA . GLU A 1 404 ? 33.883 -6.027 29.638 1.00 109.77 401 GLU A CA 1
ATOM 2692 C C . GLU A 1 404 ? 33.457 -5.185 30.858 1.00 109.23 401 GLU A C 1
ATOM 2693 O O . GLU A 1 404 ? 32.349 -4.635 30.883 1.00 109.20 401 GLU A O 1
ATOM 2699 N N . ALA A 1 405 ? 34.342 -5.088 31.852 1.00 108.45 402 ALA A N 1
ATOM 2700 C CA . ALA A 1 405 ? 34.136 -4.224 33.018 1.00 107.58 402 ALA A CA 1
ATOM 2701 C C . ALA A 1 405 ? 33.998 -2.751 32.620 1.00 106.89 402 ALA A C 1
ATOM 2702 O O . ALA A 1 405 ? 33.151 -2.036 33.163 1.00 106.88 402 ALA A O 1
ATOM 2704 N N . SER A 1 406 ? 34.827 -2.314 31.669 1.00 105.88 403 SER A N 1
ATOM 2705 C CA . SER A 1 406 ? 34.761 -0.955 31.134 1.00 104.86 403 SER A CA 1
ATOM 2706 C C . SER A 1 406 ? 33.425 -0.709 30.437 1.00 104.07 403 SER A C 1
ATOM 2707 O O . SER A 1 406 ? 33.108 -1.353 29.434 1.00 104.03 403 SER A O 1
ATOM 2710 N N . VAL A 1 407 ? 32.648 0.217 30.994 1.00 103.00 404 VAL A N 1
ATOM 2711 C CA . VAL A 1 407 ? 31.328 0.566 30.467 1.00 101.89 404 VAL A CA 1
ATOM 2712 C C . VAL A 1 407 ? 31.424 1.410 29.201 1.00 101.11 404 VAL A C 1
ATOM 2713 O O . VAL A 1 407 ? 32.300 2.268 29.081 1.00 101.14 404 VAL A O 1
ATOM 2717 N N . LEU A 1 408 ? 30.518 1.159 28.261 1.00 100.01 405 LEU A N 1
ATOM 2718 C CA . LEU A 1 408 ? 30.530 1.850 26.975 1.00 98.94 405 LEU A CA 1
ATOM 2719 C C . LEU A 1 408 ? 29.889 3.223 27.089 1.00 98.10 405 LEU A C 1
ATOM 2720 O O . LEU A 1 408 ? 28.742 3.341 27.506 1.00 98.10 405 LEU A O 1
ATOM 2725 N N . VAL A 1 409 ? 30.630 4.264 26.729 1.00 97.06 406 VAL A N 1
ATOM 2726 C CA . VAL A 1 409 ? 30.020 5.579 26.593 1.00 96.02 406 VAL A CA 1
ATOM 2727 C C . VAL A 1 409 ? 29.300 5.644 25.246 1.00 95.20 406 VAL A C 1
ATOM 2728 O O . VAL A 1 409 ? 29.831 5.215 24.222 1.00 95.15 406 VAL A O 1
ATOM 2732 N N . THR A 1 410 ? 28.070 6.141 25.269 1.00 94.18 407 THR A N 1
ATOM 2733 C CA . THR A 1 410 ? 27.315 6.392 24.053 1.00 93.02 407 THR A CA 1
ATOM 2734 C C . THR A 1 410 ? 27.003 7.882 23.968 1.00 92.25 407 THR A C 1
ATOM 2735 O O . THR A 1 410 ? 27.413 8.652 24.841 1.00 92.61 407 THR A O 1
ATOM 2739 N N . SER A 1 411 ? 26.279 8.282 22.923 1.00 90.84 408 SER A N 1
ATOM 2740 C CA . SER A 1 411 ? 25.795 9.657 22.777 1.00 89.59 408 SER A CA 1
ATOM 2741 C C . SER A 1 411 ? 26.904 10.684 22.518 1.00 88.59 408 SER A C 1
ATOM 2742 O O . SER A 1 411 ? 27.761 10.951 23.370 1.00 88.40 408 SER A O 1
ATOM 2745 N N . LEU A 1 412 ? 26.857 11.252 21.318 1.00 87.31 409 LEU A N 1
ATOM 2746 C CA . LEU A 1 412 ? 27.751 12.320 20.897 1.00 86.13 409 LEU A CA 1
ATOM 2747 C C . LEU A 1 412 ? 28.006 13.350 22.009 1.00 85.32 409 LEU A C 1
ATOM 2748 O O . LEU A 1 412 ? 29.161 13.715 22.273 1.00 85.32 409 LEU A O 1
ATOM 2753 N N . ARG A 1 413 ? 26.933 13.799 22.663 1.00 84.18 410 ARG A N 1
ATOM 2754 C CA . ARG A 1 413 ? 27.026 14.841 23.687 1.00 83.19 410 ARG A CA 1
ATOM 2755 C C . ARG A 1 413 ? 28.114 14.552 24.721 1.00 82.36 410 ARG A C 1
ATOM 2756 O O . ARG A 1 413 ? 28.966 15.413 24.987 1.00 82.45 410 ARG A O 1
ATOM 2764 N N . HIS A 1 414 ? 28.086 13.343 25.285 1.00 81.23 411 HIS A N 1
ATOM 2765 C CA . HIS A 1 414 ? 29.068 12.927 26.288 1.00 80.40 411 HIS A CA 1
ATOM 2766 C C . HIS A 1 414 ? 30.472 12.889 25.697 1.00 80.46 411 HIS A C 1
ATOM 2767 O O . HIS A 1 414 ? 31.413 13.431 26.282 1.00 80.36 411 HIS A O 1
ATOM 2774 N N . TYR A 1 415 ? 30.592 12.252 24.532 1.00 80.69 412 TYR A N 1
ATOM 2775 C CA . TYR A 1 415 ? 31.859 12.135 23.813 1.00 81.07 412 TYR A CA 1
ATOM 2776 C C . TYR A 1 415 ? 32.526 13.499 23.682 1.00 81.77 412 TYR A C 1
ATOM 2777 O O . TYR A 1 415 ? 33.638 13.698 24.176 1.00 81.81 412 TYR A O 1
ATOM 2786 N N . GLU A 1 416 ? 31.822 14.440 23.055 1.00 82.84 413 GLU A N 1
ATOM 2787 C CA . GLU A 1 416 ? 32.361 15.776 22.798 1.00 84.10 413 GLU A CA 1
ATOM 2788 C C . GLU A 1 416 ? 32.796 16.466 24.083 1.00 84.84 413 GLU A C 1
ATOM 2789 O O . GLU A 1 416 ? 33.819 17.152 24.109 1.00 85.04 413 GLU A O 1
ATOM 2795 N N . ALA A 1 417 ? 32.022 16.263 25.145 1.00 85.85 414 ALA A N 1
ATOM 2796 C CA . ALA A 1 417 ? 32.346 16.812 26.454 1.00 86.99 414 ALA A CA 1
ATOM 2797 C C . ALA A 1 417 ? 33.594 16.161 27.062 1.00 87.86 414 ALA A C 1
ATOM 2798 O O . ALA A 1 417 ? 34.433 16.852 27.644 1.00 87.92 414 ALA A O 1
ATOM 2800 N N . LEU A 1 418 ? 33.710 14.839 26.921 1.00 89.03 415 LEU A N 1
ATOM 2801 C CA . LEU A 1 418 ? 34.886 14.102 27.394 1.00 90.26 415 LEU A CA 1
ATOM 2802 C C . LEU A 1 418 ? 36.138 14.532 26.633 1.00 91.26 415 LEU A C 1
ATOM 2803 O O . LEU A 1 418 ? 37.232 14.602 27.203 1.00 91.42 415 LEU A O 1
ATOM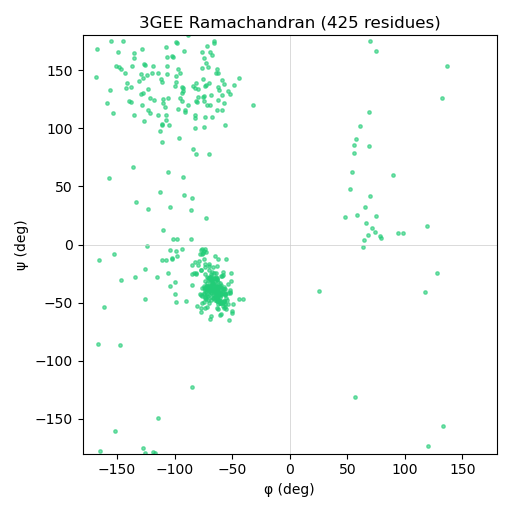 2808 N N . ARG A 1 419 ? 35.968 14.816 25.343 1.00 92.41 416 ARG A N 1
ATOM 2809 C CA . ARG A 1 419 ? 37.028 15.399 24.535 1.00 93.62 416 ARG A CA 1
ATOM 2810 C C . ARG A 1 419 ? 37.398 16.775 25.076 1.00 94.22 416 ARG A C 1
ATOM 2811 O O . ARG A 1 419 ? 38.562 17.034 25.384 1.00 94.30 416 ARG A O 1
ATOM 2819 N N . ASN A 1 420 ? 36.395 17.642 25.205 1.00 95.11 417 ASN A N 1
ATOM 2820 C CA . ASN A 1 420 ? 36.577 18.984 25.751 1.00 96.05 417 ASN A CA 1
ATOM 2821 C C . ASN A 1 420 ? 37.258 18.984 27.116 1.00 96.67 417 ASN A C 1
ATOM 2822 O O . ASN A 1 420 ? 38.030 19.894 27.433 1.00 96.78 417 ASN A O 1
ATOM 2827 N N . ALA A 1 421 ? 36.968 17.957 27.912 1.00 97.47 418 ALA A N 1
ATOM 2828 C CA . ALA A 1 421 ? 37.596 17.777 29.215 1.00 98.26 418 ALA A CA 1
ATOM 2829 C C . ALA A 1 421 ? 39.072 17.405 29.078 1.00 98.87 418 ALA A C 1
ATOM 2830 O O . ALA A 1 421 ? 39.927 18.036 29.701 1.00 99.00 418 ALA A O 1
ATOM 2832 N N . SER A 1 422 ? 39.367 16.400 28.252 1.00 99.62 419 SER A N 1
ATOM 2833 C CA . SER A 1 422 ? 40.744 15.924 28.064 1.00 100.43 419 SER A CA 1
ATOM 2834 C C . SER A 1 422 ? 41.631 16.921 27.313 1.00 101.01 419 SER A C 1
ATOM 2835 O O . SER A 1 422 ? 42.860 16.862 27.414 1.00 101.05 419 SER A O 1
ATOM 2838 N N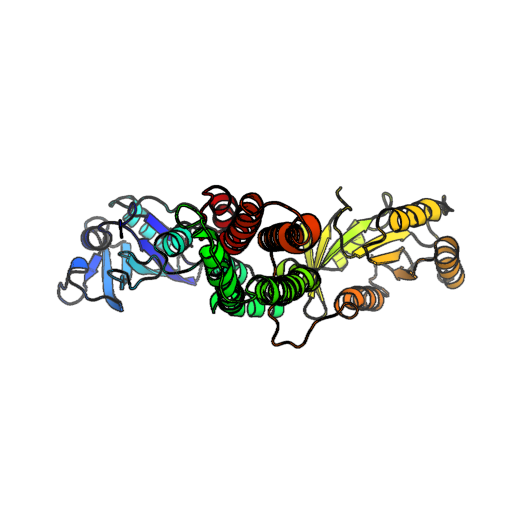 . ASP A 1 423 ? 41.004 17.825 26.560 1.00 101.82 420 ASP A N 1
ATOM 2839 C CA . ASP A 1 423 ? 41.712 18.930 25.912 1.00 102.63 420 ASP A CA 1
ATOM 2840 C C . ASP A 1 423 ? 42.111 19.986 26.937 1.00 103.18 420 ASP A C 1
ATOM 2841 O O . ASP A 1 423 ? 43.242 20.479 26.921 1.00 103.20 420 ASP A O 1
ATOM 2846 N N . ALA A 1 424 ? 41.174 20.323 27.823 1.00 103.91 421 ALA A N 1
ATOM 2847 C CA . ALA A 1 424 ?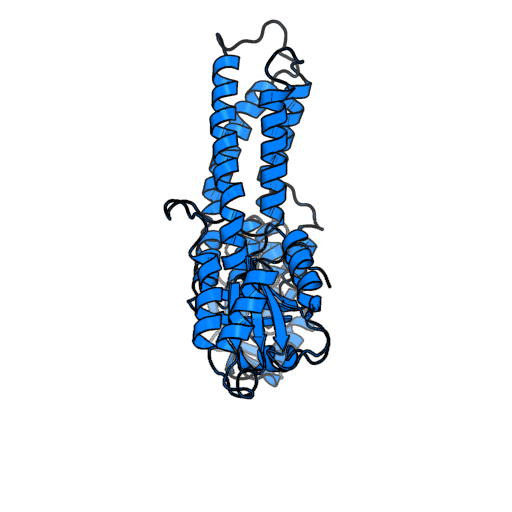 41.438 21.218 28.947 1.00 104.59 421 ALA A CA 1
ATOM 2848 C C . ALA A 1 424 ? 42.464 20.598 29.899 1.00 105.09 421 ALA A C 1
ATOM 2849 O O . ALA A 1 424 ? 43.303 21.306 30.464 1.00 105.18 421 ALA A O 1
ATOM 2851 N N . LEU A 1 425 ? 42.386 19.276 30.059 1.00 105.69 422 LEU A N 1
ATOM 2852 C CA . LEU A 1 425 ? 43.345 18.502 30.852 1.00 106.33 422 LEU A CA 1
ATOM 2853 C C . LEU A 1 425 ? 44.751 18.513 30.257 1.00 106.76 422 LEU A C 1
ATOM 2854 O O . LEU A 1 425 ? 45.738 18.603 30.993 1.00 106.79 422 LEU A O 1
ATOM 2859 N N . GLN A 1 426 ? 44.834 18.415 28.930 1.00 107.31 423 GLN A N 1
ATOM 2860 C CA . GLN A 1 426 ? 46.117 18.484 28.231 1.00 107.86 423 GLN A CA 1
ATOM 2861 C C . GLN A 1 426 ? 46.671 19.904 28.253 1.00 108.23 423 GLN A C 1
ATOM 2862 O O . GLN A 1 426 ? 47.883 20.096 28.354 1.00 108.19 423 GLN A O 1
ATOM 2868 N N . ASN A 1 427 ? 45.776 20.888 28.155 1.00 108.80 424 ASN A N 1
ATOM 2869 C CA . ASN A 1 427 ? 46.142 22.297 28.293 1.00 109.40 424 ASN A CA 1
ATOM 2870 C C . ASN A 1 427 ? 46.840 22.560 29.623 1.00 109.83 424 ASN A C 1
ATOM 2871 O O . ASN A 1 427 ? 47.789 23.341 29.694 1.00 109.88 424 ASN A O 1
ATOM 2876 N N . ALA A 1 428 ? 46.361 21.894 30.671 1.00 110.39 425 ALA A N 1
ATOM 2877 C CA . ALA A 1 428 ? 47.001 21.939 31.980 1.00 110.93 425 ALA A CA 1
ATOM 2878 C C . ALA A 1 428 ? 48.282 21.101 31.992 1.00 111.32 425 ALA A C 1
ATOM 2879 O O . ALA A 1 428 ? 49.267 21.473 32.636 1.00 111.39 425 ALA A O 1
ATOM 2881 N N . LEU A 1 429 ? 48.261 19.984 31.267 1.00 111.79 426 LEU A N 1
ATOM 2882 C CA . LEU A 1 429 ? 49.373 19.034 31.255 1.00 112.25 426 LEU A CA 1
ATOM 2883 C C . LEU A 1 429 ? 50.557 19.504 30.404 1.00 112.56 426 LEU A C 1
ATOM 2884 O O . LEU A 1 429 ? 51.688 19.575 30.890 1.00 112.55 426 LEU A O 1
ATOM 2889 N N . GLU A 1 430 ? 50.288 19.823 29.140 1.00 112.98 427 GLU A N 1
ATOM 2890 C CA . GLU A 1 430 ? 51.344 20.133 28.177 1.00 113.37 427 GLU A CA 1
ATOM 2891 C C . GLU A 1 430 ? 51.569 21.634 27.984 1.00 113.57 427 GLU A C 1
ATOM 2892 O O . GLU A 1 430 ? 52.710 22.097 28.051 1.00 113.70 427 GLU A O 1
ATOM 2898 N N . LEU A 1 431 ? 50.490 22.383 27.745 1.00 113.81 428 LEU A N 1
ATOM 2899 C CA . LEU A 1 431 ? 50.577 23.830 27.496 1.00 113.99 428 LEU A CA 1
ATOM 2900 C C . LEU A 1 431 ? 51.117 24.582 28.716 1.00 114.13 428 LEU A C 1
ATOM 2901 O O . LEU A 1 431 ? 52.046 25.390 28.594 1.00 114.14 428 LEU A O 1
ATOM 2906 N N . ILE A 1 432 ? 50.545 24.299 29.886 1.00 114.22 429 ILE A N 1
ATOM 2907 C CA . ILE A 1 432 ? 50.861 25.050 31.103 1.00 114.32 429 ILE A CA 1
ATOM 2908 C C . ILE A 1 432 ? 52.032 24.488 31.923 1.00 114.35 429 ILE A C 1
ATOM 2909 O O . ILE A 1 432 ? 52.937 25.237 32.301 1.00 114.40 429 ILE A O 1
ATOM 2914 N N . ALA A 1 433 ? 52.020 23.180 32.182 1.00 114.33 430 ALA A N 1
ATOM 2915 C CA . ALA A 1 433 ? 52.983 22.568 33.105 1.00 114.33 430 ALA A CA 1
ATOM 2916 C C . ALA A 1 433 ? 54.427 22.518 32.585 1.00 114.35 430 ALA A C 1
ATOM 2917 O O . ALA A 1 433 ? 54.900 21.474 32.125 1.00 114.35 430 ALA A O 1
ATOM 2919 N N . HIS A 1 434 ? 55.108 23.662 32.662 1.00 114.35 431 HIS A N 1
ATOM 2920 C CA . HIS A 1 434 ? 56.548 23.766 32.398 1.00 114.37 431 HIS A CA 1
ATOM 2921 C C . HIS A 1 434 ? 57.158 25.046 32.986 1.00 114.35 431 HIS A C 1
ATOM 2922 O O . HIS A 1 434 ? 58.130 24.986 33.741 1.00 114.35 431 HIS A O 1
ATOM 2929 N N . GLU A 1 435 ? 56.565 26.190 32.639 1.00 114.33 432 GLU A N 1
ATOM 2930 C CA . GLU A 1 435 ? 57.076 27.523 32.978 1.00 114.28 432 GLU A CA 1
ATOM 2931 C C . GLU A 1 435 ? 55.951 28.560 33.077 1.00 114.26 432 GLU A C 1
ATOM 2932 O O . GLU A 1 435 ? 56.187 29.697 33.495 1.00 114.26 432 GLU A O 1
ATOM 2938 N N . SER A 1 436 ? 54.737 28.167 32.690 1.00 114.22 433 SER A N 1
ATOM 2939 C CA . SER A 1 436 ? 53.592 29.084 32.631 1.00 114.17 433 SER A CA 1
ATOM 2940 C C . SER A 1 436 ? 53.065 29.493 34.013 1.00 114.13 433 SER A C 1
ATOM 2941 O O . SER A 1 436 ? 53.470 28.934 35.035 1.00 114.12 433 SER A O 1
ATOM 2944 N N . GLU A 1 437 ? 52.153 30.465 34.019 1.00 114.08 434 GLU A N 1
ATOM 2945 C CA . GLU A 1 437 ? 51.649 31.098 35.244 1.00 114.03 434 GLU A CA 1
ATOM 2946 C C . GLU A 1 437 ? 50.839 30.171 36.156 1.00 113.95 434 GLU A C 1
ATOM 2947 O O . GLU A 1 437 ? 50.545 29.028 35.797 1.00 113.96 434 GLU A O 1
ATOM 2953 N N . THR A 1 438 ? 50.486 30.679 37.337 1.00 113.87 435 THR A N 1
ATOM 2954 C CA . THR A 1 438 ? 49.776 29.897 38.355 1.00 113.80 435 THR A CA 1
ATOM 2955 C C . THR A 1 438 ? 48.274 30.223 38.465 1.00 113.72 435 THR A C 1
ATOM 2956 O O . THR A 1 438 ? 47.545 29.572 39.220 1.00 113.71 435 THR A O 1
ATOM 2960 N N . GLU A 1 439 ? 47.823 31.222 37.707 1.00 113.59 436 GLU A N 1
ATOM 2961 C CA . GLU A 1 439 ? 46.416 31.639 37.716 1.00 113.43 436 GLU A CA 1
ATOM 2962 C C . GLU A 1 439 ? 45.623 31.083 36.529 1.00 113.33 436 GLU A C 1
ATOM 2963 O O . GLU A 1 439 ? 44.430 30.798 36.651 1.00 113.32 436 GLU A O 1
ATOM 2969 N N . LEU A 1 440 ? 46.296 30.925 35.391 1.00 113.20 437 LEU A N 1
ATOM 2970 C CA . LEU A 1 440 ? 45.673 30.397 34.175 1.00 113.05 437 LEU A CA 1
ATOM 2971 C C . LEU A 1 440 ? 45.556 28.872 34.193 1.00 112.94 437 LEU A C 1
ATOM 2972 O O . LEU A 1 440 ? 44.787 28.295 33.420 1.00 112.96 437 LEU A O 1
ATOM 2977 N N . ILE A 1 441 ? 46.324 28.229 35.073 1.00 112.76 438 ILE A N 1
ATOM 2978 C CA . ILE A 1 441 ? 46.265 26.774 35.260 1.00 112.58 438 ILE A CA 1
ATOM 2979 C C . ILE A 1 441 ? 44.973 26.355 35.975 1.00 112.44 438 ILE A C 1
ATOM 2980 O O . ILE A 1 441 ? 44.394 25.310 35.667 1.00 112.39 438 ILE A O 1
ATOM 2985 N N . ALA A 1 442 ? 44.525 27.189 36.912 1.00 112.26 439 ALA A N 1
ATOM 2986 C CA . ALA A 1 442 ? 43.285 26.957 37.647 1.00 112.09 439 ALA A CA 1
ATOM 2987 C C . ALA A 1 442 ? 42.056 27.149 36.758 1.00 112.00 439 ALA A C 1
ATOM 2988 O O . ALA A 1 442 ? 40.965 26.677 37.090 1.00 112.02 439 ALA A O 1
ATOM 2990 N N . PHE A 1 443 ? 42.239 27.844 35.636 1.00 111.83 440 PHE A N 1
ATOM 2991 C CA . PHE A 1 443 ? 41.174 28.039 34.652 1.00 111.65 440 PHE A CA 1
ATOM 2992 C C . PHE A 1 443 ? 40.880 26.743 33.900 1.00 111.50 440 PHE A C 1
ATOM 2993 O O . PHE A 1 443 ? 39.717 26.400 33.672 1.00 111.51 440 PHE A O 1
ATOM 3001 N N . GLU A 1 444 ? 41.940 26.030 33.524 1.00 111.26 441 GLU A N 1
ATOM 3002 C CA . GLU A 1 444 ? 41.821 24.790 32.754 1.00 111.03 441 GLU A CA 1
ATOM 3003 C C . GLU A 1 444 ? 41.241 23.641 33.577 1.00 110.85 441 GLU A C 1
ATOM 3004 O O . GLU A 1 444 ? 40.471 22.830 33.060 1.00 110.84 441 GLU A O 1
ATOM 3010 N N . LEU A 1 445 ? 41.616 23.577 34.853 1.00 110.61 442 LEU A N 1
ATOM 3011 C CA . LEU A 1 445 ? 41.139 22.525 35.748 1.00 110.38 442 LEU A CA 1
ATOM 3012 C C . LEU A 1 445 ? 39.650 22.671 36.035 1.00 110.18 442 LEU A C 1
ATOM 3013 O O . LEU A 1 445 ? 38.924 21.676 36.077 1.00 110.16 442 LEU A O 1
ATOM 3018 N N . ARG A 1 446 ? 39.206 23.914 36.228 1.00 109.92 443 ARG A N 1
ATOM 3019 C CA . ARG A 1 446 ? 37.784 24.214 36.407 1.00 109.68 443 ARG A CA 1
ATOM 3020 C C . ARG A 1 446 ? 36.987 23.986 35.130 1.00 109.48 443 ARG A C 1
ATOM 3021 O O . ARG A 1 446 ? 35.788 23.710 35.187 1.00 109.48 443 ARG A O 1
ATOM 3029 N N . ALA A 1 447 ? 37.658 24.114 33.987 1.00 109.21 444 ALA A N 1
ATOM 3030 C CA . ALA A 1 447 ? 37.043 23.849 32.691 1.00 108.94 444 ALA A CA 1
ATOM 3031 C C . ALA A 1 447 ? 36.756 22.360 32.506 1.00 108.71 444 ALA A C 1
ATOM 3032 O O . ALA A 1 447 ? 35.714 21.992 31.965 1.00 108.62 444 ALA A O 1
ATOM 3034 N N . ALA A 1 448 ? 37.679 21.516 32.968 1.00 108.48 445 ALA A N 1
ATOM 3035 C CA . ALA A 1 448 ? 37.534 20.062 32.881 1.00 108.32 445 ALA A CA 1
ATOM 3036 C C . ALA A 1 448 ? 36.417 19.542 33.787 1.00 108.26 445 ALA A C 1
ATOM 3037 O O . ALA A 1 448 ? 35.576 18.753 33.350 1.00 108.25 445 ALA A O 1
ATOM 3039 N N . LEU A 1 449 ? 36.420 19.990 35.043 1.00 108.15 446 LEU A N 1
ATOM 3040 C CA . LEU A 1 449 ? 35.365 19.662 36.006 1.00 107.99 446 LEU A CA 1
ATOM 3041 C C . LEU A 1 449 ? 34.001 20.165 35.532 1.00 107.87 446 LEU A C 1
ATOM 3042 O O . LEU A 1 449 ? 32.971 19.542 35.803 1.00 107.92 446 LEU A O 1
ATOM 3047 N N . ASP A 1 450 ? 34.012 21.293 34.825 1.00 107.66 447 ASP A N 1
ATOM 3048 C CA . ASP A 1 450 ? 32.808 21.859 34.232 1.00 107.52 447 ASP A CA 1
ATOM 3049 C C . ASP A 1 450 ? 32.289 20.963 33.107 1.00 107.32 447 ASP A C 1
ATOM 3050 O O . ASP A 1 450 ? 31.078 20.789 32.956 1.00 107.35 447 ASP A O 1
ATOM 3055 N N . TYR A 1 451 ? 33.211 20.388 32.334 1.00 107.02 448 TYR A N 1
ATOM 3056 C CA . TYR A 1 451 ? 32.854 19.534 31.200 1.00 106.70 448 TYR A CA 1
ATOM 3057 C C . TYR A 1 451 ? 32.386 18.147 31.624 1.00 106.51 448 TYR A C 1
ATOM 3058 O O . TYR A 1 451 ? 31.392 17.645 31.099 1.00 106.57 448 TYR A O 1
ATOM 3067 N N . VAL A 1 452 ? 33.099 17.534 32.567 1.00 106.22 449 VAL A N 1
ATOM 3068 C CA . VAL A 1 452 ? 32.717 16.226 33.104 1.00 106.01 449 VAL A CA 1
ATOM 3069 C C . VAL A 1 452 ? 31.356 16.319 33.800 1.00 105.97 449 VAL A C 1
ATOM 3070 O O . VAL A 1 452 ? 30.527 15.412 33.696 1.00 105.85 449 VAL A O 1
ATOM 3074 N N . GLY A 1 453 ? 31.130 17.436 34.485 1.00 105.98 450 GLY A N 1
ATOM 3075 C CA . GLY A 1 453 ? 29.882 17.677 35.201 1.00 106.04 450 GLY A CA 1
ATOM 3076 C C . GLY A 1 453 ? 28.680 17.929 34.310 1.00 106.01 450 GLY A C 1
ATOM 3077 O O . GLY A 1 453 ? 27.549 17.633 34.695 1.00 106.10 450 GLY A O 1
ATOM 3078 N N . GLN A 1 454 ? 28.920 18.478 33.121 1.00 105.97 451 GLN A N 1
ATOM 3079 C CA . GLN A 1 454 ? 27.845 18.774 32.172 1.00 105.95 451 GLN A CA 1
ATOM 3080 C C . GLN A 1 454 ? 27.138 17.521 31.665 1.00 105.80 451 GLN A C 1
ATOM 3081 O O . GLN A 1 454 ? 25.943 17.555 31.364 1.00 105.68 451 GLN A O 1
ATOM 3087 N N . ILE A 1 455 ? 27.878 16.420 31.579 1.00 105.74 452 ILE A N 1
ATOM 3088 C CA . ILE A 1 455 ? 27.326 15.176 31.057 1.00 105.75 452 ILE A CA 1
ATOM 3089 C C . ILE A 1 455 ? 26.376 14.516 32.061 1.00 105.85 452 ILE A C 1
ATOM 3090 O O . ILE A 1 455 ? 25.478 13.772 31.668 1.00 105.96 452 ILE A O 1
ATOM 3095 N N . THR A 1 456 ? 26.568 14.805 33.347 1.00 105.96 453 THR A N 1
ATOM 3096 C CA . THR A 1 456 ? 25.716 14.260 34.405 1.00 106.07 453 THR A CA 1
ATOM 3097 C C . THR A 1 456 ? 24.641 15.254 34.845 1.00 106.30 453 THR A C 1
ATOM 3098 O O . THR A 1 456 ? 23.772 14.922 35.651 1.00 106.32 453 THR A O 1
ATOM 3102 N N . GLY A 1 457 ? 24.708 16.470 34.314 1.00 106.62 454 GLY A N 1
ATOM 3103 C CA . GLY A 1 457 ? 23.706 17.491 34.590 1.00 107.23 454 GLY A CA 1
ATOM 3104 C C . GLY A 1 457 ? 24.026 18.443 35.731 1.00 107.77 454 GLY A C 1
ATOM 3105 O O . GLY A 1 457 ? 23.161 19.219 36.149 1.00 107.86 454 GLY A O 1
ATOM 3106 N N . LYS A 1 458 ? 25.258 18.387 36.240 1.00 108.21 455 LYS A N 1
ATOM 3107 C CA . LYS A 1 458 ? 25.716 19.316 37.282 1.00 108.61 455 LYS A CA 1
ATOM 3108 C C . LYS A 1 458 ? 25.545 20.758 36.820 1.00 108.86 455 LYS A C 1
ATOM 3109 O O . LYS A 1 458 ? 25.102 21.618 37.583 1.00 108.86 455 LYS A O 1
ATOM 3115 N N . VAL A 1 459 ? 25.894 21.002 35.560 1.00 109.20 456 VAL A N 1
ATOM 3116 C CA . VAL A 1 459 ? 25.617 22.276 34.915 1.00 109.49 456 VAL A CA 1
ATOM 3117 C C . VAL A 1 459 ? 24.445 22.094 33.942 1.00 109.76 456 VAL A C 1
ATOM 3118 O O . VAL A 1 459 ? 24.601 21.536 32.849 1.00 109.77 456 VAL A O 1
ATOM 3122 N N . VAL A 1 460 ? 23.271 22.549 34.376 1.00 110.04 457 VAL A N 1
ATOM 3123 C CA . VAL A 1 460 ? 22.038 22.493 33.584 1.00 110.23 457 VAL A CA 1
ATOM 3124 C C . VAL A 1 460 ? 22.048 23.557 32.478 1.00 110.33 457 VAL A C 1
ATOM 3125 O O . VAL A 1 460 ? 22.278 24.740 32.750 1.00 110.28 457 VAL A O 1
ATOM 3129 N N . ASN A 1 461 ? 21.808 23.138 31.236 1.00 110.43 458 ASN A N 1
ATOM 3130 C CA . ASN A 1 461 ? 21.797 24.070 30.102 1.00 110.51 458 ASN A CA 1
ATOM 3131 C C . ASN A 1 461 ? 20.406 24.474 29.609 1.00 110.47 458 ASN A C 1
ATOM 3132 O O . ASN A 1 461 ? 20.276 25.408 28.815 1.00 110.48 458 ASN A O 1
ATOM 3137 N N . GLU A 1 462 ? 19.380 23.761 30.077 1.00 110.42 459 GLU A N 1
ATOM 3138 C CA . GLU A 1 462 ? 17.978 24.022 29.715 1.00 110.40 459 GLU A CA 1
ATOM 3139 C C . GLU A 1 462 ? 17.762 24.197 28.207 1.00 110.16 459 GLU A C 1
ATOM 3140 O O . GLU A 1 462 ? 16.806 24.840 27.775 1.00 110.28 459 GLU A O 1
ATOM 3146 N N . GLU A 1 463 ? 18.676 23.640 27.419 1.00 109.84 460 GLU A N 1
ATOM 3147 C CA . GLU A 1 463 ? 18.552 23.578 25.967 1.00 109.43 460 GLU A CA 1
ATOM 3148 C C . GLU A 1 463 ? 19.211 22.278 25.559 1.00 109.01 460 GLU A C 1
ATOM 3149 O O . GLU A 1 463 ? 18.840 21.655 24.561 1.00 109.04 460 GLU A O 1
ATOM 3155 N N . VAL A 1 464 ? 20.205 21.886 26.352 1.00 108.43 461 VAL A N 1
ATOM 3156 C CA . VAL A 1 464 ? 20.705 20.525 26.366 1.00 107.83 461 VAL A CA 1
ATOM 3157 C C . VAL A 1 464 ? 19.568 19.624 26.852 1.00 107.42 461 VAL A C 1
ATOM 3158 O O . VAL A 1 464 ? 19.324 18.560 26.278 1.00 107.37 461 VAL A O 1
ATOM 3162 N N . LEU A 1 465 ? 18.863 20.074 27.892 1.00 106.88 462 LEU A N 1
ATOM 3163 C CA . LEU A 1 465 ? 17.724 19.340 28.447 1.00 106.35 462 LEU A CA 1
ATOM 3164 C C . LEU A 1 465 ? 16.590 19.194 27.440 1.00 106.01 462 LEU A C 1
ATOM 3165 O O . LEU A 1 465 ? 15.987 18.123 27.325 1.00 105.92 462 LEU A O 1
ATOM 3170 N N . ASN A 1 466 ? 16.307 20.278 26.719 1.00 105.56 463 ASN A N 1
ATOM 3171 C CA . ASN A 1 466 ? 15.221 20.310 25.745 1.00 105.06 463 ASN A CA 1
ATOM 3172 C C . ASN A 1 466 ? 15.421 19.327 24.598 1.00 104.80 463 ASN A C 1
ATOM 3173 O O . ASN A 1 466 ? 14.496 18.600 24.239 1.00 104.73 463 ASN A O 1
ATOM 3178 N N . THR A 1 467 ? 16.629 19.292 24.040 1.00 104.47 464 THR A N 1
ATOM 3179 C CA . THR A 1 467 ? 16.933 18.346 22.966 1.00 104.32 464 THR A CA 1
ATOM 3180 C C . THR A 1 467 ? 16.867 16.902 23.458 1.00 104.08 464 THR A C 1
ATOM 3181 O O . THR A 1 467 ? 16.554 16.001 22.685 1.00 104.21 464 THR A O 1
ATOM 3185 N N . ILE A 1 468 ? 17.146 16.687 24.742 1.00 103.84 465 ILE A N 1
ATOM 3186 C CA . ILE A 1 468 ? 17.052 15.350 25.331 1.00 103.63 465 ILE A CA 1
ATOM 3187 C C . ILE A 1 468 ? 15.600 14.923 25.556 1.00 103.66 465 ILE A C 1
ATOM 3188 O O . ILE A 1 468 ? 15.204 13.829 25.160 1.00 103.57 465 ILE A O 1
ATOM 3193 N N . PHE A 1 469 ? 14.809 15.791 26.179 1.00 103.77 466 PHE A N 1
ATOM 3194 C CA . PHE A 1 469 ? 13.458 15.413 26.584 1.00 103.93 466 PHE A CA 1
ATOM 3195 C C . PHE A 1 469 ? 12.383 15.565 25.507 1.00 104.15 466 PHE A C 1
ATOM 3196 O O . PHE A 1 469 ? 11.376 14.860 25.548 1.00 104.09 466 PHE A O 1
ATOM 3204 N N . ASP A 1 470 ? 12.594 16.461 24.543 1.00 104.51 467 ASP A N 1
ATOM 3205 C CA . ASP A 1 470 ? 11.703 16.541 23.377 1.00 104.78 467 ASP A CA 1
ATOM 3206 C C . ASP A 1 470 ? 11.708 15.216 22.617 1.00 104.82 467 ASP A C 1
ATOM 3207 O O . ASP A 1 470 ? 10.728 14.856 21.961 1.00 104.77 467 ASP A O 1
ATOM 3212 N N . LYS A 1 471 ? 12.823 14.500 22.738 1.00 104.98 468 LYS A N 1
ATOM 3213 C CA . LYS A 1 471 ? 13.012 13.173 22.165 1.00 105.17 468 LYS A CA 1
ATOM 3214 C C . LYS A 1 471 ? 12.138 12.122 22.855 1.00 105.20 468 LYS A C 1
ATOM 3215 O O . LYS A 1 471 ? 11.821 11.091 22.266 1.00 105.24 468 LYS A O 1
ATOM 3221 N N . PHE A 1 472 ? 11.770 12.384 24.109 1.00 105.38 469 PHE A N 1
ATOM 3222 C CA . PHE A 1 472 ? 10.873 11.517 24.877 1.00 105.37 469 PHE A CA 1
ATOM 3223 C C . PHE A 1 472 ? 9.443 11.714 24.400 1.00 105.67 469 PHE A C 1
ATOM 3224 O O . PHE A 1 472 ? 9.143 12.683 23.707 1.00 105.87 469 PHE A O 1
ATOM 3232 N N . CYS A 1 473 ? 8.557 10.806 24.787 1.00 106.09 470 CYS A N 1
ATOM 3233 C CA . CYS A 1 473 ? 7.143 10.926 24.442 1.00 106.57 470 CYS A CA 1
ATOM 3234 C C . CYS A 1 473 ? 6.306 11.335 25.647 1.00 106.88 470 CYS A C 1
ATOM 3235 O O . CYS A 1 473 ? 6.683 11.065 26.790 1.00 106.92 470 CYS A O 1
ATOM 3238 N N . ILE A 1 474 ? 5.171 11.978 25.374 1.00 107.30 471 ILE A N 1
ATOM 3239 C CA . ILE A 1 474 ? 4.232 12.419 26.404 1.00 107.70 471 ILE A CA 1
ATOM 3240 C C . ILE A 1 474 ? 3.784 11.226 27.252 1.00 108.33 471 ILE A C 1
ATOM 3241 O O . ILE A 1 474 ? 3.243 10.246 26.726 1.00 108.41 471 ILE A O 1
ATOM 3246 N N . GLY A 1 475 ? 4.037 11.318 28.559 1.00 108.91 472 GLY A N 1
ATOM 3247 C CA . GLY A 1 475 ? 3.775 10.225 29.494 1.00 109.67 472 GLY A CA 1
ATOM 3248 C C . GLY A 1 475 ? 4.983 9.876 30.344 1.00 110.31 472 GLY A C 1
ATOM 3249 O O . GLY A 1 475 ? 4.848 9.330 31.446 1.00 110.18 472 GLY A O 1
ATOM 3250 N N . LYS A 1 476 ? 6.167 10.193 29.827 1.00 111.07 473 LYS A N 1
ATOM 3251 C CA . LYS A 1 476 ? 7.421 9.907 30.517 1.00 111.86 473 LYS A CA 1
ATOM 3252 C C . LYS A 1 476 ? 8.171 11.182 30.891 1.00 111.79 473 LYS A C 1
ATOM 3253 O O . LYS A 1 476 ? 9.348 11.156 31.253 1.00 111.70 473 LYS A O 1
#

GO terms:
  GO:0042802 identical protein binding (F, IPI)

B-factor: mean 106.21, std 7.6, range [78.45, 131.3]

Foldseek 3Di:
DAWDFKAWFWQDDDDADFKTKIKIFTDCAQVLVQVFWAAPPDGCGLVNDDAQDKTWTFGDPPPRTLFTWIKHWHDQLGDQLRHTMIMTMTGGDNVSVVSVRVSSCVRGHHHDAFLVSLVSSCVVPVAWLQLSLLVVQCVPDDFPLSNVQSVCSNVPLVVVLLVVLVVVLCVLLVVLVVCPPPPDPDDDDPPVVVSLVSLVVSLVSLVLALQLQVLAQCSRVNQEEAEDEDPPLCSVLQVVLQPVDWDDDPRTIYHYDHPDPPDGAEYEYGHAQPPDPPVVCLVVLLVVCVVCVNHAYEYEHEDCVPDVPCPVVQVVSCVSRVHHYFYYHSNVGPCVVVVSVVVVVSSVPDDDDDPSDRRDYDPLLSVLSVQLSVLSVCLNPVDPDDHDSPVSSVSSVRNSVSSCVSGCVPPPVVVVCVSRSSGGRND

Radius of gyration: 28.77 Å; Cα contacts (8 Å, |Δi|>4): 725; chains: 1; bounding box: 80×52×74 Å

Secondary structure (DSSP, 8-state):
------EEEE-SPSS--SEEEEEEESTTHHHHHHHHEEESSS---GGGPPTTEEEEEEEESSS-EEEEEEEEEEBTTBSSSSS-EEEEEEE--HHHHHHHHHHHHHTT-EEPPTTHHHHHHHHTTSS-HHHHHHHHHHHH--SHHHHHHHHHHHHTHHHHHHHHHHTHHHHHHHTTTT-SS--SS--SSS-HHHHHHHHHHHHHHHHHHHHHHHHHHHHHH-EEEEEE--TTSSHHHHHHH---EEEEETTEEEEEE----SS-SEEEEEEETTT-SSGGGHHHHHHHHHH-TTSEEEEEEE-TTS-TTTHHHHHHHHHHHTS-EEE-BTTTTBSHHHHHHHHTHHHHSS----TTSPPP-SHHHHHHHHHHHHHHHIIIIIITTT--SSSHHHHHHHHHHHHHHHHTSS--SSHHHHHHTTS-TT-

Solvent-accessible surface area: 22604 Å² total; per-residue (Å²): 168,132,67,24,88,19,0,0,0,45,42,34,126,156,37,137,41,85,122,7,57,0,22,0,0,0,45,33,0,3,84,26,0,34,147,5,11,115,65,62,153,62,97,39,127,0,33,135,13,71,12,133,39,63,17,84,0,84,0,36,62,60,148,93,93,21,14,64,3,79,0,49,0,22,62,68,95,136,6,41,0,15,10,41,0,0,26,0,40,1,94,4,19,69,127,44,16,32,60,0,25,127,2,0,59,93,34,37,7,94,69,1,104,38,0,20,0,0,38,21,0,16,96,58,60,98,26,31,3,0,32,0,21,0,18,5,50,44,102,101,33,162,14,112,44,11,96,132,22,0,35,30,7,79,165,4,52,5,23,110,62,1,29,37,3,47,95,43,3,97,120,5,8,48,76,13,65,96,56,122,108,133,59,155,160,72,112,98,92,86,31,134,111,123,24,48,103,62,8,82,80,0,61,64,61,0,43,106,2,37,90,18,20,124,29,0,35,13,28,40,77,1,0,24,0,3,4,8,15,103,119,128,4,12,61,89,41,0,54,98,65,4,95,182,88,24,17,92,39,88,148,14,10,0,101,2,57,91,135,156,25,56,141,11,30,0,0,0,4,0,0,23,5,48,38,35,236,161,50,112,14,17,56,63,0,101,96,23,85,76,65,38,115,109,17,55,17,1,0,0,0,5,43,55,86,134,46,110,102,4,113,61,49,39,140,56,1,22,112,31,10,61,12,106,21,13,14,0,0,1,149,106,41,75,24,20,123,70,0,52,123,38,1,1,56,19,28,141,121,76,115,159,88,75,169,87,18,26,60,0,1,25,102,55,0,54,69,14,0,103,65,0,7,85,6,0,67,48,7,37,121,112,16,55,132,167,41,97,73,126,99,9,15,140,28,2,116,23,0,22,45,68,0,1,48,0,16,8,136,62,86,72,133,130,41,6,53,88,15,0,92,160,17,74,85,5,40

Organism: Chlorobaculum tepidum (strain ATCC 49652 / DSM 12025 / NBRC 103806 / TLS) (NCBI:txid194439)

CATH classification: 3.30.1360.120 (+2 more: 1.20.120.430, 3.40.50.300)

Sequence (427 aa):
PVPGHPIAAIATPVGVGALAIVRISGAGVLDLADRVFRKVHGSGKLAEAAGYTAHFGRLYDGEEMVDEVIALVFRAPRSFTAEQMVEFTCHGGPVVVGRVLRLMLDNGCRLAEPGEFTRRAFLNGRIDLLQAEAIGEMIHARTESAYRTAVSQMKGDLSVRLGGLREQLIRSCALIELELDFSEEDVEFQSRDELTMQIETLRSEVNRLIDSYQHGRIVSEGVSTVIAGKPNAGKSTLLNTLLEECFIHDKTMFRLTDMKMAEADLILYLLDLGTERLDDELTEIRELKAAHPAAKFLTVANKLDRAANADALIRAIADGTGTEVIGISALNGDGIDTLKQHMGDLVKNLDKLHEASVLVTSLRHYEALRNASDALQNALELIAHESETELIAFELRAALDYVGQITGKVVNEEVLNTIFDKFCIGK

Nearest PDB structures (foldseek):
  3gee-assembly1_A-2  TM=9.990E-01  e=2.753E-80  Chlorobaculum tepidum
  3gei-assembly1_A-2  TM=9.646E-01  e=1.391E-68  Chlorobaculum tepidum
  3gei-assembly2_B  TM=9.479E-01  e=6.328E-68  Chlorobaculum tepidum
  3gei-assembly2_C  TM=9.731E-01  e=1.946E-43  Chlorobaculum tepidum
  1xzp-assembly1_A  TM=8.452E-01  e=2.900E-31  Thermotoga maritima

InterPro domains:
  IPR004520 tRNA modification GTPase MnmE [MF_00379] (13-473)
  IPR004520 tRNA modification GTPase MnmE [TIGR00450] (19-473)
  IPR005225 Small GTP-binding domain [TIGR00231] (233-386)
  IPR006073 GTP binding domain [PF01926] (234-349)
  IPR018948 GTP-binding protein TrmE, N-terminal [PF10396] (15-134)
  IPR018948 GTP-binding protein TrmE, N-terminal [cd14858] (14-133)
  IPR025867 MnmE, helical domain [PF12631] (137-470)
  IPR027266 Aminomethyltransferase superfamily [G3DSA:3.30.1360.120] (1-134)
  IPR027368 tRNA modification GTPase MnmE domain 2 [G3DSA:1.20.120.430] (135-473)
  IPR027417 P-loop containing nucleoside triphosphate hydrolase [G3DSA:3.40.50.300] (231-400)
  IPR027417 P-loop containing nucleoside triphosphate hydrolase [SSF52540] (87-389)
  IPR031168 TrmE-type guanine nucleotide-binding domain [PS51709] (230-394)
  IPR031168 TrmE-type guanine nucleotide-binding domain [cd04164] (229-394)